Protein 7CNS (pdb70)

Solvent-accessible surface area: 19308 Å² total; per-residue (Å²): 55,146,18,52,145,86,6,93,52,14,56,77,26,119,114,35,104,8,52,41,27,0,0,90,8,0,24,32,1,0,84,19,41,64,4,77,112,11,13,95,8,129,6,0,0,0,0,1,2,1,37,95,15,0,22,86,15,1,10,74,4,0,86,44,1,25,136,42,54,3,126,24,74,30,105,0,0,0,12,10,6,1,39,11,71,123,122,19,59,94,58,0,97,52,0,27,60,7,0,136,99,0,38,9,71,61,26,6,4,13,0,0,12,50,78,35,13,121,8,127,118,30,12,54,1,0,0,0,18,3,2,0,0,1,14,0,0,2,29,38,1,0,44,0,7,10,3,0,0,1,0,0,0,0,0,0,2,15,7,43,0,2,16,16,20,19,4,50,88,116,62,7,58,3,65,12,17,0,22,5,121,7,138,10,118,50,22,0,25,1,0,2,0,0,25,22,0,1,107,67,14,15,63,34,17,0,10,0,70,93,3,124,20,145,117,74,19,25,8,3,0,0,2,0,0,0,0,0,5,5,10,0,11,2,1,1,0,58,50,74,5,70,32,64,177,108,2,66,85,87,198,41,141,69,50,63,0,79,70,76,40,13,123,62,9,63,119,64,3,102,37,95,47,88,56,5,28,0,0,2,3,2,18,5,3,0,6,40,82,13,0,92,77,1,0,69,28,0,133,142,44,50,126,73,4,178,20,36,0,13,0,3,0,4,121,35,4,32,46,77,0,70,90,111,28,37,13,117,38,0,99,135,30,58,1,102,8,36,27,42,12,25,10,14,26,5,52,0,116,77,133,41,145,0,0,0,0,4,0,1,27,0,0,19,10,1,77,27,53,54,10,30,0,38,3,18,16,5,90,52,1,2,162,88,6,72,59,79,107,24,120,22,95,103,4,18,22,27,139,16,84,10,74,2,5,11,6,121,56,17,12,8,5,28,20,4,4,41,40,123,50,0,66,2,55,13,48,112,16,83,15,142,52,89,38,0,28,39,44,0,1,0,0,25,59,3,14,0,14,3,9,3,0,1,2,2,16,10,1,84,116,59,125,80,11,7,98,1,1,0,1,17,92,5,27,9,6,6,0,0,0,0,25,24,5,105,3,21,1,1,2,48,8,78,21,72,128,0,128,81,45,42,112,0,102,1,33,0,72,56,0,32,0,27,24,51,200

Organism: Thermococcus kodakarensis (strain ATCC BAA-918 / JCM 12380 / KOD1) (NCBI:txid69014)

B-factor: mean 40.69, std 11.0, range [25.51, 97.81]

InterPro domains:
  IPR007506 Phosphomevalonate dehydratase large subunit-like domain [cd01355] (8-385)
  IPR060004 Aconitase X, first domain [PF04412] (1-170)
  IPR060005 Aconitase X, second domain [PF28403] (174-267)
  IPR060006 Aconitase X, third domain [PF28406] (276-385)

Sequence (517 aa):
MYLTKEEELILAGEYGYALQKAMEILVALGDIYGADRLIPIKSAQVAGVSYKNIGDAGIEFLRDFVEAGAKVSVYTTLNPAGIGDDEFMEKQMEVLELYRKMGIEVTSTCTPYYGANLPKFGDHIAWSESSAVSFANSILGARTNREGGPSSLAAAIVGKTPNYGLHLDENRKATVIVDVKAKVKTFADYSVLGYHVGKTLGNDVPYFKNLKPEKTEFLKELGAAMGATGSIALYHVEGETPEYREAITDKLETITVEDSDLKAVRRESFQDDWSDIDMILIGCPHASLPEVKEIAELLRMRGKPLKIPLFITASRAVKALADALGYTEIIERYNGKIIPDSCFVVSPIKGWYRGIATNSGKSAFYFRSFGFSVRLDDVENLIKEAPGPKLKGRKIVGGKAEGEVIVSRKPLSFLGGVDPETGIVTDAESDIRGQSIAGKILVFPRGKGSTVGSYVIYALKKNNKAPKAIIVGEAETIVATGAIISDIPMVDGVDVSKLKTGMKVRVDADSGEVEILE

Secondary structure (DSSP, 8-state):
-B--HHHHHHHHTTT-HHHHHHHHHHHHHHHHHT--BEEE-S-EEE---SHHHHHHHHHHHHHHHHHTT---SS-EEEPPB---SHHHHHHHHHHHHHHHHTT-B----S-TTTTT----TT-B-EE-SHHHHHIIIIIS--B-----HHHHHHHHHHTEEES-GGGSGGGGS-SEEEEE-S---SHHHHHHHHHHHHHH--S--EEEES---SSHHHHHHHHHHHHHHS-----EETTTSTTGGGS--S---EEEE-HHHHHHHHHHSB--GGG--EEEEEEEEEPHHHHHHHHHHHHHH-S--SS-EEEEE-HHHHHHHHHHTHHHHHHTTTEEEEETB-STTS--TTT-SEEEES-HHHHHHHHHTT-EEEE--HHHHHHH--/--EEE-EEEE--EEEEEEEE-SS-B-HHHHB-TTT-BB--TT-TTTT-B-TTSEEEEEEB-S-TTHHHHHHHHHHTT-S-SEEEEEE--HHHHHHHHHHT--EEES--GGG--TT-EEEEETTTTEEEEE-

Nearest PDB structures (foldseek):
  7cns-assembly1_A-2  TM=1.003E+00  e=1.638E-80  Thermococcus kodakarensis KOD1
  7d2r-assembly1_A  TM=9.401E-01  e=1.789E-36  Agrobacterium tumefaciens
  7cnq-assembly4_D  TM=9.375E-01  e=5.006E-36  Agrobacterium tumefaciens
  7cnp-assembly3_C  TM=9.466E-01  e=3.301E-35  Agrobacterium tumefaciens
  6mw5-assembly1_A  TM=4.271E-01  e=5.640E-01  Globisporangium ultimum

Radius of gyration: 22.16 Å; Cα contacts (8 Å, |Δi|>4): 1332; chains: 2; bounding box: 62×58×56 Å

Structure (mmCIF, N/CA/C/O backbone):
data_7CNS
#
_entry.id   7CNS
#
_cell.length_a   102.444
_cell.length_b   102.444
_cell.length_c   115.849
_cell.angle_alpha   90.000
_cell.angle_beta   90.000
_cell.angle_gamma   90.000
#
_symmetry.space_group_name_H-M   'P 42 21 2'
#
loop_
_entity.id
_entity.type
_entity.pdbx_description
1 polymer 'DUF521 domain-containing protein'
2 polymer 'UPF0107 protein TK1248'
3 non-polymer '(3R)-3-HYDROXY-3-METHYL-5-(PHOSPHONOOXY)PENTANOIC ACID'
4 non-polymer 'FE3-S4 CLUSTER'
5 water water
#
loop_
_atom_site.group_PDB
_atom_site.id
_atom_site.type_symbol
_atom_site.label_atom_id
_atom_site.label_alt_id
_atom_site.label_comp_id
_atom_site.label_asym_id
_atom_site.label_entity_id
_atom_site.label_seq_id
_atom_site.pdbx_PDB_ins_code
_atom_site.Cartn_x
_atom_site.Cartn_y
_atom_site.Cartn_z
_atom_site.occupancy
_atom_site.B_iso_or_equiv
_atom_site.auth_seq_id
_atom_site.auth_comp_id
_atom_site.auth_asym_id
_atom_site.auth_atom_id
_atom_site.pdbx_PDB_model_num
ATOM 1 N N . MET A 1 1 ? 23.635 -20.007 -39.032 1.00 39.33 1 MET A N 1
ATOM 2 C CA . MET A 1 1 ? 23.509 -18.645 -38.525 1.00 38.64 1 MET A CA 1
ATOM 3 C C . MET A 1 1 ? 24.867 -17.967 -38.295 1.00 40.02 1 MET A C 1
ATOM 4 O O . MET A 1 1 ? 25.744 -18.480 -37.585 1.00 41.91 1 MET A O 1
ATOM 9 N N . TYR A 1 2 ? 25.036 -16.796 -38.896 1.00 36.91 2 TYR A N 1
ATOM 10 C CA . TYR A 1 2 ? 26.250 -16.023 -38.680 1.00 39.63 2 TYR A CA 1
ATOM 11 C C . TYR A 1 2 ? 26.309 -15.544 -37.232 1.00 44.32 2 TYR A C 1
ATOM 12 O O . TYR A 1 2 ? 25.302 -15.096 -36.670 1.00 39.26 2 TYR A O 1
ATOM 21 N N . LEU A 1 3 ? 27.491 -15.647 -36.619 1.00 35.99 3 LEU A N 1
ATOM 22 C CA . LEU A 1 3 ? 27.753 -15.069 -35.303 1.00 40.40 3 LEU A CA 1
ATOM 23 C C . LEU A 1 3 ? 28.860 -14.031 -35.413 1.00 42.72 3 LEU A C 1
ATOM 24 O O . LEU A 1 3 ? 29.859 -14.259 -36.100 1.00 39.57 3 LEU A O 1
ATOM 29 N N . THR A 1 4 ? 28.705 -12.906 -34.718 1.00 38.47 4 THR A N 1
ATOM 30 C CA . THR A 1 4 ? 29.817 -11.967 -34.645 1.00 38.75 4 THR A CA 1
ATOM 31 C C . THR A 1 4 ? 30.967 -12.574 -33.839 1.00 40.36 4 THR A C 1
ATOM 32 O O . THR A 1 4 ? 30.830 -13.604 -33.172 1.00 37.31 4 THR A O 1
ATOM 36 N N . LYS A 1 5 ? 32.126 -11.913 -33.905 1.00 42.46 5 LYS A N 1
ATOM 37 C CA . LYS A 1 5 ? 33.266 -12.378 -33.125 1.00 42.24 5 LYS A CA 1
ATOM 38 C C . LYS A 1 5 ? 32.924 -12.426 -31.644 1.00 38.06 5 LYS A C 1
ATOM 39 O O . LYS A 1 5 ? 33.227 -13.412 -30.961 1.00 40.61 5 LYS A O 1
ATOM 45 N N . GLU A 1 6 ? 32.250 -11.391 -31.131 1.00 41.65 6 GLU A N 1
ATOM 46 C CA . GLU A 1 6 ? 31.883 -11.406 -29.718 1.00 40.77 6 GLU A CA 1
ATOM 47 C C . GLU A 1 6 ? 30.934 -12.562 -29.393 1.00 40.63 6 GLU A C 1
ATOM 48 O O . GLU A 1 6 ? 31.074 -13.213 -28.347 1.00 36.26 6 GLU A O 1
ATOM 54 N N . GLU A 1 7 ? 29.963 -12.836 -30.273 1.00 38.72 7 GLU A N 1
ATOM 55 C CA . GLU A 1 7 ? 29.026 -13.934 -30.021 1.00 35.02 7 GLU A CA 1
ATOM 56 C C . GLU A 1 7 ? 29.734 -15.284 -30.094 1.00 36.95 7 GLU A C 1
ATOM 57 O O . GLU A 1 7 ? 29.397 -16.213 -29.346 1.00 34.30 7 GLU A O 1
ATOM 63 N N . GLU A 1 8 ? 30.729 -15.409 -30.978 1.00 36.36 8 GLU A N 1
ATOM 64 C CA . GLU A 1 8 ? 31.509 -16.647 -31.026 1.00 37.27 8 GLU A CA 1
ATOM 65 C C . GLU A 1 8 ? 32.253 -16.882 -29.712 1.00 35.36 8 GLU A C 1
ATOM 66 O O . GLU A 1 8 ? 32.295 -18.009 -29.198 1.00 37.33 8 GLU A O 1
ATOM 72 N N . LEU A 1 9 ? 32.812 -15.819 -29.138 1.00 35.70 9 LEU A N 1
ATOM 73 C CA . LEU A 1 9 ? 33.512 -15.937 -27.863 1.00 39.04 9 LEU A CA 1
ATOM 74 C C . LEU A 1 9 ? 32.559 -16.340 -26.742 1.00 38.19 9 LEU A C 1
ATOM 75 O O . LEU A 1 9 ? 32.928 -17.129 -25.858 1.00 36.80 9 LEU A O 1
ATOM 80 N N . ILE A 1 10 ? 31.337 -15.789 -26.751 1.00 35.34 10 ILE A N 1
ATOM 81 C CA . ILE A 1 10 ? 30.318 -16.163 -25.769 1.00 31.95 10 ILE A CA 1
ATOM 82 C C . ILE A 1 10 ? 29.996 -17.639 -25.895 1.00 35.18 10 ILE A C 1
ATOM 83 O O . ILE A 1 10 ? 29.976 -18.382 -24.901 1.00 35.88 10 ILE A O 1
ATOM 88 N N . LEU A 1 11 ? 29.721 -18.082 -27.132 1.00 34.72 11 LEU A N 1
ATOM 89 C CA . LEU A 1 11 ? 29.470 -19.497 -27.382 1.00 34.22 11 LEU A CA 1
ATOM 90 C C . LEU A 1 11 ? 30.630 -20.351 -26.892 1.00 37.51 11 LEU A C 1
ATOM 91 O O . LEU A 1 11 ? 30.418 -21.432 -26.328 1.00 33.68 11 LEU A O 1
ATOM 96 N N . ALA A 1 12 ? 31.864 -19.877 -27.091 1.00 33.87 12 ALA A N 1
ATOM 97 C CA . ALA A 1 12 ? 33.042 -20.648 -26.703 1.00 36.56 12 ALA A CA 1
ATOM 98 C C . ALA A 1 12 ? 33.236 -20.711 -25.189 1.00 39.31 12 ALA A C 1
ATOM 99 O O . ALA A 1 12 ? 34.011 -21.550 -24.708 1.00 37.14 12 ALA A O 1
ATOM 101 N N . GLY A 1 13 ? 32.537 -19.874 -24.422 1.00 35.62 13 GLY A N 1
ATOM 102 C CA . GLY A 1 13 ? 32.667 -19.873 -22.980 1.00 36.04 13 GLY A CA 1
ATOM 103 C C . GLY A 1 13 ? 33.578 -18.800 -22.431 1.00 40.89 13 GLY A C 1
ATOM 104 O O . GLY A 1 13 ? 33.815 -18.766 -21.216 1.00 37.67 13 GLY A O 1
ATOM 105 N N . GLU A 1 14 ? 34.092 -17.926 -23.294 1.00 38.11 14 GLU A N 1
ATOM 106 C CA . GLU A 1 14 ? 35.046 -16.907 -22.874 1.00 41.92 14 GLU A CA 1
ATOM 107 C C . GLU A 1 14 ? 34.456 -15.974 -21.829 1.00 45.75 14 GLU A C 1
ATOM 108 O O . GLU A 1 14 ? 35.197 -15.383 -21.037 1.00 42.91 14 GLU A O 1
ATOM 114 N N . TYR A 1 15 ? 33.133 -15.816 -21.808 1.00 41.96 15 TYR A N 1
ATOM 115 C CA . TYR A 1 15 ? 32.495 -14.915 -20.856 1.00 43.61 15 TYR A CA 1
ATOM 116 C C . TYR A 1 15 ? 31.669 -15.661 -19.817 1.00 40.89 15 TYR A C 1
ATOM 117 O O . TYR A 1 15 ? 30.752 -15.083 -19.225 1.00 38.43 15 TYR A O 1
ATOM 126 N N . GLY A 1 16 ? 31.974 -16.928 -19.579 1.00 36.17 16 GLY A N 1
ATOM 127 C CA . GLY A 1 16 ? 31.385 -17.645 -18.469 1.00 34.74 16 GLY A CA 1
ATOM 128 C C . GLY A 1 16 ? 30.270 -18.572 -18.906 1.00 36.54 16 GLY A C 1
ATOM 129 O O . GLY A 1 16 ? 29.749 -18.507 -20.025 1.00 36.45 16 GLY A O 1
ATOM 130 N N . TYR A 1 17 ? 29.906 -19.461 -17.976 1.00 36.54 17 TYR A N 1
ATOM 131 C CA . TYR A 1 17 ? 29.009 -20.558 -18.304 1.00 34.71 17 TYR A CA 1
ATOM 132 C C . TYR A 1 17 ? 27.586 -20.069 -18.563 1.00 36.52 17 TYR A C 1
ATOM 133 O O . TYR A 1 17 ? 26.893 -20.605 -19.434 1.00 34.74 17 TYR A O 1
ATOM 142 N N . ALA A 1 18 ? 27.130 -19.059 -17.812 1.00 37.86 18 ALA A N 1
ATOM 143 C CA . ALA A 1 18 ? 25.736 -18.627 -17.931 1.00 33.64 18 ALA A CA 1
ATOM 144 C C . ALA A 1 18 ? 25.441 -18.118 -19.337 1.00 31.89 18 ALA A C 1
ATOM 145 O O . ALA A 1 18 ? 24.461 -18.527 -19.966 1.00 34.09 18 ALA A O 1
ATOM 147 N N . LEU A 1 19 ? 26.287 -17.226 -19.852 1.00 31.59 19 LEU A N 1
ATOM 148 C CA . LEU A 1 19 ? 26.067 -16.734 -21.207 1.00 33.55 19 LEU A CA 1
ATOM 149 C C . LEU A 1 19 ? 26.212 -17.854 -22.229 1.00 34.38 19 LEU A C 1
ATOM 150 O O . LEU A 1 19 ? 25.506 -17.878 -23.244 1.00 31.66 19 LEU A O 1
ATOM 155 N N . GLN A 1 20 ? 27.106 -18.804 -21.973 1.00 32.32 20 GLN A N 1
ATOM 156 C CA . GLN A 1 20 ? 27.325 -19.862 -22.957 1.00 32.36 20 GLN A CA 1
ATOM 157 C C . GLN A 1 20 ? 26.126 -20.793 -23.015 1.00 33.89 20 GLN A C 1
ATOM 158 O O . GLN A 1 20 ? 25.694 -21.181 -24.106 1.00 32.91 20 GLN A O 1
ATOM 164 N N . LYS A 1 21 ? 25.561 -21.140 -21.850 1.00 31.99 21 LYS A N 1
ATOM 165 C CA . LYS A 1 21 ? 24.365 -21.981 -21.826 1.00 35.52 21 LYS A CA 1
ATOM 166 C C . LYS A 1 21 ? 23.218 -21.329 -22.592 1.00 33.96 21 LYS A C 1
ATOM 167 O O . LYS A 1 21 ? 22.550 -21.981 -23.403 1.00 31.19 21 LYS A O 1
ATOM 173 N N . ALA A 1 22 ? 22.985 -20.030 -22.361 1.00 33.89 22 ALA A N 1
ATOM 174 C CA . ALA A 1 22 ? 21.926 -19.333 -23.096 1.00 32.89 22 ALA A CA 1
ATOM 175 C C . ALA A 1 22 ? 22.226 -19.295 -24.595 1.00 29.33 22 ALA A C 1
ATOM 176 O O . ALA A 1 22 ? 21.365 -19.604 -25.423 1.00 33.22 22 ALA A O 1
ATOM 178 N N . MET A 1 23 ? 23.454 -18.933 -24.958 1.00 31.46 23 MET A N 1
ATOM 179 C CA . MET A 1 23 ? 23.828 -18.865 -26.369 1.00 32.59 23 MET A CA 1
ATOM 180 C C . MET A 1 23 ? 23.652 -20.208 -27.070 1.00 33.30 23 MET A C 1
ATOM 181 O O . MET A 1 23 ? 23.266 -20.256 -28.244 1.00 33.80 23 MET A O 1
ATOM 186 N N . GLU A 1 24 ? 23.942 -21.313 -26.380 1.00 31.40 24 GLU A N 1
ATOM 187 C CA . GLU A 1 24 ? 23.797 -22.616 -27.028 1.00 33.43 24 GLU A CA 1
ATOM 188 C C . GLU A 1 24 ? 22.348 -22.886 -27.409 1.00 35.52 24 GLU A C 1
ATOM 189 O O . GLU A 1 24 ? 22.072 -23.473 -28.464 1.00 32.51 24 GLU A O 1
ATOM 195 N N . ILE A 1 25 ? 21.402 -22.448 -26.581 1.00 36.02 25 ILE A N 1
ATOM 196 C CA . ILE A 1 25 ? 19.999 -22.616 -26.945 1.00 30.86 25 ILE A CA 1
ATOM 197 C C . ILE A 1 25 ? 19.666 -21.768 -28.170 1.00 31.11 25 ILE A C 1
ATOM 198 O O . ILE A 1 25 ? 19.006 -22.235 -29.105 1.00 29.92 25 ILE A O 1
ATOM 203 N N . LEU A 1 26 ? 20.121 -20.515 -28.188 1.00 28.53 26 LEU A N 1
ATOM 204 C CA . LEU A 1 26 ? 19.770 -19.638 -29.301 1.00 32.52 26 LEU A CA 1
ATOM 205 C C . LEU A 1 26 ? 20.429 -20.088 -30.602 1.00 32.58 26 LEU A C 1
ATOM 206 O O . LEU A 1 26 ? 19.815 -20.005 -31.669 1.00 31.45 26 LEU A O 1
ATOM 211 N N . VAL A 1 27 ? 21.676 -20.570 -30.533 1.00 31.90 27 VAL A N 1
ATOM 212 C CA . VAL A 1 27 ? 22.355 -21.028 -31.746 1.00 30.98 27 VAL A CA 1
ATOM 213 C C . VAL A 1 27 ? 21.663 -22.258 -32.327 1.00 30.98 27 VAL A C 1
ATOM 214 O O . VAL A 1 27 ? 21.467 -22.363 -33.549 1.00 33.21 27 VAL A O 1
ATOM 218 N N . ALA A 1 28 ? 21.298 -23.217 -31.468 1.00 31.63 28 ALA A N 1
ATOM 219 C CA . ALA A 1 28 ? 20.559 -24.388 -31.938 1.00 30.53 28 ALA A CA 1
ATOM 220 C C . ALA A 1 28 ? 19.280 -23.975 -32.668 1.00 36.04 28 ALA A C 1
ATOM 221 O O . ALA A 1 28 ? 18.964 -24.493 -33.752 1.00 32.81 28 ALA A O 1
ATOM 223 N N . LEU A 1 29 ? 18.526 -23.032 -32.089 1.00 32.26 29 LEU A N 1
ATOM 224 C CA . LEU A 1 29 ? 17.272 -22.619 -32.715 1.00 31.05 29 LEU A CA 1
ATOM 225 C C . LEU A 1 29 ? 17.528 -21.920 -34.046 1.00 29.67 29 LEU A C 1
ATOM 226 O O . LEU A 1 29 ? 16.844 -22.186 -35.039 1.00 30.54 29 LEU A O 1
ATOM 231 N N . GLY A 1 30 ? 18.480 -20.991 -34.076 1.00 30.70 30 GLY A N 1
ATOM 232 C CA . GLY A 1 30 ? 18.728 -20.272 -35.315 1.00 33.70 30 GLY A CA 1
ATOM 233 C C . GLY A 1 30 ? 19.186 -21.201 -36.423 1.00 37.18 30 GLY A C 1
ATOM 234 O O . GLY A 1 30 ? 18.815 -21.028 -37.586 1.00 36.52 30 GLY A O 1
ATOM 235 N N . ASP A 1 31 ? 19.978 -22.222 -36.064 1.00 34.15 31 ASP A N 1
ATOM 236 C CA . ASP A 1 31 ? 20.450 -23.198 -37.043 1.00 38.21 31 ASP A CA 1
ATOM 237 C C . ASP A 1 31 ? 19.307 -24.054 -37.570 1.00 38.76 31 ASP A C 1
ATOM 238 O O . ASP A 1 31 ? 19.255 -24.349 -38.766 1.00 38.79 31 ASP A O 1
ATOM 243 N N . ILE A 1 32 ? 18.384 -24.467 -36.695 1.00 32.66 32 ILE A N 1
ATOM 244 C CA . ILE A 1 32 ? 17.220 -25.237 -37.138 1.00 36.66 32 ILE A CA 1
ATOM 245 C C . ILE A 1 32 ? 16.427 -24.463 -38.183 1.00 37.90 32 ILE A C 1
ATOM 246 O O . ILE A 1 32 ? 16.079 -24.991 -39.245 1.00 36.48 32 ILE A O 1
ATOM 251 N N . TYR A 1 33 ? 16.098 -23.208 -37.884 1.00 34.48 33 TYR A N 1
ATOM 252 C CA . TYR A 1 33 ? 15.111 -22.482 -38.659 1.00 33.29 33 TYR A CA 1
ATOM 253 C C . TYR A 1 33 ? 15.722 -21.593 -39.734 1.00 34.89 33 TYR A C 1
ATOM 254 O O . TYR A 1 33 ? 14.990 -20.836 -40.376 1.00 36.62 33 TYR A O 1
ATOM 263 N N . GLY A 1 34 ? 17.035 -21.644 -39.936 1.00 36.48 34 GLY A N 1
ATOM 264 C CA . GLY A 1 34 ? 17.615 -20.894 -41.036 1.00 33.11 34 GLY A CA 1
ATOM 265 C C . GLY A 1 34 ? 17.753 -19.405 -40.792 1.00 36.51 34 GLY A C 1
ATOM 266 O O . GLY A 1 34 ? 17.761 -18.621 -41.750 1.00 38.20 34 GLY A O 1
ATOM 267 N N . ALA A 1 35 ? 17.868 -18.987 -39.533 1.00 32.55 35 ALA A N 1
ATOM 268 C CA . ALA A 1 35 ? 18.100 -17.581 -39.222 1.00 34.36 35 ALA A CA 1
ATOM 269 C C . ALA A 1 35 ? 19.450 -17.121 -39.769 1.00 34.32 35 ALA A C 1
ATOM 270 O O . ALA A 1 35 ? 20.457 -17.823 -39.637 1.00 35.27 35 ALA A O 1
ATOM 272 N N . ASP A 1 36 ? 19.480 -15.918 -40.355 1.00 35.24 36 ASP A N 1
ATOM 273 C CA . ASP A 1 36 ? 20.753 -15.405 -40.868 1.00 37.44 36 ASP A CA 1
ATOM 274 C C . ASP A 1 36 ? 21.678 -14.936 -39.748 1.00 41.34 36 ASP A C 1
ATOM 275 O O . ASP A 1 36 ? 22.902 -15.109 -39.844 1.00 37.23 36 ASP A O 1
ATOM 280 N N . ARG A 1 37 ? 21.127 -14.369 -38.671 1.00 34.87 37 ARG A N 1
ATOM 281 C CA . ARG A 1 37 ? 21.946 -13.795 -37.613 1.00 36.72 37 ARG A CA 1
ATOM 282 C C . ARG A 1 37 ? 21.103 -13.674 -36.349 1.00 33.37 37 ARG A C 1
ATOM 283 O O . ARG A 1 37 ? 19.896 -13.908 -36.364 1.00 34.83 37 ARG A O 1
ATOM 291 N N . LEU A 1 38 ? 21.762 -13.304 -35.256 1.00 35.97 38 LEU A N 1
ATOM 292 C CA . LEU A 1 38 ? 21.087 -12.885 -34.030 1.00 32.78 38 LEU A CA 1
ATOM 293 C C . LEU A 1 38 ? 20.770 -11.399 -34.132 1.00 39.85 38 LEU A C 1
ATOM 294 O O . LEU A 1 38 ? 21.596 -10.612 -34.613 1.00 32.22 38 LEU A O 1
ATOM 299 N N . ILE A 1 39 ? 19.578 -11.011 -33.680 1.00 33.46 39 ILE A N 1
ATOM 300 C CA . ILE A 1 39 ? 19.243 -9.585 -33.664 1.00 32.14 39 ILE A CA 1
ATOM 301 C C . ILE A 1 39 ? 19.014 -9.156 -32.221 1.00 33.12 39 ILE A C 1
ATOM 302 O O . ILE A 1 39 ? 18.566 -9.974 -31.406 1.00 32.62 39 ILE A O 1
ATOM 307 N N . PRO A 1 40 ? 19.300 -7.908 -31.855 1.00 32.47 40 PRO A N 1
ATOM 308 C CA . PRO A 1 40 ? 19.015 -7.466 -30.485 1.00 31.56 40 PRO A CA 1
ATOM 309 C C . PRO A 1 40 ? 17.514 -7.390 -30.231 1.00 32.40 40 PRO A C 1
ATOM 310 O O . PRO A 1 40 ? 16.721 -7.161 -31.143 1.00 30.74 40 PRO A O 1
ATOM 314 N N . ILE A 1 41 ? 17.127 -7.582 -28.969 1.00 29.61 41 ILE A N 1
ATOM 315 C CA . ILE A 1 41 ? 15.723 -7.511 -28.581 1.00 30.50 41 ILE A CA 1
ATOM 316 C C . ILE A 1 41 ? 15.553 -6.365 -27.595 1.00 34.27 41 ILE A C 1
ATOM 317 O O . ILE A 1 41 ? 16.450 -6.067 -26.795 1.00 32.90 41 ILE A O 1
ATOM 322 N N . LYS A 1 42 ? 14.399 -5.704 -27.661 1.00 31.13 42 LYS A N 1
ATOM 323 C CA . LYS A 1 42 ? 14.171 -4.584 -26.748 1.00 30.62 42 LYS A CA 1
ATOM 324 C C . LYS A 1 42 ? 13.672 -5.023 -25.375 1.00 31.26 42 LYS A C 1
ATOM 325 O O . LYS A 1 42 ? 13.801 -4.255 -24.412 1.00 30.81 42 LYS A O 1
ATOM 331 N N . SER A 1 43 ? 13.075 -6.206 -25.267 1.00 31.26 43 SER A N 1
ATOM 332 C CA . SER A 1 43 ? 12.641 -6.736 -23.978 1.00 30.41 43 SER A CA 1
ATOM 333 C C . SER A 1 43 ? 12.393 -8.232 -24.105 1.00 31.53 43 SER A C 1
ATOM 334 O O . SER A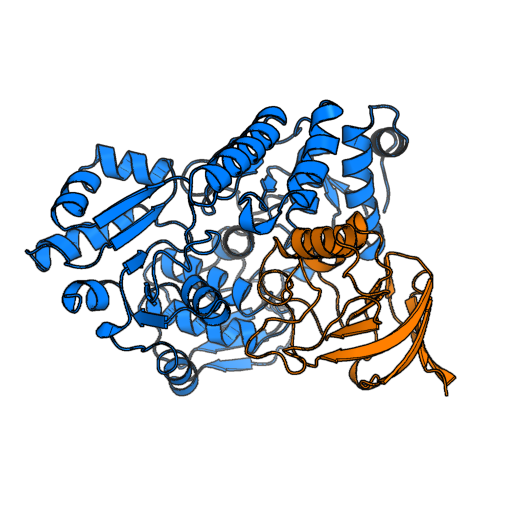 1 43 ? 12.342 -8.787 -25.206 1.00 29.98 43 SER A O 1
ATOM 337 N N . ALA A 1 44 ? 12.246 -8.878 -22.950 1.00 31.84 44 ALA A N 1
ATOM 338 C CA . ALA A 1 44 ? 11.824 -10.269 -22.858 1.00 29.92 44 ALA A CA 1
ATOM 339 C C . ALA A 1 44 ? 10.682 -10.388 -21.855 1.00 31.19 44 ALA A C 1
ATOM 340 O O . ALA A 1 44 ? 10.525 -9.541 -20.961 1.00 31.22 44 ALA A O 1
ATOM 342 N N . GLN A 1 45 ? 9.853 -11.416 -22.056 1.00 30.38 45 GLN A N 1
ATOM 343 C CA . GLN A 1 45 ? 8.816 -11.843 -21.117 1.00 32.52 45 GLN A CA 1
ATOM 344 C C . GLN A 1 45 ? 8.966 -13.350 -20.952 1.00 31.72 45 GLN A C 1
ATOM 345 O O . GLN A 1 45 ? 8.986 -14.084 -21.947 1.00 32.37 45 GLN A O 1
ATOM 351 N N . VAL A 1 46 ? 9.103 -13.809 -19.707 1.00 32.13 46 VAL A N 1
ATOM 352 C CA . VAL A 1 46 ? 9.544 -15.173 -19.418 1.00 31.70 46 VAL A CA 1
ATOM 353 C C . VAL A 1 46 ? 8.431 -15.929 -18.713 1.00 30.68 46 VAL A C 1
ATOM 354 O O . VAL A 1 46 ? 8.000 -15.525 -17.625 1.00 30.65 46 VAL A O 1
ATOM 358 N N . ALA A 1 47 ? 8.004 -17.050 -19.307 1.00 30.10 47 ALA A N 1
ATOM 359 C CA . ALA A 1 47 ? 7.049 -17.971 -18.717 1.00 32.24 47 ALA A CA 1
ATOM 360 C C . ALA A 1 47 ? 7.755 -19.220 -18.192 1.00 35.78 47 ALA A C 1
ATOM 361 O O . ALA A 1 47 ? 8.893 -19.535 -18.562 1.00 31.88 47 ALA A O 1
ATOM 363 N N . GLY A 1 48 ? 7.046 -19.941 -17.326 1.00 31.59 48 GLY A N 1
ATOM 364 C CA . GLY A 1 48 ? 7.625 -21.100 -16.666 1.00 32.60 48 GLY A CA 1
ATOM 365 C C . GLY A 1 48 ? 7.951 -20.725 -15.240 1.00 29.46 48 GLY A C 1
ATOM 366 O O . GLY A 1 48 ? 9.113 -20.686 -14.847 1.00 32.43 48 GLY A O 1
ATOM 367 N N . VAL A 1 49 ? 6.919 -20.416 -14.465 1.00 31.63 49 VAL A N 1
ATOM 368 C CA . VAL A 1 49 ? 7.081 -19.736 -13.192 1.00 31.36 49 VAL A CA 1
ATOM 369 C C . VAL A 1 49 ? 6.384 -20.531 -12.100 1.00 34.46 49 VAL A C 1
ATOM 370 O O . VAL A 1 49 ? 6.941 -20.739 -11.018 1.00 33.60 49 VAL A O 1
ATOM 374 N N . SER A 1 50 ? 5.158 -20.965 -12.367 1.00 35.4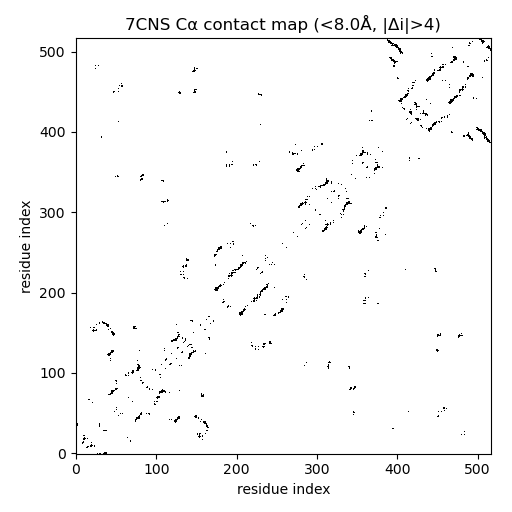8 50 SER A N 1
ATOM 375 C CA . SER A 1 50 ? 4.455 -21.770 -11.382 1.00 35.28 50 SER A CA 1
ATOM 376 C C . SER A 1 50 ? 5.199 -23.075 -11.144 1.00 36.35 50 SER A C 1
ATOM 377 O O . SER A 1 50 ? 5.525 -23.809 -12.087 1.00 30.49 50 SER A O 1
ATOM 380 N N . TYR A 1 51 ? 5.439 -23.375 -9.871 1.00 35.44 51 TYR A N 1
ATOM 381 C CA . TYR A 1 51 ? 6.103 -24.628 -9.521 1.00 33.61 51 TYR A CA 1
ATOM 382 C C . TYR A 1 51 ? 5.352 -25.843 -10.051 1.00 34.97 51 TYR A C 1
ATOM 383 O O . TYR A 1 51 ? 5.971 -26.863 -10.362 1.00 38.75 51 TYR A O 1
ATOM 392 N N . LYS A 1 52 ? 4.026 -25.755 -10.174 1.00 37.52 52 LYS A N 1
ATOM 393 C CA . LYS A 1 52 ? 3.251 -26.871 -10.718 1.00 36.95 52 LYS A CA 1
ATOM 394 C C . LYS A 1 52 ? 3.669 -27.225 -12.146 1.00 38.18 52 LYS A C 1
ATOM 395 O O . LYS A 1 52 ? 3.609 -28.400 -12.535 1.00 35.95 52 LYS A O 1
ATOM 401 N N . ASN A 1 53 ? 4.067 -26.218 -12.934 1.00 37.77 53 ASN A N 1
ATOM 402 C CA . ASN A 1 53 ? 4.374 -26.359 -14.358 1.00 36.68 53 ASN A CA 1
ATOM 403 C C . ASN A 1 53 ? 5.807 -26.843 -14.594 1.00 35.72 53 ASN A C 1
ATOM 404 O O . ASN A 1 53 ? 6.067 -27.585 -15.550 1.00 37.14 53 ASN A O 1
ATOM 409 N N . ILE A 1 54 ? 6.761 -26.402 -13.776 1.00 35.81 54 ILE A N 1
ATOM 410 C CA . ILE A 1 54 ? 8.164 -26.678 -14.049 1.00 36.84 54 ILE A CA 1
ATOM 411 C C . ILE A 1 54 ? 8.772 -27.688 -13.081 1.00 37.28 54 ILE A C 1
ATOM 412 O O . ILE A 1 54 ? 9.739 -28.364 -13.448 1.00 33.42 54 ILE A O 1
ATOM 417 N N . GLY A 1 55 ? 8.243 -27.816 -11.859 1.00 34.74 55 GLY A N 1
ATOM 418 C CA . GLY A 1 55 ? 8.710 -28.889 -10.980 1.00 36.92 55 GLY A CA 1
ATOM 419 C C . GLY A 1 55 ? 10.130 -28.700 -10.454 1.00 36.96 55 GLY A C 1
ATOM 420 O O . GLY A 1 55 ? 10.769 -27.655 -10.607 1.00 33.90 55 GLY A O 1
ATOM 421 N N . ASP A 1 56 ? 10.625 -29.758 -9.806 1.00 38.79 56 ASP A N 1
ATOM 422 C CA . ASP A 1 56 ? 12.015 -29.744 -9.342 1.00 37.87 56 ASP A CA 1
ATOM 423 C C . ASP A 1 56 ? 12.999 -29.674 -10.508 1.00 35.42 56 ASP A C 1
ATOM 424 O O . ASP A 1 56 ? 14.085 -29.082 -10.381 1.00 36.71 56 ASP A O 1
ATOM 429 N N . ALA A 1 57 ? 12.660 -30.297 -11.638 1.00 34.11 57 ALA A N 1
ATOM 430 C CA . ALA A 1 57 ? 13.534 -30.214 -12.808 1.00 37.09 57 ALA A CA 1
ATOM 431 C C . ALA A 1 57 ? 13.664 -28.773 -13.304 1.00 40.40 57 ALA A C 1
ATOM 432 O O . ALA A 1 57 ? 14.755 -28.347 -13.721 1.00 39.34 57 ALA A O 1
ATOM 434 N N . GLY A 1 58 ? 12.560 -28.006 -13.265 1.00 36.55 58 GLY A N 1
ATOM 435 C CA . GLY A 1 58 ? 12.636 -26.592 -13.619 1.00 32.42 58 GLY A CA 1
ATOM 436 C C . GLY A 1 58 ? 13.489 -25.791 -12.653 1.00 35.74 58 GLY A C 1
ATOM 437 O O . GLY A 1 58 ? 14.278 -24.930 -13.065 1.00 33.65 58 GLY A O 1
ATOM 438 N N . ILE A 1 59 ? 13.362 -26.071 -11.350 1.00 34.27 59 ILE A N 1
ATOM 439 C CA . ILE A 1 59 ? 14.218 -25.394 -10.376 1.00 34.77 59 ILE A CA 1
ATOM 440 C C . ILE A 1 59 ? 15.687 -25.689 -10.658 1.00 35.91 59 ILE A C 1
ATOM 441 O O . ILE A 1 59 ? 16.543 -24.793 -10.585 1.00 35.63 59 ILE A O 1
ATOM 446 N N . GLU A 1 60 ? 16.005 -26.949 -10.985 1.00 36.27 60 GLU A N 1
ATOM 447 C CA . GLU A 1 60 ? 17.387 -27.311 -11.297 1.00 39.21 60 GLU A CA 1
ATOM 448 C C . GLU A 1 60 ? 17.900 -26.530 -12.506 1.00 38.90 60 GLU A C 1
ATOM 449 O O . GLU A 1 60 ? 19.024 -26.009 -12.500 1.00 40.04 60 GLU A O 1
ATOM 455 N N . PHE A 1 61 ? 17.082 -26.455 -13.557 1.00 34.20 61 PHE A N 1
ATOM 456 C CA . PHE A 1 61 ? 17.455 -25.727 -14.765 1.00 35.99 61 PHE A CA 1
ATOM 457 C C . PHE A 1 61 ? 17.774 -24.269 -14.454 1.00 37.42 61 PHE A C 1
ATOM 458 O O . PHE A 1 61 ? 18.767 -23.716 -14.947 1.00 34.75 61 PHE A O 1
ATOM 466 N N . LEU A 1 62 ? 16.926 -23.620 -13.645 1.00 34.22 62 LEU A N 1
ATOM 467 C CA . LEU A 1 62 ? 17.171 -22.226 -13.289 1.00 31.99 62 LEU A CA 1
ATOM 468 C C . LEU A 1 62 ? 18.376 -22.081 -12.365 1.00 34.23 62 LEU A C 1
ATOM 469 O O . LEU A 1 62 ? 19.171 -21.143 -12.506 1.00 32.86 62 LEU A O 1
ATOM 474 N N . ARG A 1 63 ? 18.510 -22.980 -11.388 1.00 36.74 63 ARG A N 1
ATOM 475 C CA . ARG A 1 63 ? 19.660 -22.898 -10.501 1.00 36.90 63 ARG A CA 1
ATOM 476 C C . ARG A 1 63 ? 20.969 -23.062 -11.264 1.00 37.73 63 ARG A C 1
ATOM 477 O O . ARG A 1 63 ? 21.973 -22.429 -10.915 1.00 38.43 63 ARG A O 1
ATOM 485 N N . ASP A 1 64 ? 20.970 -23.876 -12.317 1.00 35.10 64 ASP A N 1
ATOM 486 C CA . ASP A 1 64 ? 22.151 -23.998 -13.167 1.00 37.84 64 ASP A CA 1
ATOM 487 C C . ASP A 1 64 ? 22.591 -22.636 -13.691 1.00 42.33 64 ASP A C 1
ATOM 488 O O . ASP A 1 64 ? 23.787 -22.320 -13.705 1.00 40.29 64 ASP A O 1
ATOM 493 N N . PHE A 1 65 ? 21.633 -21.814 -14.128 1.00 39.64 65 PHE A N 1
ATOM 494 C CA . PHE A 1 65 ? 21.948 -20.449 -14.538 1.00 35.28 65 PHE A CA 1
ATOM 495 C C . PHE A 1 65 ? 22.402 -19.613 -13.355 1.00 35.60 65 PHE A C 1
ATOM 496 O O . PHE A 1 65 ? 23.435 -18.933 -13.414 1.00 35.98 65 PHE A O 1
ATOM 504 N N . VAL A 1 66 ? 21.628 -19.643 -12.270 1.00 35.84 66 VAL A N 1
ATOM 505 C CA . VAL A 1 66 ? 21.839 -18.700 -11.179 1.00 34.69 66 VAL A CA 1
ATOM 506 C C . VAL A 1 66 ? 23.180 -18.953 -10.509 1.00 40.23 66 VAL A C 1
ATOM 507 O O . VAL A 1 66 ? 23.894 -18.008 -10.145 1.00 37.94 66 VAL A O 1
ATOM 511 N N . GLU A 1 67 ? 23.554 -20.229 -10.351 1.00 39.36 67 GLU A N 1
ATOM 512 C CA . GLU A 1 67 ? 24.825 -20.565 -9.709 1.00 41.29 67 GLU A CA 1
ATOM 513 C C . GLU A 1 67 ? 26.021 -20.090 -10.519 1.00 44.28 67 GLU A C 1
ATOM 514 O O . GLU A 1 67 ? 27.117 -19.933 -9.962 1.00 43.00 67 GLU A O 1
ATOM 520 N N . ALA A 1 68 ? 25.842 -19.862 -11.817 1.00 37.77 68 ALA A N 1
ATOM 521 C CA . ALA A 1 68 ? 26.875 -19.257 -12.645 1.00 36.86 68 ALA A CA 1
ATOM 522 C C . ALA A 1 68 ? 26.744 -17.743 -12.727 1.00 39.24 68 ALA A C 1
ATOM 523 O O . ALA A 1 68 ? 27.414 -17.111 -13.555 1.00 39.84 68 ALA A O 1
ATOM 525 N N . GLY A 1 69 ? 25.917 -17.140 -11.878 1.00 37.78 69 GLY A N 1
ATOM 526 C CA . GLY A 1 69 ? 25.809 -15.690 -11.870 1.00 37.48 69 GLY A CA 1
ATOM 527 C C . GLY A 1 69 ? 25.080 -15.110 -13.064 1.00 37.11 69 GLY A C 1
ATOM 528 O O . GLY A 1 69 ? 25.383 -13.991 -13.478 1.00 38.80 69 GLY A O 1
ATOM 529 N N . ALA A 1 70 ? 24.125 -15.845 -13.631 1.00 37.02 70 ALA A N 1
ATOM 530 C CA . ALA A 1 70 ? 23.388 -15.355 -14.792 1.00 36.41 70 ALA A CA 1
ATOM 531 C C . ALA A 1 70 ? 22.653 -14.058 -14.472 1.00 35.68 70 ALA A C 1
ATOM 532 O O . ALA A 1 70 ? 22.068 -13.904 -13.400 1.00 36.57 70 ALA A O 1
ATOM 534 N N . LYS A 1 71 ? 22.676 -13.123 -15.419 1.00 36.21 71 LYS A N 1
ATOM 535 C CA . LYS A 1 71 ? 21.905 -11.892 -15.310 1.00 33.58 71 LYS A CA 1
ATOM 536 C C . LYS A 1 71 ? 21.352 -11.549 -16.684 1.00 38.09 71 LYS A C 1
ATOM 537 O O . LYS A 1 71 ? 22.053 -11.698 -17.690 1.00 35.90 71 LYS A O 1
ATOM 543 N N . VAL A 1 72 ? 20.089 -11.114 -16.738 1.00 38.62 72 VAL A N 1
ATOM 544 C CA . VAL A 1 72 ? 19.526 -10.674 -18.014 1.00 33.99 72 VAL A CA 1
ATOM 545 C C . VAL A 1 72 ? 20.212 -9.378 -18.429 1.00 33.20 72 VAL A C 1
ATOM 546 O O . VAL A 1 72 ? 20.596 -8.552 -17.587 1.00 33.38 72 VAL A O 1
ATOM 550 N N . SER A 1 73 ? 20.439 -9.223 -19.731 1.00 35.06 73 SER A N 1
ATOM 551 C CA . SER A 1 73 ? 21.079 -8.031 -20.263 1.00 33.96 73 SER A CA 1
ATOM 552 C C . SER A 1 73 ? 20.093 -7.099 -20.940 1.00 33.38 73 SER A C 1
ATOM 553 O O . SER A 1 73 ? 20.508 -6.059 -21.452 1.00 30.50 73 SER A O 1
ATOM 556 N N . VAL A 1 74 ? 18.811 -7.459 -20.992 1.00 28.32 74 VAL A N 1
ATOM 557 C CA . VAL A 1 74 ? 17.760 -6.546 -21.418 1.00 28.04 74 VAL A CA 1
ATOM 558 C C . VAL A 1 74 ? 16.630 -6.584 -20.383 1.00 32.14 74 VAL A C 1
ATOM 559 O O . VAL A 1 74 ? 16.501 -7.524 -19.590 1.00 31.86 74 VAL A O 1
ATOM 563 N N . TYR A 1 75 ? 15.807 -5.540 -20.410 1.00 29.21 75 TYR A N 1
ATOM 564 C CA . TYR A 1 75 ? 14.585 -5.463 -19.607 1.00 30.94 75 TYR A CA 1
ATOM 565 C C . TYR A 1 75 ? 13.731 -6.713 -19.787 1.00 32.44 75 TYR A C 1
ATOM 566 O O . TYR A 1 75 ? 13.332 -7.041 -20.910 1.00 32.62 75 TYR A O 1
ATOM 575 N N . THR A 1 76 ? 13.434 -7.400 -18.678 1.00 29.17 76 THR A N 1
ATOM 576 C CA . THR A 1 76 ? 12.763 -8.697 -18.706 1.00 28.83 76 THR A CA 1
ATOM 577 C C . THR A 1 76 ? 11.672 -8.737 -17.638 1.00 31.21 76 THR A C 1
ATOM 578 O O . THR A 1 76 ? 11.948 -8.488 -16.461 1.00 30.80 76 THR A O 1
ATOM 582 N N . THR A 1 77 ? 10.452 -9.086 -18.035 1.00 30.60 77 THR A N 1
ATOM 583 C CA . THR A 1 77 ? 9.343 -9.256 -17.102 1.00 29.93 77 THR A CA 1
ATOM 584 C C . THR A 1 77 ? 8.960 -10.736 -17.015 1.00 31.96 77 THR A C 1
ATOM 585 O O . THR A 1 77 ? 9.476 -11.585 -17.747 1.00 31.32 77 THR A O 1
ATOM 589 N N . LEU A 1 78 ? 8.063 -11.054 -16.081 1.00 29.97 78 LEU A N 1
ATOM 590 C CA . LEU A 1 78 ? 7.885 -12.425 -15.617 1.00 30.72 78 LEU A CA 1
ATOM 591 C C . LEU A 1 78 ? 6.403 -12.792 -15.507 1.00 31.41 78 LEU A C 1
ATOM 592 O O . LEU A 1 78 ? 5.588 -11.977 -15.070 1.00 29.06 78 LEU A O 1
ATOM 597 N N . ASN A 1 79 ? 6.075 -14.034 -15.873 1.00 31.96 79 ASN A N 1
ATOM 598 C CA . ASN A 1 79 ? 4.709 -14.578 -15.858 1.00 29.65 79 ASN A CA 1
ATOM 599 C C . ASN A 1 79 ? 4.258 -14.907 -14.427 1.00 30.25 79 ASN A C 1
ATOM 600 O O . ASN A 1 79 ? 5.048 -14.841 -13.487 1.00 31.74 79 ASN A O 1
ATOM 605 N N . PRO A 1 80 ? 2.981 -15.257 -14.220 1.00 28.95 80 PRO A N 1
ATOM 606 C CA . PRO A 1 80 ? 2.455 -15.383 -12.852 1.00 32.32 80 PRO A CA 1
ATOM 607 C C . PRO A 1 80 ? 2.857 -16.674 -12.143 1.00 34.44 80 PRO A C 1
ATOM 608 O O . PRO A 1 80 ? 3.198 -17.690 -12.758 1.00 32.21 80 PRO A O 1
ATOM 612 N N . ALA A 1 81 ? 2.781 -16.614 -10.811 1.00 32.64 81 ALA A N 1
ATOM 613 C CA . ALA A 1 81 ? 3.040 -17.735 -9.920 1.00 31.53 81 ALA A CA 1
ATOM 614 C C . ALA A 1 81 ? 1.751 -18.517 -9.658 1.00 35.28 81 ALA A C 1
ATOM 615 O O . ALA A 1 81 ? 0.644 -18.026 -9.882 1.00 35.96 81 ALA A O 1
ATOM 617 N N . GLY A 1 82 ? 1.905 -19.750 -9.178 1.00 29.88 82 GLY A N 1
ATOM 618 C CA . GLY A 1 82 ? 0.757 -20.526 -8.738 1.00 32.09 82 GLY A CA 1
ATOM 619 C C . GLY A 1 82 ? 0.425 -20.251 -7.272 1.00 33.45 82 GLY A C 1
ATOM 620 O O . GLY A 1 82 ? 1.149 -19.523 -6.597 1.00 33.88 82 GLY A O 1
ATOM 621 N N . ILE A 1 83 ? -0.688 -20.843 -6.808 1.00 34.86 83 ILE A N 1
ATOM 622 C CA . ILE A 1 83 ? -1.155 -20.751 -5.421 1.00 36.15 83 ILE A CA 1
ATOM 623 C C . ILE A 1 83 ? -1.373 -22.167 -4.891 1.00 30.85 83 ILE A C 1
ATOM 624 O O . ILE A 1 83 ? -1.912 -23.011 -5.607 1.00 34.85 83 ILE A O 1
ATOM 629 N N . GLY A 1 84 ? -0.977 -22.430 -3.649 1.00 31.99 84 GLY A N 1
ATOM 630 C CA . GLY A 1 84 ? -1.168 -23.765 -3.099 1.00 36.15 84 GLY A CA 1
ATOM 631 C C . GLY A 1 84 ? -0.908 -23.813 -1.603 1.00 41.24 84 GLY A C 1
ATOM 632 O O . GLY A 1 84 ? -0.930 -22.781 -0.929 1.00 36.34 84 GLY A O 1
ATOM 633 N N . ASP A 1 85 ? -0.651 -25.028 -1.085 1.00 39.33 85 ASP A N 1
ATOM 634 C CA . ASP A 1 85 ? -0.459 -25.211 0.353 1.00 42.77 85 ASP A CA 1
ATOM 635 C C . ASP A 1 85 ? 0.965 -24.802 0.741 1.00 45.53 85 ASP A C 1
ATOM 636 O O . ASP A 1 85 ? 1.738 -24.311 -0.084 1.00 39.92 85 ASP A O 1
ATOM 641 N N . ASP A 1 86 ? 1.333 -25.010 2.013 1.00 45.26 86 ASP A N 1
ATOM 642 C CA . ASP A 1 86 ? 2.604 -24.488 2.520 1.00 46.18 86 ASP A CA 1
ATOM 643 C C . ASP A 1 86 ? 3.790 -25.046 1.742 1.00 42.63 86 ASP A C 1
ATOM 644 O O . ASP A 1 86 ? 4.713 -24.307 1.378 1.00 42.48 86 ASP A O 1
ATOM 649 N N . GLU A 1 87 ? 3.804 -26.363 1.518 1.00 44.33 87 GLU A N 1
ATOM 650 C CA . GLU A 1 87 ? 4.909 -26.978 0.787 1.00 46.47 87 GLU A CA 1
ATOM 651 C C . GLU A 1 87 ? 5.007 -26.420 -0.629 1.00 41.84 87 GLU A C 1
ATOM 652 O O . GLU A 1 87 ? 6.105 -26.117 -1.111 1.00 43.25 87 GLU A O 1
ATOM 658 N N . PHE A 1 88 ? 3.869 -26.270 -1.308 1.00 42.92 88 PHE A N 1
ATOM 659 C CA . PHE A 1 88 ? 3.886 -25.696 -2.653 1.00 41.94 88 PHE A CA 1
ATOM 660 C C . PHE A 1 88 ? 4.439 -24.273 -2.644 1.00 39.83 88 PHE A C 1
ATOM 661 O O . PHE A 1 88 ? 5.302 -23.924 -3.461 1.00 37.06 88 PHE A O 1
ATOM 669 N N . MET A 1 89 ? 3.955 -23.431 -1.724 1.00 36.98 89 MET A N 1
ATOM 670 C CA . MET A 1 89 ? 4.387 -22.037 -1.706 1.00 34.09 89 MET A CA 1
ATOM 671 C C . MET A 1 89 ? 5.867 -21.889 -1.370 1.00 41.59 89 MET A C 1
ATOM 672 O O . MET A 1 89 ? 6.507 -20.929 -1.820 1.00 34.38 89 MET A O 1
ATOM 677 N N . GLU A 1 90 ? 6.426 -22.786 -0.550 1.00 40.01 90 GLU A N 1
ATOM 678 C CA . GLU A 1 90 ? 7.864 -22.720 -0.309 1.00 41.75 90 GLU A CA 1
ATOM 679 C C . GLU A 1 90 ? 8.623 -22.919 -1.616 1.00 37.79 90 GLU A C 1
ATOM 680 O O . GLU A 1 90 ? 9.572 -22.187 -1.916 1.00 39.00 90 GLU A O 1
ATOM 686 N N . LYS A 1 91 ? 8.224 -23.930 -2.390 1.00 40.41 91 LYS A N 1
ATOM 687 C CA . LYS A 1 91 ? 8.834 -24.165 -3.696 1.00 39.95 91 LYS A CA 1
ATOM 688 C C . LYS A 1 91 ? 8.591 -22.990 -4.632 1.00 38.48 91 LYS A C 1
ATOM 689 O O . LYS A 1 91 ? 9.481 -22.601 -5.395 1.00 36.71 91 LYS A O 1
ATOM 695 N N . GLN A 1 92 ? 7.384 -22.415 -4.582 1.00 36.05 92 GLN A N 1
ATOM 696 C CA . GLN A 1 92 ? 7.039 -21.299 -5.462 1.00 35.21 92 GLN A CA 1
ATOM 697 C C . GLN A 1 92 ? 7.884 -20.072 -5.162 1.00 37.15 92 GLN A C 1
ATOM 698 O O . GLN A 1 92 ? 8.288 -19.344 -6.080 1.00 36.43 92 GLN A O 1
ATOM 704 N N . MET A 1 93 ? 8.145 -19.813 -3.875 1.00 34.11 93 MET A N 1
ATOM 705 C CA . MET A 1 93 ? 9.022 -18.707 -3.509 1.00 35.90 93 MET A CA 1
ATOM 706 C C . MET A 1 93 ? 10.447 -18.949 -3.999 1.00 37.67 93 MET A C 1
ATOM 707 O O . MET A 1 93 ? 11.148 -18.002 -4.390 1.00 39.59 93 MET A O 1
ATOM 712 N N . GLU A 1 94 ? 10.894 -20.209 -3.972 1.00 37.88 94 GLU A N 1
ATOM 713 C CA . GLU A 1 94 ? 12.224 -20.551 -4.473 1.00 38.54 94 GLU A CA 1
ATOM 714 C C . GLU A 1 94 ? 12.387 -20.150 -5.934 1.00 34.50 94 GLU A C 1
ATOM 715 O O . GLU A 1 94 ? 13.405 -19.560 -6.318 1.00 36.28 94 GLU A O 1
ATOM 721 N N . VAL A 1 95 ? 11.397 -20.495 -6.763 1.00 35.49 95 VAL A N 1
ATOM 722 C CA . VAL A 1 95 ? 11.421 -20.154 -8.185 1.00 35.78 95 VAL A CA 1
ATOM 723 C C . VAL A 1 95 ? 11.500 -18.641 -8.368 1.00 37.10 95 VAL A C 1
ATOM 724 O O . VAL A 1 95 ? 12.383 -18.131 -9.065 1.00 33.40 95 VAL A O 1
ATOM 728 N N . LEU A 1 96 ? 10.594 -17.893 -7.721 1.00 35.22 96 LEU A N 1
ATOM 729 C CA . LEU A 1 96 ? 10.600 -16.442 -7.876 1.00 33.50 96 LEU A CA 1
ATOM 730 C C . LEU A 1 96 ? 11.931 -15.838 -7.440 1.00 34.97 96 LEU A C 1
ATOM 731 O O . LEU A 1 96 ? 12.418 -14.887 -8.052 1.00 34.46 96 LEU A O 1
ATOM 736 N N . GLU A 1 97 ? 12.537 -16.373 -6.377 1.00 33.85 97 GLU A N 1
ATOM 737 C CA . GLU A 1 97 ? 13.824 -15.841 -5.939 1.00 37.23 97 GLU A CA 1
ATOM 738 C C . GLU A 1 97 ? 14.934 -16.135 -6.956 1.00 34.38 97 GLU A C 1
ATOM 739 O O . GLU A 1 97 ? 15.815 -15.295 -7.184 1.00 35.11 97 GLU A O 1
ATOM 745 N N . LEU A 1 98 ? 14.901 -17.312 -7.586 1.00 34.75 98 LEU A N 1
ATOM 746 C CA . LEU A 1 98 ? 15.835 -17.607 -8.678 1.00 34.51 98 LEU A CA 1
ATOM 747 C C . LEU A 1 98 ? 15.690 -16.613 -9.830 1.00 34.86 98 LEU A C 1
ATOM 748 O O . LEU A 1 98 ? 16.685 -16.136 -10.386 1.00 33.90 98 LEU A O 1
ATOM 753 N N . TYR A 1 99 ? 14.454 -16.313 -10.235 1.00 33.86 99 TYR A N 1
ATOM 754 C CA . TYR A 1 99 ? 14.295 -15.306 -11.277 1.00 31.58 99 TYR A CA 1
ATOM 755 C C . TYR A 1 99 ? 14.759 -13.931 -10.788 1.00 33.57 99 TYR A C 1
ATOM 756 O O . TYR A 1 99 ? 15.433 -13.198 -11.522 1.00 34.22 99 TYR A O 1
ATOM 765 N N . ARG A 1 100 ? 14.414 -13.562 -9.549 1.00 33.31 100 ARG A N 1
ATOM 766 C CA . ARG A 1 100 ? 14.855 -12.271 -9.015 1.00 32.15 100 ARG A CA 1
ATOM 767 C C . ARG A 1 100 ? 16.368 -12.121 -9.098 1.00 35.16 100 ARG A C 1
ATOM 768 O O . ARG A 1 100 ? 16.881 -11.042 -9.434 1.00 32.91 100 ARG A O 1
ATOM 776 N N . LYS A 1 101 ? 17.098 -13.195 -8.778 1.00 33.86 101 LYS A N 1
ATOM 777 C CA . LYS A 1 101 ? 18.553 -13.156 -8.736 1.00 37.94 101 LYS A CA 1
ATOM 778 C C . LYS A 1 101 ? 19.163 -12.920 -10.103 1.00 38.15 101 LYS A C 1
ATOM 779 O O . LYS A 1 101 ? 20.315 -12.476 -10.183 1.00 40.13 101 LYS A O 1
ATOM 785 N N . MET A 1 102 ? 18.430 -13.212 -11.178 1.00 32.80 102 MET A N 1
ATOM 786 C CA . MET A 1 102 ? 18.922 -12.950 -12.520 1.00 32.72 102 MET A CA 1
ATOM 787 C C . MET A 1 102 ? 18.596 -11.538 -12.998 1.00 39.81 102 MET A C 1
ATOM 788 O O . MET A 1 102 ? 18.802 -11.237 -14.177 1.00 38.61 102 MET A O 1
ATOM 793 N N . GLY A 1 103 ? 18.116 -10.661 -12.109 1.00 34.74 103 GLY A N 1
ATOM 794 C CA . GLY A 1 103 ? 17.822 -9.288 -12.490 1.00 33.46 103 GLY A CA 1
ATOM 795 C C . GLY A 1 103 ? 16.526 -9.098 -13.250 1.00 31.45 103 GLY A C 1
ATOM 796 O O . GLY A 1 103 ? 16.333 -8.064 -13.898 1.00 33.53 103 GLY A O 1
ATOM 797 N N . ILE A 1 104 ? 15.632 -10.071 -13.203 1.00 34.08 104 ILE A N 1
ATOM 798 C CA . ILE A 1 104 ? 14.357 -9.968 -13.897 1.00 28.90 104 ILE A CA 1
ATOM 799 C C . ILE A 1 104 ? 13.397 -9.156 -13.036 1.00 30.13 104 ILE A C 1
ATOM 800 O O . ILE A 1 104 ? 13.448 -9.212 -11.798 1.00 31.99 104 ILE A O 1
ATOM 805 N N . GLU A 1 105 ? 12.532 -8.369 -13.678 1.00 28.07 105 GLU A N 1
ATOM 806 C CA . GLU A 1 105 ? 11.454 -7.708 -12.944 1.00 28.98 105 GLU A CA 1
ATOM 807 C C . GLU A 1 105 ? 10.399 -8.748 -12.589 1.00 31.89 105 GLU A C 1
ATOM 808 O O . GLU A 1 105 ? 9.677 -9.246 -13.464 1.00 31.77 105 GLU A O 1
ATOM 814 N N . VAL A 1 106 ? 10.291 -9.073 -11.303 1.00 31.53 106 VAL A N 1
ATOM 815 C CA . VAL A 1 106 ? 9.335 -10.082 -10.875 1.00 33.65 106 VAL A CA 1
ATOM 816 C C . VAL A 1 106 ? 7.955 -9.437 -10.869 1.00 32.32 106 VAL A C 1
ATOM 817 O O . VAL A 1 106 ? 7.437 -9.047 -9.821 1.00 32.49 106 VAL A O 1
ATOM 821 N N . THR A 1 107 ? 7.363 -9.304 -12.053 1.00 30.81 107 THR A N 1
ATOM 822 C CA . THR A 1 107 ? 6.056 -8.682 -12.220 1.00 28.19 107 THR A CA 1
ATOM 823 C C . THR A 1 107 ? 4.915 -9.679 -12.073 1.00 33.76 107 THR A C 1
ATOM 824 O O . THR A 1 107 ? 3.785 -9.276 -11.755 1.00 31.94 107 THR A O 1
ATOM 828 N N . SER A 1 108 ? 5.189 -10.963 -12.316 1.00 29.05 108 SER A N 1
ATOM 829 C CA . SER A 1 108 ? 4.250 -12.055 -12.052 1.00 32.06 108 SER A CA 1
ATOM 830 C C . SER A 1 108 ? 2.889 -11.822 -12.712 1.00 28.56 108 SER A C 1
ATOM 831 O O . SER A 1 108 ? 1.836 -11.936 -12.082 1.00 31.61 108 SER A O 1
ATOM 834 N N . THR A 1 109 ? 2.900 -11.509 -13.998 1.00 32.62 109 THR A N 1
ATOM 835 C CA . THR A 1 109 ? 1.632 -11.258 -14.673 1.00 27.33 109 THR A CA 1
ATOM 836 C C . THR A 1 109 ? 1.764 -11.600 -16.141 1.00 30.40 109 THR A C 1
ATOM 837 O O . THR A 1 109 ? 2.808 -11.343 -16.764 1.00 28.99 109 THR A O 1
ATOM 841 N N . CYS A 1 110 ? 0.692 -12.161 -16.692 1.00 27.91 110 CYS A N 1
ATOM 842 C CA . CYS A 1 110 ? 0.640 -12.406 -18.124 1.00 28.33 110 CYS A CA 1
ATOM 843 C C . CYS A 1 110 ? 0.237 -11.172 -18.920 1.00 27.47 110 CYS A C 1
ATOM 844 O O . CYS A 1 110 ? 0.212 -11.230 -20.154 1.00 30.93 110 CYS A O 1
ATOM 847 N N . THR A 1 111 ? -0.044 -10.033 -18.278 1.00 30.27 111 THR A N 1
ATOM 848 C CA . THR A 1 111 ? -0.325 -8.794 -19.005 1.00 30.49 111 THR A CA 1
ATOM 849 C C . THR A 1 111 ? 0.701 -7.731 -18.615 1.00 30.16 111 THR A C 1
ATOM 850 O O . THR A 1 111 ? 0.345 -6.709 -18.007 1.00 31.74 111 THR A O 1
ATOM 854 N N . PRO A 1 112 ? 1.982 -7.928 -18.959 1.00 31.56 112 PRO A N 1
ATOM 855 C CA . PRO A 1 112 ? 2.983 -6.906 -18.628 1.00 30.39 112 PRO A CA 1
ATOM 856 C C . PRO A 1 112 ? 2.739 -5.601 -19.346 1.00 30.75 112 PRO A C 1
ATOM 857 O O . PRO A 1 112 ? 3.219 -4.558 -18.895 1.00 30.88 112 PRO A O 1
ATOM 861 N N . TYR A 1 113 ? 2.006 -5.629 -20.458 1.00 31.00 113 TYR A N 1
ATOM 862 C CA . TYR A 1 113 ? 1.751 -4.428 -21.239 1.00 31.32 113 TYR A CA 1
ATOM 863 C C . TYR A 1 113 ? 0.765 -3.480 -20.552 1.00 32.44 113 TYR A C 1
ATOM 864 O O . TYR A 1 113 ? 0.454 -2.422 -21.111 1.00 30.89 113 TYR A O 1
ATOM 873 N N . TYR A 1 114 ? 0.253 -3.840 -19.373 1.00 29.63 114 TYR A N 1
ATOM 874 C CA . TYR A 1 114 ? -0.542 -2.919 -18.555 1.00 30.82 114 TYR A CA 1
ATOM 875 C C . TYR A 1 114 ? 0.360 -2.205 -17.541 1.00 31.84 114 TYR A C 1
ATOM 876 O O . TYR A 1 114 ? 0.229 -2.378 -16.335 1.00 39.76 114 TYR A O 1
ATOM 885 N N . GLY A 1 115 ? 1.312 -1.409 -18.035 1.00 31.74 115 GLY A N 1
ATOM 886 C CA . GLY A 1 115 ? 2.093 -0.524 -17.181 1.00 33.49 115 GLY A CA 1
ATOM 887 C C . GLY A 1 115 ? 3.534 -0.940 -16.910 1.00 33.53 115 GLY A C 1
ATOM 888 O O . GLY A 1 115 ? 4.343 -0.084 -16.524 1.00 34.95 115 GLY A O 1
ATOM 889 N N . ALA A 1 116 ? 3.889 -2.210 -17.079 1.00 30.47 116 ALA A N 1
ATOM 890 C CA . ALA A 1 116 ? 5.259 -2.645 -16.785 1.00 31.01 116 ALA A CA 1
ATOM 891 C C . ALA A 1 116 ? 6.164 -2.721 -18.016 1.00 32.50 116 ALA A C 1
ATOM 892 O O . ALA A 1 116 ? 7.335 -2.322 -17.944 1.00 29.91 116 ALA A O 1
ATOM 894 N N . ASN A 1 117 ? 5.651 -3.205 -19.149 1.00 29.80 117 ASN A N 1
ATOM 895 C CA . ASN A 1 117 ? 6.499 -3.524 -20.303 1.00 28.72 117 ASN A CA 1
ATOM 896 C C . ASN A 1 117 ? 5.593 -3.498 -21.538 1.00 32.96 117 ASN A C 1
ATOM 897 O O . ASN A 1 117 ? 4.975 -4.507 -21.886 1.00 30.97 117 ASN A O 1
ATOM 902 N N . LEU A 1 118 ? 5.530 -2.342 -22.187 1.00 28.79 118 LEU A N 1
ATOM 903 C CA . LEU A 1 118 ? 4.647 -2.134 -23.329 1.00 30.46 118 LEU A CA 1
ATOM 904 C C . LEU A 1 118 ? 5.477 -2.080 -24.605 1.00 32.56 118 LEU A C 1
ATOM 905 O O . LEU A 1 118 ? 6.188 -1.086 -24.829 1.00 33.75 118 LEU A O 1
ATOM 910 N N . PRO A 1 119 ? 5.434 -3.100 -25.461 1.00 30.55 119 PRO A N 1
ATOM 911 C CA . PRO A 1 119 ? 6.216 -3.057 -26.703 1.00 30.23 119 PRO A CA 1
ATOM 912 C C . PRO A 1 119 ? 5.646 -2.032 -27.659 1.00 34.61 119 PRO A C 1
ATOM 913 O O . PRO A 1 119 ? 4.439 -1.807 -27.692 1.00 30.18 119 PRO A O 1
ATOM 917 N N . LYS A 1 120 ? 6.527 -1.429 -28.452 1.00 31.33 120 LYS A N 1
ATOM 918 C CA . LYS A 1 120 ? 6.119 -0.493 -29.497 1.00 34.38 120 LYS A CA 1
ATOM 919 C C . LYS A 1 120 ? 5.973 -1.234 -30.819 1.00 31.01 120 LYS A C 1
ATOM 920 O O . LYS A 1 120 ? 6.655 -2.230 -31.068 1.00 29.03 120 LYS A O 1
ATOM 926 N N . PHE A 1 121 ? 5.069 -0.740 -31.666 1.00 30.36 121 PHE A N 1
ATOM 927 C CA . PHE A 1 121 ? 4.975 -1.196 -33.046 1.00 30.50 121 PHE A CA 1
ATOM 928 C C . PHE A 1 121 ? 6.368 -1.374 -33.646 1.00 31.16 121 PHE A C 1
ATOM 929 O O . PHE A 1 121 ? 7.247 -0.514 -33.493 1.00 30.84 121 PHE A O 1
ATOM 937 N N . GLY A 1 122 ? 6.582 -2.522 -34.282 1.00 30.87 122 GLY A N 1
ATOM 938 C CA . GLY A 1 122 ? 7.843 -2.799 -34.947 1.00 31.38 122 GLY A CA 1
ATOM 939 C C . GLY A 1 122 ? 8.965 -3.302 -34.058 1.00 33.75 122 GLY A C 1
ATOM 940 O O . GLY A 1 122 ? 9.993 -3.741 -34.587 1.00 33.18 122 GLY A O 1
ATOM 941 N N . ASP A 1 123 ? 8.814 -3.270 -32.733 1.00 29.90 123 ASP A N 1
ATOM 942 C CA . ASP A 1 123 ? 9.903 -3.678 -31.848 1.00 29.94 123 ASP A CA 1
ATOM 943 C C . ASP A 1 123 ? 10.147 -5.187 -31.938 1.00 29.19 123 ASP A C 1
ATOM 944 O O . ASP A 1 123 ? 9.206 -5.983 -31.875 1.00 28.76 123 ASP A O 1
ATOM 949 N N . HIS A 1 124 ? 11.419 -5.585 -32.007 1.00 30.09 124 HIS A N 1
ATOM 950 C CA . HIS A 1 124 ? 11.782 -7.002 -31.911 1.00 30.42 124 HIS A CA 1
ATOM 951 C C . HIS A 1 124 ? 11.987 -7.380 -30.450 1.00 27.44 124 HIS A C 1
ATOM 952 O O . HIS A 1 124 ? 12.802 -6.759 -29.755 1.00 32.23 124 HIS A O 1
ATOM 959 N N . ILE A 1 125 ? 11.258 -8.401 -29.984 1.00 27.88 125 ILE A N 1
ATOM 960 C CA . ILE A 1 125 ? 11.277 -8.820 -28.586 1.00 26.95 125 ILE A CA 1
ATOM 961 C C . ILE A 1 125 ? 11.282 -10.348 -28.539 1.00 31.86 125 ILE A C 1
ATOM 962 O O . ILE A 1 125 ? 11.100 -11.028 -29.551 1.00 30.43 125 ILE A O 1
ATOM 967 N N . ALA A 1 126 ? 11.521 -10.897 -27.354 1.00 28.96 126 ALA A N 1
ATOM 968 C CA . ALA A 1 126 ? 11.500 -12.352 -27.186 1.00 30.11 126 ALA A CA 1
ATOM 969 C C . ALA A 1 126 ? 10.592 -12.646 -26.008 1.00 29.43 126 ALA A C 1
ATOM 970 O O . ALA A 1 126 ? 11.026 -12.602 -24.852 1.00 31.04 126 ALA A O 1
ATOM 972 N N . TRP A 1 127 ? 9.338 -12.955 -26.316 1.00 29.91 127 TRP A N 1
ATOM 973 C CA . TRP A 1 127 ? 8.314 -13.195 -25.321 1.00 30.51 127 TRP A CA 1
ATOM 974 C C . TRP A 1 127 ? 7.834 -14.633 -25.426 1.00 31.68 127 TRP A C 1
ATOM 975 O O . TRP A 1 127 ? 7.564 -15.114 -26.529 1.00 27.54 127 TRP A O 1
ATOM 986 N N . SER A 1 128 ? 7.747 -15.320 -24.284 1.00 28.10 128 SER A N 1
ATOM 987 C CA . SER A 1 128 ? 6.848 -16.456 -24.119 1.00 27.91 128 SER A CA 1
ATOM 988 C C . SER A 1 128 ? 5.554 -15.925 -23.473 1.00 32.06 128 SER A C 1
ATOM 989 O O . SER A 1 128 ? 5.336 -14.711 -23.453 1.00 32.03 128 SER A O 1
ATOM 992 N N . GLU A 1 129 ? 4.733 -16.815 -22.899 1.00 29.93 129 GLU A N 1
ATOM 993 C CA . GLU A 1 129 ? 3.314 -16.606 -22.589 1.00 32.27 129 GLU A CA 1
ATOM 994 C C . GLU A 1 129 ? 2.529 -16.383 -23.878 1.00 31.65 129 GLU A C 1
ATOM 995 O O . GLU A 1 129 ? 2.565 -15.281 -24.453 1.00 27.96 129 GLU A O 1
ATOM 1001 N N . SER A 1 130 ? 1.825 -17.429 -24.333 1.00 30.45 130 SER A N 1
ATOM 1002 C CA . SER A 1 130 ? 1.196 -17.401 -25.658 1.00 31.88 130 SER A CA 1
ATOM 1003 C C . SER A 1 130 ? 0.164 -16.285 -25.817 1.00 31.21 130 SER A C 1
ATOM 1004 O O . SER A 1 130 ? 0.008 -15.754 -26.928 1.00 30.10 130 SER A O 1
ATOM 1007 N N . SER A 1 131 ? -0.587 -15.928 -24.758 1.00 27.90 131 SER A N 1
ATOM 1008 C CA . SER A 1 131 ? -1.537 -14.834 -24.966 1.00 30.17 131 SER A CA 1
ATOM 1009 C C . SER A 1 131 ? -0.827 -13.493 -25.089 1.00 28.28 131 SER A C 1
ATOM 1010 O O . SER A 1 131 ? -1.354 -12.571 -25.733 1.00 29.93 131 SER A O 1
ATOM 1013 N N . ALA A 1 132 ? 0.361 -13.352 -24.488 1.00 27.81 132 ALA A N 1
ATOM 1014 C CA . ALA A 1 132 ? 1.056 -12.070 -24.572 1.00 29.82 132 ALA A CA 1
ATOM 1015 C C . ALA A 1 132 ? 1.812 -11.957 -25.894 1.00 27.41 132 ALA A C 1
ATOM 1016 O O . ALA A 1 132 ? 1.893 -10.875 -26.482 1.00 27.84 132 ALA A O 1
ATOM 1018 N N . VAL A 1 133 ? 2.362 -13.073 -26.362 1.00 30.00 133 VAL A N 1
ATOM 1019 C CA . VAL A 1 133 ? 2.862 -13.177 -27.733 1.00 28.88 133 VAL A CA 1
ATOM 1020 C C . VAL A 1 133 ? 1.805 -12.697 -28.713 1.00 28.29 133 VAL A C 1
ATOM 1021 O O . VAL A 1 133 ? 2.064 -11.859 -29.581 1.00 29.17 133 VAL A O 1
ATOM 1025 N N . SER A 1 134 ? 0.595 -13.249 -28.595 1.00 26.47 134 SER A N 1
ATOM 1026 C CA . SER A 1 134 ? -0.480 -12.884 -29.510 1.00 30.86 134 SER A CA 1
ATOM 1027 C C . SER A 1 134 ? -0.805 -11.394 -29.400 1.00 31.19 134 SER A C 1
ATOM 1028 O O . SER A 1 134 ? -0.927 -10.693 -30.417 1.00 30.08 134 SER A O 1
ATOM 1031 N N . PHE A 1 135 ? -0.909 -10.887 -28.165 1.00 27.94 135 PHE A N 1
ATOM 1032 C CA . PHE A 1 135 ? -1.203 -9.465 -27.954 1.00 30.32 135 PHE A CA 1
ATOM 1033 C C . PHE A 1 135 ? -0.137 -8.579 -28.594 1.00 28.89 135 PHE A C 1
ATOM 1034 O O . PHE A 1 135 ? -0.458 -7.622 -29.316 1.00 26.92 135 PHE A O 1
ATOM 1042 N N . ALA A 1 136 ? 1.142 -8.894 -28.349 1.00 28.76 136 ALA A N 1
ATOM 1043 C CA . ALA A 1 136 ? 2.230 -8.040 -28.832 1.00 31.03 136 ALA A CA 1
ATOM 1044 C C . ALA A 1 136 ? 2.315 -8.059 -30.359 1.00 28.36 136 ALA A C 1
ATOM 1045 O O . ALA A 1 136 ? 2.476 -7.006 -30.990 1.00 30.15 136 ALA A O 1
ATOM 1047 N N . ASN A 1 137 ? 2.172 -9.239 -30.975 1.00 26.40 137 ASN A N 1
ATOM 1048 C CA . ASN A 1 137 ? 2.239 -9.330 -32.436 1.00 29.60 137 ASN A CA 1
ATOM 1049 C C . ASN A 1 137 ? 1.022 -8.688 -33.087 1.00 33.37 137 ASN A C 1
ATOM 1050 O O . ASN A 1 137 ? 1.152 -7.934 -34.063 1.00 31.01 137 ASN A O 1
ATOM 1055 N N . SER A 1 138 ? -0.177 -9.044 -32.608 1.00 29.49 138 SER A N 1
ATOM 1056 C CA . SER A 1 138 ? -1.417 -8.767 -33.321 1.00 29.44 138 SER A CA 1
ATOM 1057 C C . SER A 1 138 ? -1.956 -7.383 -33.003 1.00 29.48 138 SER A C 1
ATOM 1058 O O . SER A 1 138 ? -2.280 -6.615 -33.908 1.00 30.51 138 SER A O 1
ATOM 1061 N N . ILE A 1 139 ? -2.050 -7.049 -31.726 1.00 29.98 139 ILE A N 1
ATOM 1062 C CA . ILE A 1 139 ? -2.701 -5.801 -31.342 1.00 29.21 139 ILE A CA 1
ATOM 1063 C C . ILE A 1 139 ? -1.725 -4.627 -31.405 1.00 30.33 139 ILE A C 1
ATOM 1064 O O . ILE A 1 139 ? -2.102 -3.521 -31.800 1.00 30.93 139 ILE A O 1
ATOM 1069 N N . LEU A 1 140 ? -0.454 -4.845 -31.051 1.00 27.64 140 LEU A N 1
ATOM 1070 C CA . LEU A 1 140 ? 0.533 -3.766 -31.064 1.00 30.53 140 LEU A CA 1
ATOM 1071 C 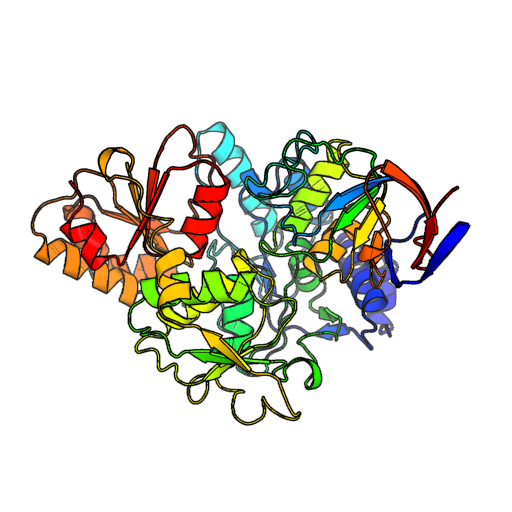C . LEU A 1 140 ? 1.433 -3.770 -32.288 1.00 30.80 140 LEU A C 1
ATOM 1072 O O . LEU A 1 140 ? 2.085 -2.755 -32.549 1.00 33.56 140 LEU A O 1
ATOM 1077 N N . GLY A 1 141 ? 1.476 -4.862 -33.054 1.00 32.08 141 GLY A N 1
ATOM 1078 C CA . GLY A 1 141 ? 2.380 -4.911 -34.189 1.00 30.79 141 GLY A CA 1
ATOM 1079 C C . GLY A 1 141 ? 3.859 -4.968 -33.841 1.00 32.07 141 GLY A C 1
ATOM 1080 O O . GLY A 1 141 ? 4.704 -4.660 -34.691 1.00 28.32 141 GLY A O 1
ATOM 1081 N N . ALA A 1 142 ? 4.205 -5.335 -32.611 1.00 28.20 142 ALA A N 1
ATOM 1082 C CA . ALA A 1 142 ? 5.581 -5.725 -32.322 1.00 29.57 142 ALA A CA 1
ATOM 1083 C C . ALA A 1 142 ? 5.873 -7.090 -32.955 1.00 29.67 142 ALA A C 1
ATOM 1084 O O . ALA A 1 142 ? 5.016 -7.696 -33.609 1.00 29.67 142 ALA A O 1
ATOM 1086 N N . ARG A 1 143 ? 7.092 -7.601 -32.756 1.00 29.41 143 ARG A N 1
ATOM 1087 C CA . ARG A 1 143 ? 7.515 -8.821 -33.437 1.00 27.93 143 ARG A CA 1
ATOM 1088 C C . ARG A 1 143 ? 8.170 -9.772 -32.450 1.00 29.96 143 ARG A C 1
ATOM 1089 O O . ARG A 1 143 ? 9.233 -9.462 -31.895 1.00 29.88 143 ARG A O 1
ATOM 1097 N N . THR A 1 144 ? 7.550 -10.940 -32.261 1.00 31.29 144 THR A N 1
ATOM 1098 C CA . THR A 1 144 ? 8.134 -11.982 -31.434 1.00 27.55 144 THR A CA 1
ATOM 1099 C C . THR A 1 144 ? 7.661 -13.344 -31.911 1.00 29.32 144 THR A C 1
ATOM 1100 O O . THR A 1 144 ? 6.502 -13.516 -32.304 1.00 28.58 144 THR A O 1
ATOM 1104 N N . ASN A 1 145 ? 8.565 -14.316 -31.871 1.00 29.78 145 ASN A N 1
ATOM 1105 C CA . ASN A 1 145 ? 8.128 -15.686 -32.046 1.00 28.57 145 ASN A CA 1
ATOM 1106 C C . ASN A 1 145 ? 7.348 -16.159 -30.822 1.00 31.45 145 ASN A C 1
ATOM 1107 O O . ASN A 1 145 ? 7.308 -15.496 -29.777 1.00 32.47 145 ASN A O 1
ATOM 1112 N N . ARG A 1 146 ? 6.676 -17.300 -30.984 1.00 29.08 146 ARG A N 1
ATOM 1113 C CA . ARG A 1 146 ? 6.015 -17.990 -29.873 1.00 31.00 146 ARG A CA 1
ATOM 1114 C C . ARG A 1 146 ? 7.106 -18.708 -29.097 1.00 31.44 146 ARG A C 1
ATOM 1115 O O . ARG A 1 146 ? 7.349 -19.901 -29.287 1.00 30.01 146 ARG A O 1
ATOM 1123 N N . GLU A 1 147 ? 7.823 -17.954 -28.256 1.00 26.82 147 GLU A N 1
ATOM 1124 C CA . GLU A 1 147 ? 9.000 -18.526 -27.603 1.00 29.16 147 GLU A CA 1
ATOM 1125 C C . GLU A 1 147 ? 8.588 -19.564 -26.567 1.00 30.34 147 GLU A C 1
ATOM 1126 O O . GLU A 1 147 ? 7.585 -19.401 -25.869 1.00 31.02 147 GLU A O 1
ATOM 1132 N N . GLY A 1 148 ? 9.370 -20.629 -26.448 1.00 29.42 148 GLY A N 1
ATOM 1133 C CA . GLY A 1 148 ? 9.296 -21.431 -25.245 1.00 30.12 148 GLY A CA 1
ATOM 1134 C C . GLY A 1 148 ? 9.785 -20.628 -24.058 1.00 29.71 148 GLY A C 1
ATOM 1135 O O . GLY A 1 148 ? 10.590 -19.703 -24.196 1.00 32.02 148 GLY A O 1
ATOM 1136 N N . GLY A 1 149 ? 9.266 -20.958 -22.872 1.00 28.40 149 GLY A N 1
ATOM 1137 C CA . GLY A 1 149 ? 9.800 -20.394 -21.645 1.00 30.39 149 GLY A CA 1
ATOM 1138 C C . GLY A 1 149 ? 11.323 -20.301 -21.633 1.00 32.85 149 GLY A C 1
ATOM 1139 O O . GLY A 1 149 ? 11.900 -19.229 -21.416 1.00 30.96 149 GLY A O 1
ATOM 1140 N N . PRO A 1 150 ? 12.017 -21.417 -21.873 1.00 34.17 150 PRO A N 1
ATOM 1141 C CA . PRO A 1 150 ? 13.491 -21.355 -21.809 1.00 29.44 150 PRO A CA 1
ATOM 1142 C C . PRO A 1 150 ? 14.114 -20.555 -22.934 1.00 30.43 150 PRO A C 1
ATOM 1143 O O . PRO A 1 150 ? 15.200 -19.993 -22.740 1.00 30.33 150 PRO A O 1
ATOM 1147 N N . SER A 1 151 ? 13.499 -20.500 -24.114 1.00 29.81 151 SER A N 1
ATOM 1148 C CA . SER A 1 151 ? 14.154 -19.716 -25.158 1.00 33.44 151 SER A CA 1
ATOM 1149 C C . SER A 1 151 ? 13.965 -18.221 -24.930 1.00 31.51 151 SER A C 1
ATOM 1150 O O . SER A 1 151 ? 14.833 -17.423 -25.311 1.00 29.17 151 SER A O 1
ATOM 1153 N N . SER A 1 152 ? 12.858 -17.818 -24.294 1.00 30.41 152 SER A N 1
ATOM 1154 C CA . SER A 1 152 ? 12.733 -16.415 -23.913 1.00 27.73 152 SER A CA 1
ATOM 1155 C C . SER A 1 152 ? 13.757 -16.062 -22.844 1.00 29.28 152 SER A C 1
ATOM 1156 O O . SER A 1 152 ? 14.374 -14.987 -22.902 1.00 31.98 152 SER A O 1
ATOM 1159 N N . LEU A 1 153 ? 14.009 -16.979 -21.897 1.00 29.46 153 LEU A N 1
ATOM 1160 C CA . LEU A 1 153 ? 15.017 -16.726 -20.870 1.00 30.32 153 LEU A CA 1
ATOM 1161 C C . LEU A 1 153 ? 16.410 -16.630 -21.486 1.00 30.69 153 LEU A C 1
ATOM 1162 O O . LEU A 1 153 ? 17.196 -15.734 -21.147 1.00 32.03 153 LEU A O 1
ATOM 1167 N N . ALA A 1 154 ? 16.738 -17.561 -22.387 1.00 32.67 154 ALA A N 1
ATOM 1168 C CA . ALA A 1 154 ? 18.030 -17.511 -23.063 1.00 33.17 154 ALA A CA 1
ATOM 1169 C C . ALA A 1 154 ? 18.208 -16.193 -23.806 1.00 31.81 154 ALA A C 1
ATOM 1170 O O . ALA A 1 154 ? 19.298 -15.599 -23.789 1.00 32.64 154 ALA A O 1
ATOM 1172 N N . ALA A 1 155 ? 17.155 -15.729 -24.485 1.00 29.99 155 ALA A N 1
ATOM 1173 C CA . ALA A 1 155 ? 17.255 -14.458 -25.194 1.00 29.64 155 ALA A CA 1
ATOM 1174 C C . ALA A 1 155 ? 17.454 -13.304 -24.216 1.00 32.26 155 ALA A C 1
ATOM 1175 O O . ALA A 1 155 ? 18.230 -12.372 -24.485 1.00 30.43 155 ALA A O 1
ATOM 1177 N N . ALA A 1 156 ? 16.775 -13.355 -23.068 1.00 29.04 156 ALA A N 1
ATOM 1178 C CA . ALA A 1 156 ? 16.909 -12.278 -22.089 1.00 31.03 156 ALA A CA 1
ATOM 1179 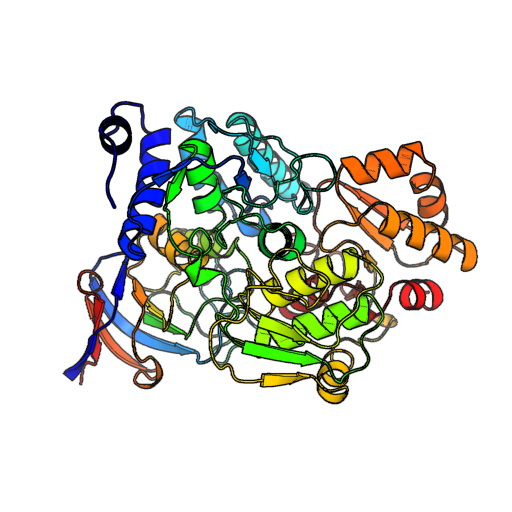C C . ALA A 1 156 ? 18.348 -12.163 -21.603 1.00 32.94 156 ALA A C 1
ATOM 1180 O O . ALA A 1 156 ? 18.849 -11.058 -21.369 1.00 32.47 156 ALA A O 1
ATOM 1182 N N . ILE A 1 157 ? 19.026 -13.306 -21.449 1.00 33.53 157 ILE A N 1
ATOM 1183 C CA . ILE A 1 157 ? 20.377 -13.305 -20.899 1.00 31.39 157 ILE A CA 1
ATOM 1184 C C . ILE A 1 157 ? 21.375 -12.797 -21.939 1.00 32.14 157 ILE A C 1
ATOM 1185 O O . ILE A 1 157 ? 22.206 -11.929 -21.647 1.00 32.96 157 ILE A O 1
ATOM 1190 N N . VAL A 1 158 ? 21.289 -13.310 -23.173 1.00 29.69 158 VAL A N 1
ATOM 1191 C CA . VAL A 1 158 ? 22.176 -12.862 -24.252 1.00 30.51 158 VAL A CA 1
ATOM 1192 C C . VAL A 1 158 ? 21.802 -11.453 -24.725 1.00 33.92 158 VAL A C 1
ATOM 1193 O O . VAL A 1 158 ? 22.666 -10.692 -25.186 1.00 32.72 158 VAL A O 1
ATOM 1197 N N . GLY A 1 159 ? 20.521 -11.085 -24.622 1.00 31.11 159 GLY A N 1
ATOM 1198 C CA . GLY A 1 159 ? 20.016 -9.825 -25.138 1.00 31.14 159 GLY A CA 1
ATOM 1199 C C . GLY A 1 159 ? 19.722 -9.835 -26.619 1.00 32.07 159 GLY A C 1
ATOM 1200 O O . GLY A 1 159 ? 19.589 -8.761 -27.231 1.00 33.55 159 GLY A O 1
ATOM 1201 N N . LYS A 1 160 ? 19.620 -11.019 -27.217 1.00 30.56 160 LYS A N 1
ATOM 1202 C CA . LYS A 1 160 ? 19.420 -11.178 -28.648 1.00 32.31 160 LYS A CA 1
ATOM 1203 C C . LYS A 1 160 ? 18.578 -12.423 -28.875 1.00 32.92 160 LYS A C 1
ATOM 1204 O O . LYS A 1 160 ? 18.452 -13.282 -27.995 1.00 31.17 160 LYS A O 1
ATOM 1210 N N . THR A 1 161 ? 17.988 -12.505 -30.059 1.00 31.84 161 THR A N 1
ATOM 1211 C CA . THR A 1 161 ? 17.208 -13.662 -30.466 1.00 32.61 161 THR A CA 1
ATOM 1212 C C . THR A 1 161 ? 17.493 -13.949 -31.935 1.00 29.22 161 THR A C 1
ATOM 1213 O O . THR A 1 161 ? 17.911 -13.051 -32.674 1.00 30.33 161 THR A O 1
ATOM 1217 N N . PRO A 1 162 ? 17.312 -15.199 -32.381 1.00 29.58 162 PRO A N 1
ATOM 1218 C CA . PRO A 1 162 ? 17.623 -15.508 -33.788 1.00 32.38 162 PRO A CA 1
ATOM 1219 C C . PRO A 1 162 ? 16.597 -14.896 -34.730 1.00 32.48 162 PRO A C 1
ATOM 1220 O O . PRO A 1 162 ? 15.394 -14.898 -34.464 1.00 32.61 162 PRO A O 1
ATOM 1224 N N . ASN A 1 163 ? 17.083 -14.403 -35.868 1.00 32.98 163 ASN A N 1
ATOM 1225 C CA . ASN A 1 163 ? 16.239 -13.653 -36.798 1.00 35.05 163 ASN A CA 1
ATOM 1226 C C . ASN A 1 163 ? 15.555 -14.624 -37.763 1.00 35.10 163 ASN A C 1
ATOM 1227 O O . ASN A 1 163 ? 15.957 -14.797 -38.915 1.00 36.95 163 ASN A O 1
ATOM 1232 N N . TYR A 1 164 ? 14.488 -15.261 -37.282 1.00 32.71 164 TYR A N 1
ATOM 1233 C CA . TYR A 1 164 ? 13.652 -16.117 -38.122 1.00 30.74 164 TYR A CA 1
ATOM 1234 C C . TYR A 1 164 ? 12.193 -15.923 -37.728 1.00 32.94 164 TYR A C 1
ATOM 1235 O O . TYR A 1 164 ? 11.884 -15.270 -36.731 1.00 34.21 164 TYR A O 1
ATOM 1244 N N . GLY A 1 165 ? 11.289 -16.505 -38.515 1.00 32.11 165 GLY A N 1
ATOM 1245 C CA . GLY A 1 165 ? 9.902 -16.581 -38.084 1.00 32.52 165 GLY A CA 1
ATOM 1246 C C . GLY A 1 165 ? 9.210 -15.230 -38.120 1.00 30.11 165 GLY A C 1
ATOM 1247 O O . GLY A 1 165 ? 9.260 -14.509 -39.124 1.00 30.89 165 GLY A O 1
ATOM 1248 N N . LEU A 1 166 ? 8.524 -14.891 -37.019 1.00 28.60 166 LEU A N 1
ATOM 1249 C CA . LEU A 1 166 ? 7.707 -13.689 -36.999 1.00 31.46 166 LEU A CA 1
ATOM 1250 C C . LEU A 1 166 ? 8.535 -12.407 -36.978 1.00 30.03 166 LEU A C 1
ATOM 1251 O O . LEU A 1 166 ? 7.954 -11.320 -37.014 1.00 30.71 166 LEU A O 1
ATOM 1256 N N . HIS A 1 167 ? 9.864 -12.496 -36.920 1.00 28.28 167 HIS A N 1
ATOM 1257 C CA . HIS A 1 167 ? 10.668 -11.281 -37.071 1.00 33.42 167 HIS A CA 1
ATOM 1258 C C . HIS A 1 167 ? 10.751 -10.803 -38.514 1.00 32.39 167 HIS A C 1
ATOM 1259 O O . HIS A 1 167 ? 11.165 -9.660 -38.741 1.00 31.97 167 HIS A O 1
ATOM 1266 N N . LEU A 1 168 ? 10.358 -11.636 -39.479 1.00 33.50 168 LEU A N 1
ATOM 1267 C CA . LEU A 1 168 ? 10.549 -11.361 -40.902 1.00 33.41 168 LEU A CA 1
ATOM 1268 C C . LEU A 1 168 ? 9.248 -10.893 -41.530 1.00 35.53 168 LEU A C 1
ATOM 1269 O O . LEU A 1 168 ? 8.180 -11.436 -41.225 1.00 35.12 168 LEU A O 1
ATOM 1274 N N . ASP A 1 169 ? 9.344 -9.893 -42.423 1.00 37.53 169 ASP A N 1
ATOM 1275 C CA . ASP A 1 169 ? 8.135 -9.351 -43.055 1.00 39.80 169 ASP A CA 1
ATOM 1276 C C . ASP A 1 169 ? 7.302 -10.449 -43.703 1.00 41.38 169 ASP A C 1
ATOM 1277 O O . ASP A 1 169 ? 6.071 -10.455 -43.585 1.00 39.41 169 ASP A O 1
ATOM 1282 N N . GLU A 1 170 ? 7.956 -11.400 -44.382 1.00 37.47 170 GLU A N 1
ATOM 1283 C CA . GLU A 1 170 ? 7.192 -12.365 -45.172 1.00 39.72 170 GLU A CA 1
ATOM 1284 C C . GLU A 1 170 ? 6.370 -13.310 -44.303 1.00 41.85 170 GLU A C 1
ATOM 1285 O O . GLU A 1 170 ? 5.363 -13.849 -44.776 1.00 38.93 170 GLU A O 1
ATOM 1291 N N . ASN A 1 171 ? 6.768 -13.527 -43.048 1.00 41.18 171 ASN A N 1
ATOM 1292 C CA . ASN A 1 171 ? 6.031 -14.408 -42.154 1.00 34.30 171 ASN A CA 1
ATOM 1293 C C . ASN A 1 171 ? 4.969 -13.681 -41.342 1.00 35.91 171 ASN A C 1
ATOM 1294 O O . ASN A 1 171 ? 4.388 -14.274 -40.426 1.00 38.95 171 ASN A O 1
ATOM 1299 N N . ARG A 1 172 ? 4.695 -12.423 -41.658 1.00 35.09 172 ARG A N 1
ATOM 1300 C CA . ARG A 1 172 ? 3.615 -11.688 -41.019 1.00 35.61 172 ARG A CA 1
ATOM 1301 C C . ARG A 1 172 ? 2.430 -11.503 -41.952 1.00 36.98 172 ARG A C 1
ATOM 1302 O O . ARG A 1 172 ? 1.455 -10.829 -41.586 1.00 33.65 172 ARG A O 1
ATOM 1310 N N . LYS A 1 173 ? 2.483 -12.103 -43.141 1.00 35.24 173 LYS A N 1
ATOM 1311 C CA . LYS A 1 173 ? 1.362 -12.061 -44.064 1.00 34.94 173 LYS A CA 1
ATOM 1312 C C . LYS A 1 173 ? 0.286 -13.058 -43.653 1.00 33.31 173 LYS A C 1
ATOM 1313 O O . LYS A 1 173 ? 0.574 -14.146 -43.138 1.00 35.71 173 LYS A O 1
ATOM 1319 N N . ALA A 1 174 ? -0.965 -12.681 -43.900 1.00 32.38 174 ALA A N 1
ATOM 1320 C CA . ALA A 1 174 ? -2.075 -13.597 -43.689 1.00 33.54 174 ALA A CA 1
ATOM 1321 C C . ALA A 1 174 ? -1.910 -14.858 -44.538 1.00 38.51 174 ALA A C 1
ATOM 1322 O O . ALA A 1 174 ? -1.473 -14.803 -45.688 1.00 41.45 174 ALA A O 1
ATOM 1324 N N . THR A 1 175 ? -2.267 -16.005 -43.956 1.00 34.51 175 THR A N 1
ATOM 1325 C CA . THR A 1 175 ? -2.304 -17.285 -44.655 1.00 36.72 175 THR A CA 1
ATOM 1326 C C . THR A 1 175 ? -3.712 -17.779 -44.942 1.00 36.82 175 THR A C 1
ATOM 1327 O O . THR A 1 175 ? -3.874 -18.752 -45.686 1.00 38.52 175 THR A O 1
ATOM 1331 N N . VAL A 1 176 ? -4.736 -17.155 -44.366 1.00 39.85 176 VAL A N 1
ATOM 1332 C CA . VAL A 1 176 ? -6.110 -17.608 -44.542 1.00 35.35 176 VAL A CA 1
ATOM 1333 C C . VAL A 1 176 ? -7.000 -16.459 -44.091 1.00 37.85 176 VAL A C 1
ATOM 1334 O O . VAL A 1 176 ? -6.599 -15.640 -43.261 1.00 34.81 176 VAL A O 1
ATOM 1338 N N . ILE A 1 177 ? -8.188 -16.367 -44.678 1.00 35.05 177 ILE A N 1
ATOM 1339 C CA . ILE A 1 177 ? -9.194 -15.379 -44.311 1.00 34.79 177 ILE A CA 1
ATOM 1340 C C . ILE A 1 177 ? -10.259 -16.071 -43.471 1.00 36.05 177 ILE A C 1
ATOM 1341 O O . ILE A 1 177 ? -10.704 -17.175 -43.809 1.00 37.73 177 ILE A O 1
ATOM 1346 N N . VAL A 1 178 ? -10.665 -15.437 -42.370 1.00 33.73 178 VAL A N 1
ATOM 1347 C CA . VAL A 1 178 ? -11.734 -15.959 -41.522 1.00 34.69 178 VAL A CA 1
ATOM 1348 C C . VAL A 1 178 ? -12.902 -14.990 -41.612 1.00 39.01 178 VAL A C 1
ATOM 1349 O O . VAL A 1 178 ? -12.816 -13.853 -41.129 1.00 38.30 178 VAL A O 1
ATOM 1353 N N . ASP A 1 179 ? -13.989 -15.426 -42.247 1.00 38.73 179 ASP A N 1
ATOM 1354 C CA . ASP A 1 179 ? -15.198 -14.619 -42.382 1.00 36.02 179 ASP A CA 1
ATOM 1355 C C . ASP A 1 179 ? -16.119 -14.969 -41.221 1.00 38.17 179 ASP A C 1
ATOM 1356 O O . ASP A 1 179 ? -16.650 -16.078 -41.166 1.00 38.05 179 ASP A O 1
ATOM 1361 N N . VAL A 1 180 ? -16.322 -14.031 -40.296 1.00 36.93 180 VAL A N 1
ATOM 1362 C CA . VAL A 1 180 ? -17.104 -14.308 -39.081 1.00 37.94 180 VAL A CA 1
ATOM 1363 C C . VAL A 1 180 ? -18.549 -13.924 -39.389 1.00 37.79 180 VAL A C 1
ATOM 1364 O O . VAL A 1 180 ? -18.952 -12.776 -39.211 1.00 35.27 180 VAL A O 1
ATOM 1368 N N . LYS A 1 181 ? -19.344 -14.901 -39.855 1.00 35.02 181 LYS A N 1
ATOM 1369 C CA . LYS A 1 181 ? -20.771 -14.663 -40.059 1.00 38.12 181 LYS A CA 1
ATOM 1370 C C . LYS A 1 181 ? -21.537 -14.718 -38.746 1.00 40.72 181 LYS A C 1
ATOM 1371 O O . LYS A 1 181 ? -22.562 -14.041 -38.596 1.00 38.82 181 LYS A O 1
ATOM 1377 N N . ALA A 1 182 ? -21.043 -15.506 -37.794 1.00 38.15 182 ALA A N 1
ATOM 1378 C CA . ALA A 1 182 ? -21.650 -15.609 -36.473 1.00 40.71 182 ALA A CA 1
ATOM 1379 C C . ALA A 1 182 ? -21.787 -14.237 -35.826 1.00 39.00 182 ALA A C 1
ATOM 1380 O O . ALA A 1 182 ? -20.989 -13.331 -36.072 1.00 39.46 182 ALA A O 1
ATOM 1382 N N . LYS A 1 183 ? -22.805 -14.091 -34.979 1.00 38.57 183 LYS A N 1
ATOM 1383 C CA . LYS A 1 183 ? -22.936 -12.894 -34.160 1.00 43.57 183 LYS A CA 1
ATOM 1384 C C . LYS A 1 183 ? -21.900 -12.939 -33.040 1.00 37.49 183 LYS A C 1
ATOM 1385 O O . LYS A 1 183 ? -21.937 -13.826 -32.180 1.00 41.52 183 LYS A O 1
ATOM 1391 N N . VAL A 1 184 ? -20.947 -12.018 -33.061 1.00 38.15 184 VAL A N 1
ATOM 1392 C CA . VAL A 1 184 ? -19.891 -11.989 -32.059 1.00 34.55 184 VAL A CA 1
ATOM 1393 C C . VAL A 1 184 ? -19.834 -10.580 -31.503 1.00 39.70 184 VAL A C 1
ATOM 1394 O O . VAL A 1 184 ? -19.332 -9.664 -32.171 1.00 41.94 184 VAL A O 1
ATOM 1398 N N . LYS A 1 185 ? -20.326 -10.407 -30.277 1.00 32.37 185 LYS A N 1
ATOM 1399 C CA . LYS A 1 185 ? -20.407 -9.082 -29.671 1.00 35.52 185 LYS A CA 1
ATOM 1400 C C . LYS A 1 185 ? -19.811 -9.004 -28.270 1.00 35.49 185 LYS A C 1
ATOM 1401 O O . LYS A 1 185 ? -19.243 -7.969 -27.926 1.00 37.71 185 LYS A O 1
ATOM 1407 N N . THR A 1 186 ? -19.936 -10.053 -27.451 1.00 33.52 186 THR A N 1
ATOM 1408 C CA . THR A 1 186 ? -19.530 -9.985 -26.050 1.00 32.16 186 THR A CA 1
ATOM 1409 C C . THR A 1 186 ? -18.161 -10.632 -25.829 1.00 32.86 186 THR A C 1
ATOM 1410 O O . THR A 1 186 ? -17.611 -11.297 -26.706 1.00 33.43 186 THR A O 1
ATOM 1414 N N . PHE A 1 187 ? -17.610 -10.405 -24.631 1.00 29.30 187 PHE A N 1
ATOM 1415 C CA . PHE A 1 187 ? -16.353 -11.043 -24.233 1.00 33.74 187 PHE A CA 1
ATOM 1416 C C . PHE A 1 187 ? -16.407 -12.552 -24.447 1.00 32.08 187 PHE A C 1
ATOM 1417 O O . PHE A 1 187 ? -15.524 -13.142 -25.089 1.00 30.13 187 PHE A O 1
ATOM 1425 N N . ALA A 1 188 ? -17.447 -13.196 -23.905 1.00 30.83 188 ALA A N 1
ATOM 1426 C CA . ALA A 1 188 ? -17.559 -14.641 -24.017 1.00 30.78 188 ALA A CA 1
ATOM 1427 C C . ALA A 1 188 ? -17.801 -15.075 -25.458 1.00 33.05 188 ALA A C 1
ATOM 1428 O O . ALA A 1 188 ? -17.399 -16.183 -25.835 1.00 32.35 188 ALA A O 1
ATOM 1430 N N . ASP A 1 189 ? -18.460 -14.238 -26.277 1.00 27.72 189 ASP A N 1
ATOM 1431 C CA . ASP A 1 189 ? -18.493 -14.524 -27.711 1.00 32.09 189 ASP A CA 1
ATOM 1432 C C . ASP A 1 189 ? -17.077 -14.629 -28.280 1.00 30.81 189 ASP A C 1
ATOM 1433 O O . ASP A 1 189 ? -16.789 -15.521 -29.091 1.00 30.57 189 ASP A O 1
ATOM 1438 N N . TYR A 1 190 ? -16.188 -13.693 -27.906 1.00 31.45 190 TYR A N 1
ATOM 1439 C CA . TYR A 1 190 ? -14.821 -13.751 -28.429 1.00 30.11 190 TYR A CA 1
ATOM 1440 C C . TYR A 1 190 ? -14.054 -14.936 -27.849 1.00 28.50 190 TYR A C 1
ATOM 1441 O O . TYR A 1 190 ? -13.204 -15.512 -28.537 1.00 31.43 190 TYR A O 1
ATOM 1450 N N . SER A 1 191 ? -14.335 -15.316 -26.597 1.00 29.68 191 SER A N 1
ATOM 1451 C CA . SER A 1 191 ? -13.738 -16.531 -26.031 1.00 32.15 191 SER A CA 1
ATOM 1452 C C . SER A 1 191 ? -13.994 -17.746 -26.918 1.00 31.45 191 SER A C 1
ATOM 1453 O O . SER A 1 191 ? -13.068 -18.495 -27.246 1.00 32.60 191 SER A O 1
ATOM 1456 N N . VAL A 1 192 ? -15.256 -17.972 -27.293 1.00 31.74 192 VAL A N 1
ATOM 1457 C CA . VAL A 1 192 ? -15.576 -19.181 -28.047 1.00 30.51 192 VAL A CA 1
ATOM 1458 C C . VAL A 1 192 ? -15.190 -19.032 -29.514 1.00 30.95 192 VAL A C 1
ATOM 1459 O O . VAL A 1 192 ? -14.894 -20.030 -30.181 1.00 31.33 192 VAL A O 1
ATOM 1463 N N . LEU A 1 193 ? -15.187 -17.810 -30.051 1.00 28.55 193 LEU A N 1
ATOM 1464 C CA . LEU A 1 193 ? -14.645 -17.615 -31.394 1.00 31.97 193 LEU A CA 1
ATOM 1465 C C . LEU A 1 193 ? -13.181 -18.036 -31.444 1.00 31.71 193 LEU A C 1
ATOM 1466 O O . LEU A 1 193 ? -12.762 -18.778 -32.341 1.00 30.69 193 LEU A O 1
ATOM 1471 N N . GLY A 1 194 ? -12.389 -17.597 -30.466 1.00 29.74 194 GLY A N 1
ATOM 1472 C CA . GLY A 1 194 ? -10.986 -17.988 -30.447 1.00 28.13 194 GLY A CA 1
ATOM 1473 C C . GLY A 1 194 ? -10.783 -19.466 -30.176 1.00 30.55 194 GLY A C 1
ATOM 1474 O O . GLY A 1 194 ? -9.893 -20.093 -30.754 1.00 30.95 194 GLY A O 1
ATOM 1475 N N . TYR A 1 195 ? -11.578 -20.035 -29.267 1.00 31.34 195 TYR A N 1
ATOM 1476 C CA . TYR A 1 195 ? -11.533 -21.478 -29.021 1.00 31.83 195 TYR A CA 1
ATOM 1477 C C . TYR A 1 195 ? -11.710 -22.253 -30.324 1.00 31.79 195 TYR A C 1
ATOM 1478 O O . TYR A 1 195 ? -10.915 -23.137 -30.662 1.00 31.78 195 TYR A O 1
ATOM 1487 N N . HIS A 1 196 ? -12.763 -21.921 -31.066 1.00 31.53 196 HIS A N 1
ATOM 1488 C CA . HIS A 1 196 ? -13.061 -22.598 -32.322 1.00 32.94 196 HIS A CA 1
ATOM 1489 C C . HIS A 1 196 ? -11.952 -22.398 -33.352 1.00 35.26 196 HIS A C 1
ATOM 1490 O O . HIS A 1 196 ? -11.503 -23.351 -33.995 1.00 34.83 196 HIS A O 1
ATOM 1497 N N . VAL A 1 197 ? -11.535 -21.150 -33.561 1.00 32.56 197 VAL A N 1
ATOM 1498 C CA . VAL A 1 197 ? -10.596 -20.867 -34.642 1.00 28.25 197 VAL A CA 1
ATOM 1499 C C . VAL A 1 197 ? -9.241 -21.512 -34.360 1.00 35.76 197 VAL A C 1
ATOM 1500 O O . VAL A 1 197 ? -8.609 -22.070 -35.267 1.00 34.47 197 VAL A O 1
ATOM 1504 N N . GLY A 1 198 ? -8.782 -21.464 -33.096 1.00 29.21 198 GLY A N 1
ATOM 1505 C CA . GLY A 1 198 ? -7.505 -22.080 -32.743 1.00 30.59 198 GLY A CA 1
ATOM 1506 C C . GLY A 1 198 ? -7.423 -23.554 -33.097 1.00 34.78 198 GLY A C 1
ATOM 1507 O O . GLY A 1 198 ? -6.400 -24.030 -33.613 1.00 34.23 198 GLY A O 1
ATOM 1508 N N . LYS A 1 199 ? -8.493 -24.306 -32.836 1.00 35.44 199 LYS A N 1
ATOM 1509 C CA . LYS A 1 199 ? -8.435 -25.732 -33.137 1.00 35.70 199 LYS A CA 1
ATOM 1510 C C . LYS A 1 199 ? -8.825 -26.064 -34.570 1.00 36.06 199 LYS A C 1
ATOM 1511 O O . LYS A 1 199 ? -8.544 -27.178 -35.031 1.00 34.67 199 LYS A O 1
ATOM 1517 N N . THR A 1 200 ? -9.450 -25.127 -35.286 1.00 33.68 200 THR A N 1
ATOM 1518 C CA . THR A 1 200 ? -9.778 -25.328 -36.698 1.00 32.92 200 THR A CA 1
ATOM 1519 C C . THR A 1 200 ? -8.589 -25.039 -37.600 1.00 37.69 200 THR A C 1
ATOM 1520 O O . THR A 1 200 ? -8.393 -25.718 -38.612 1.00 37.98 200 THR A O 1
ATOM 1524 N N . LEU A 1 201 ? -7.789 -24.035 -37.266 1.00 33.68 201 LEU A N 1
ATOM 1525 C CA . LEU A 1 201 ? -6.612 -23.720 -38.062 1.00 37.82 201 LEU A CA 1
ATOM 1526 C C . LEU A 1 201 ? -5.410 -24.527 -37.589 1.00 37.41 201 LEU A C 1
ATOM 1527 O O . LEU A 1 201 ? -5.438 -25.186 -36.546 1.00 39.08 201 LEU A O 1
ATOM 1532 N N . GLY A 1 202 ? -4.336 -24.460 -38.381 1.00 37.31 202 GLY A N 1
ATOM 1533 C CA . GLY A 1 202 ? -3.066 -25.059 -38.028 1.00 40.12 202 GLY A CA 1
ATOM 1534 C C . GLY A 1 202 ? -2.079 -23.974 -37.664 1.00 40.23 202 GLY A C 1
ATOM 1535 O O . GLY A 1 202 ? -2.429 -23.065 -36.908 1.00 36.89 202 GLY A O 1
ATOM 1536 N N . ASN A 1 203 ? -0.857 -24.041 -38.194 1.00 35.70 203 ASN A N 1
ATOM 1537 C CA . ASN A 1 203 ? 0.114 -22.966 -38.018 1.00 41.20 203 ASN A CA 1
ATOM 1538 C C . ASN A 1 203 ? -0.233 -21.895 -39.045 1.00 41.14 203 ASN A C 1
ATOM 1539 O O . ASN A 1 203 ? 0.238 -21.906 -40.181 1.00 44.63 203 ASN A O 1
ATOM 1544 N N . ASP A 1 204 ? -1.091 -20.969 -38.653 1.00 33.41 204 ASP A N 1
ATOM 1545 C CA . ASP A 1 204 ? -1.656 -20.001 -39.579 1.00 34.56 204 ASP A CA 1
ATOM 1546 C C . ASP A 1 204 ? -1.535 -18.595 -39.017 1.00 34.37 204 ASP A C 1
ATOM 1547 O O . ASP A 1 204 ? -1.346 -18.394 -37.812 1.00 35.21 204 ASP A O 1
ATOM 1552 N N . VAL A 1 205 ? -1.689 -17.633 -39.921 1.00 31.94 205 VAL A N 1
ATOM 1553 C CA . VAL A 1 205 ? -1.822 -16.220 -39.600 1.00 32.29 205 VAL A CA 1
ATOM 1554 C C . VAL A 1 205 ? -3.164 -15.789 -40.174 1.00 34.78 205 VAL A C 1
ATOM 1555 O O . VAL A 1 205 ? -3.262 -15.455 -41.366 1.00 35.93 205 VAL A O 1
ATOM 1559 N N . PRO A 1 206 ? -4.228 -15.835 -39.383 1.00 33.61 206 PRO A N 1
ATOM 1560 C CA . PRO A 1 206 ? -5.563 -15.560 -39.919 1.00 30.37 206 PRO A CA 1
ATOM 1561 C C . PRO A 1 206 ? -5.846 -14.073 -40.033 1.00 33.66 206 PRO A C 1
ATOM 1562 O O . PRO A 1 206 ? -5.390 -13.258 -39.227 1.00 32.73 206 PRO A O 1
ATOM 1566 N N . TYR A 1 207 ? -6.614 -13.736 -41.064 1.00 33.44 207 TYR A N 1
ATOM 1567 C CA . TYR A 1 207 ? -7.122 -12.388 -41.308 1.00 32.00 207 TYR A CA 1
ATOM 1568 C C . TYR A 1 207 ? -8.629 -12.411 -41.065 1.00 34.37 207 TYR A C 1
ATOM 1569 O O . TYR A 1 207 ? -9.375 -13.067 -41.812 1.00 33.45 207 TYR A O 1
ATOM 1578 N N . PHE A 1 208 ? -9.087 -11.699 -40.027 1.00 32.62 208 PHE A N 1
ATOM 1579 C CA . PHE A 1 208 ? -10.505 -11.717 -39.667 1.00 34.93 208 PHE A CA 1
ATOM 1580 C C . PHE A 1 208 ? -11.267 -10.617 -40.397 1.00 39.26 208 PHE A C 1
ATOM 1581 O O . PHE A 1 208 ? -10.849 -9.455 -40.390 1.00 35.06 208 PHE A O 1
ATOM 1589 N N . LYS A 1 209 ? -12.407 -10.984 -40.980 1.00 39.65 209 LYS A N 1
ATOM 1590 C CA . LYS A 1 209 ? -13.330 -10.064 -41.630 1.00 41.85 209 LYS A CA 1
ATOM 1591 C C . LYS A 1 209 ? -14.656 -10.041 -40.875 1.00 42.49 209 LYS A C 1
ATOM 1592 O O . LYS A 1 209 ? -15.074 -11.049 -40.293 1.00 42.81 209 LYS A O 1
ATOM 1598 N N . ASN A 1 210 ? -15.318 -8.878 -40.902 1.00 42.23 210 ASN A N 1
ATOM 1599 C CA . ASN A 1 210 ? -16.627 -8.679 -40.267 1.00 42.83 210 ASN A CA 1
ATOM 1600 C C . ASN A 1 210 ? -16.558 -8.857 -38.752 1.00 42.60 210 ASN A C 1
ATOM 1601 O O . ASN A 1 210 ? -17.455 -9.430 -38.131 1.00 40.83 210 ASN A O 1
ATOM 1606 N N . LEU A 1 211 ? -15.503 -8.323 -38.151 1.00 43.11 211 LEU A N 1
ATOM 1607 C CA . LEU A 1 211 ? -15.264 -8.420 -36.716 1.00 41.82 211 LEU A CA 1
ATOM 1608 C C . LEU A 1 211 ? -14.894 -7.035 -36.212 1.00 44.20 211 LEU A C 1
ATOM 1609 O O . LEU A 1 211 ? -13.806 -6.539 -36.529 1.00 44.74 211 LEU A O 1
ATOM 1614 N N . LYS A 1 212 ? -15.784 -6.414 -35.421 1.00 37.48 212 LYS A N 1
ATOM 1615 C CA . LYS A 1 212 ? -15.603 -5.048 -34.919 1.00 37.91 212 LYS A CA 1
ATOM 1616 C C . LYS A 1 212 ? -15.733 -5.039 -33.400 1.00 38.24 212 LYS A C 1
ATOM 1617 O O . LYS A 1 212 ? -16.779 -4.676 -32.849 1.00 36.10 212 LYS A O 1
ATOM 1623 N N . PRO A 1 213 ? -14.672 -5.394 -32.686 1.00 34.16 213 PRO A N 1
ATOM 1624 C CA . PRO A 1 213 ? -14.763 -5.476 -31.220 1.00 34.77 213 PRO A CA 1
ATOM 1625 C C . PRO A 1 213 ? -14.966 -4.116 -30.559 1.00 31.87 213 PRO A C 1
ATOM 1626 O O . PRO A 1 213 ? -14.287 -3.139 -30.879 1.00 36.54 213 PRO A O 1
ATOM 1630 N N . GLU A 1 214 ? -15.890 -4.064 -29.600 1.00 33.30 214 GLU A N 1
ATOM 1631 C CA . GLU A 1 214 ? -16.092 -2.807 -28.883 1.00 38.45 214 GLU A CA 1
ATOM 1632 C C . GLU A 1 214 ? -14.918 -2.514 -27.960 1.00 39.72 214 GLU A C 1
ATOM 1633 O O . GLU A 1 214 ? -14.567 -1.345 -27.748 1.00 38.91 214 GLU A O 1
ATOM 1639 N N . LYS A 1 215 ? -14.295 -3.563 -27.417 1.00 34.37 215 LYS A N 1
ATOM 1640 C CA . LYS A 1 215 ? -13.274 -3.445 -26.383 1.00 35.04 215 LYS A CA 1
ATOM 1641 C C . LYS A 1 215 ? -12.022 -4.208 -26.786 1.00 32.66 215 LYS A C 1
ATOM 1642 O O . LYS A 1 215 ? -12.113 -5.308 -27.346 1.00 32.36 215 LYS A O 1
ATOM 1648 N N . THR A 1 216 ? -10.848 -3.625 -26.487 1.00 32.18 216 THR A N 1
ATOM 1649 C CA . THR A 1 216 ? -9.592 -4.323 -26.746 1.00 30.66 216 THR A CA 1
ATOM 1650 C C . THR A 1 216 ? -9.525 -5.649 -26.010 1.00 30.30 216 THR A C 1
ATOM 1651 O O . THR A 1 216 ? -8.945 -6.612 -26.522 1.00 29.47 216 THR A O 1
ATOM 1655 N N . GLU A 1 217 ? -10.087 -5.718 -24.802 1.00 29.39 217 GLU A N 1
ATOM 1656 C CA . GLU A 1 217 ? -9.993 -6.949 -24.036 1.00 30.60 217 GLU A CA 1
ATOM 1657 C C . GLU A 1 217 ? -10.637 -8.113 -24.776 1.00 28.09 217 GLU A C 1
ATOM 1658 O O . GLU A 1 217 ? -10.280 -9.272 -24.517 1.00 28.70 217 GLU A O 1
ATOM 1664 N N . PHE A 1 218 ? -11.565 -7.822 -25.701 1.00 27.35 218 PHE A N 1
ATOM 1665 C CA . PHE A 1 218 ? -12.159 -8.878 -26.527 1.00 27.63 218 PHE A CA 1
ATOM 1666 C C . PHE A 1 218 ? -11.108 -9.514 -27.429 1.00 31.19 218 PHE A C 1
ATOM 1667 O O . PHE A 1 218 ? -11.121 -10.732 -27.655 1.00 29.97 218 PHE A O 1
ATOM 1675 N N . LEU A 1 219 ? -10.206 -8.703 -27.983 1.00 27.02 219 LEU A N 1
ATOM 1676 C CA . LEU A 1 219 ? -9.138 -9.275 -28.798 1.00 26.57 219 LEU A CA 1
ATOM 1677 C C . LEU A 1 219 ? -8.083 -9.932 -27.922 1.00 29.80 219 LEU A C 1
ATOM 1678 O O . LEU A 1 219 ? -7.485 -10.943 -28.320 1.00 27.84 219 LEU A O 1
ATOM 1683 N N . LYS A 1 220 ? -7.815 -9.360 -26.732 1.00 29.54 220 LYS A N 1
ATOM 1684 C CA . LYS A 1 220 ? -6.914 -10.032 -25.790 1.00 27.43 220 LYS A CA 1
ATOM 1685 C C . LYS A 1 220 ? -7.385 -11.458 -25.546 1.00 30.09 220 LYS A C 1
ATOM 1686 O O . LYS A 1 220 ? -6.589 -12.415 -25.576 1.00 28.75 220 LYS A O 1
ATOM 1692 N N . GLU A 1 221 ? -8.690 -11.629 -25.356 1.00 26.25 221 GLU A N 1
ATOM 1693 C CA . GLU A 1 221 ? -9.222 -12.963 -25.092 1.00 27.17 221 GLU A CA 1
ATOM 1694 C C . GLU A 1 221 ? -9.193 -13.833 -26.343 1.00 29.95 221 GLU A C 1
ATOM 1695 O O . GLU A 1 221 ? -8.961 -15.046 -26.254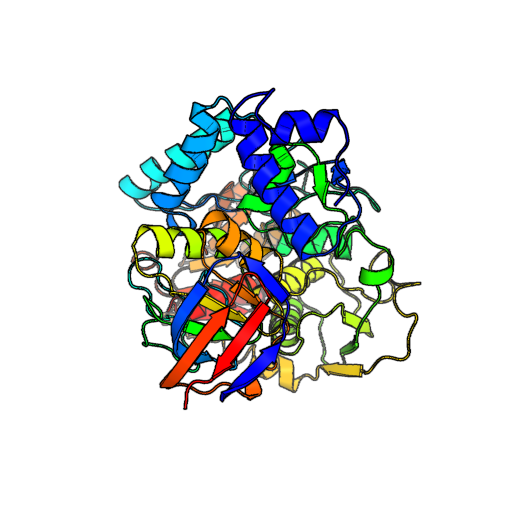 1.00 30.73 221 GLU A O 1
ATOM 1701 N N . LEU A 1 222 ? -9.468 -13.238 -27.506 1.00 29.87 222 LEU A N 1
ATOM 1702 C CA . LEU A 1 222 ? -9.431 -13.994 -28.762 1.00 30.47 222 LEU A CA 1
ATOM 1703 C C . LEU A 1 222 ? -8.047 -14.598 -28.995 1.00 30.22 222 LEU A C 1
ATOM 1704 O O . LEU A 1 222 ? -7.912 -15.790 -29.284 1.00 28.87 222 LEU A O 1
ATOM 1709 N N . GLY A 1 223 ? -6.995 -13.786 -28.838 1.00 31.14 223 GLY A N 1
ATOM 1710 C CA . GLY A 1 223 ? -5.651 -14.308 -28.995 1.00 29.43 223 GLY A CA 1
ATOM 1711 C C . GLY A 1 223 ? -5.287 -15.324 -27.927 1.00 30.09 223 GLY A C 1
ATOM 1712 O O . GLY A 1 223 ? -4.585 -16.297 -28.204 1.00 30.95 223 GLY A O 1
ATOM 1713 N N . ALA A 1 224 ? -5.780 -15.127 -26.700 1.00 27.03 224 ALA A N 1
ATOM 1714 C CA . ALA A 1 224 ? -5.482 -16.069 -25.633 1.00 28.33 224 ALA A CA 1
ATOM 1715 C C . ALA A 1 224 ? -6.105 -17.432 -25.928 1.00 32.25 224 ALA A C 1
ATOM 1716 O O . ALA A 1 224 ? -5.455 -18.473 -25.762 1.00 28.93 224 ALA A O 1
ATOM 1718 N N . ALA A 1 225 ? -7.363 -17.439 -26.380 1.00 28.36 225 ALA A N 1
ATOM 1719 C CA . ALA A 1 225 ? -8.029 -18.707 -26.689 1.00 29.30 225 ALA A CA 1
ATOM 1720 C C . ALA A 1 225 ? -7.373 -19.413 -27.873 1.00 32.79 225 ALA A C 1
ATOM 1721 O O . ALA A 1 225 ? -7.116 -20.620 -27.807 1.00 31.45 225 ALA A O 1
ATOM 1723 N N . MET A 1 226 ? -7.051 -18.681 -28.950 1.00 31.16 226 MET A N 1
ATOM 1724 C CA . MET A 1 226 ? -6.437 -19.338 -30.109 1.00 31.22 226 MET A CA 1
ATOM 1725 C C . MET A 1 226 ? -5.045 -19.876 -29.790 1.00 36.64 226 MET A C 1
ATOM 1726 O O . MET A 1 226 ? -4.611 -20.861 -30.400 1.00 34.88 226 MET A O 1
ATOM 1731 N N . GLY A 1 227 ? -4.315 -19.223 -28.877 1.00 33.90 227 GLY A N 1
ATOM 1732 C CA . GLY A 1 227 ? -3.024 -19.727 -28.437 1.00 32.45 227 GLY A CA 1
ATOM 1733 C C . GLY A 1 227 ? -3.103 -20.879 -27.459 1.00 33.23 227 GLY A C 1
ATOM 1734 O O . GLY A 1 227 ? -2.069 -21.474 -27.125 1.00 34.36 227 GLY A O 1
ATOM 1735 N N . ALA A 1 228 ? -4.313 -21.217 -27.003 1.00 32.84 228 ALA A N 1
ATOM 1736 C CA . ALA A 1 228 ? -4.538 -22.355 -26.115 1.00 34.61 228 ALA A CA 1
ATOM 1737 C C . ALA A 1 228 ? -5.039 -23.579 -26.879 1.00 35.08 228 ALA A C 1
ATOM 1738 O O . ALA A 1 228 ? -4.444 -24.654 -26.783 1.00 34.77 228 ALA A O 1
ATOM 1740 N N . THR A 1 229 ? -6.137 -23.446 -27.628 1.00 32.60 229 THR A N 1
ATOM 1741 C CA . THR A 1 229 ? -6.609 -24.576 -28.428 1.00 34.79 229 THR A CA 1
ATOM 1742 C C . THR A 1 229 ? -5.799 -24.777 -29.703 1.00 39.69 229 THR A C 1
ATOM 1743 O O . THR A 1 229 ? -5.957 -25.814 -30.360 1.00 35.16 229 THR A O 1
ATOM 1747 N N . GLY A 1 230 ? -4.944 -23.817 -30.064 1.00 32.34 230 GLY A N 1
ATOM 1748 C CA . GLY A 1 230 ? -4.154 -23.876 -31.277 1.00 32.59 230 GLY A CA 1
ATOM 1749 C C . GLY A 1 230 ? -2.778 -23.275 -31.061 1.00 33.78 230 GLY A C 1
ATOM 1750 O O . GLY A 1 230 ? -2.290 -23.222 -29.928 1.00 34.64 230 GLY A O 1
ATOM 1751 N N . SER A 1 231 ? -2.153 -22.797 -32.133 1.00 32.41 231 SER A N 1
ATOM 1752 C CA . SER A 1 231 ? -0.779 -22.315 -32.080 1.00 33.92 231 SER A CA 1
ATOM 1753 C C . SER A 1 231 ? -0.672 -20.925 -32.689 1.00 32.13 231 SER A C 1
ATOM 1754 O O . SER A 1 231 ? 0.396 -20.526 -33.159 1.00 33.76 231 SER A O 1
ATOM 1757 N N . ILE A 1 232 ? -1.767 -20.169 -32.682 1.00 30.69 232 ILE A N 1
ATOM 1758 C CA . ILE A 1 232 ? -1.787 -18.881 -33.363 1.00 30.93 232 ILE A CA 1
ATOM 1759 C C . ILE A 1 232 ? -0.965 -17.871 -32.569 1.00 32.81 232 ILE A C 1
ATOM 1760 O O . ILE A 1 232 ? -1.264 -17.584 -31.403 1.00 31.98 232 ILE A O 1
ATOM 1765 N N . ALA A 1 233 ? 0.060 -17.302 -33.213 1.00 30.17 233 ALA A N 1
ATOM 1766 C CA . ALA A 1 233 ? 0.891 -16.271 -32.599 1.00 30.18 233 ALA A CA 1
ATOM 1767 C C . ALA A 1 233 ? 0.603 -14.864 -33.111 1.00 32.60 233 ALA A C 1
ATOM 1768 O O . ALA A 1 233 ? 0.956 -13.894 -32.430 1.00 31.06 233 ALA A O 1
ATOM 1770 N N . LEU A 1 234 ? 0.048 -14.737 -34.312 1.00 30.67 234 LEU A N 1
ATOM 1771 C CA . LEU A 1 234 ? -0.244 -13.453 -34.933 1.00 28.40 234 LEU A CA 1
ATOM 1772 C C . LEU A 1 234 ? -1.515 -13.586 -35.758 1.00 33.07 234 LEU A C 1
ATOM 1773 O O . LEU A 1 234 ? -1.673 -14.560 -36.498 1.00 34.10 234 LEU A O 1
ATOM 1778 N N . TYR A 1 235 ? -2.418 -12.619 -35.623 1.00 28.98 235 TYR A N 1
ATOM 1779 C CA . TYR A 1 235 ? -3.597 -12.530 -36.468 1.00 28.72 235 TYR A CA 1
ATOM 1780 C C . TYR A 1 235 ? -3.827 -11.065 -36.817 1.00 33.41 235 TYR A C 1
ATOM 1781 O O . TYR A 1 235 ? -3.294 -10.167 -36.162 1.00 29.44 235 TYR A O 1
ATOM 1790 N N . HIS A 1 236 ? -4.638 -10.839 -37.858 1.00 30.70 236 HIS A N 1
ATOM 1791 C CA . HIS A 1 236 ? -5.033 -9.513 -38.311 1.00 29.92 236 HIS A CA 1
ATOM 1792 C C . HIS A 1 236 ? -6.546 -9.383 -38.208 1.00 32.92 236 HIS A C 1
ATOM 1793 O O . HIS A 1 236 ? -7.270 -10.354 -38.421 1.00 34.92 236 HIS A O 1
ATOM 1800 N N . VAL A 1 237 ? -7.024 -8.181 -37.889 1.00 33.26 237 VAL A N 1
ATOM 1801 C CA . VAL A 1 237 ? -8.454 -7.869 -37.915 1.00 31.73 237 VAL A CA 1
ATOM 1802 C C . VAL A 1 237 ? -8.652 -6.620 -38.766 1.00 33.79 237 VAL A C 1
ATOM 1803 O O . VAL A 1 237 ? -8.081 -5.562 -38.469 1.00 32.37 237 VAL A O 1
ATOM 1807 N N . GLU A 1 238 ? -9.457 -6.746 -39.815 1.00 36.17 238 GLU A N 1
ATOM 1808 C CA . GLU A 1 238 ? -9.671 -5.658 -40.764 1.00 34.53 238 GLU A CA 1
ATOM 1809 C C . GLU A 1 238 ? -10.143 -4.395 -40.055 1.00 36.43 238 GLU A C 1
ATOM 1810 O O . GLU A 1 238 ? -11.145 -4.414 -39.341 1.00 36.80 238 GLU A O 1
ATOM 1816 N N . GLY A 1 239 ? -9.394 -3.304 -40.232 1.00 32.23 239 GLY A N 1
ATOM 1817 C CA . GLY A 1 239 ? -9.699 -2.034 -39.613 1.00 36.92 239 GLY A CA 1
ATOM 1818 C C . GLY A 1 239 ? -9.298 -1.883 -38.156 1.00 38.69 239 GLY A C 1
ATOM 1819 O O . GLY A 1 239 ? -9.431 -0.782 -37.614 1.00 38.65 239 GLY A O 1
ATOM 1820 N N . GLU A 1 240 ? -8.790 -2.931 -37.507 1.00 34.02 240 GLU A N 1
ATOM 1821 C CA . GLU A 1 240 ? -8.649 -2.924 -36.056 1.00 30.99 240 GLU A CA 1
ATOM 1822 C C . GLU A 1 240 ? -7.252 -3.258 -35.551 1.00 31.57 240 GLU A C 1
ATOM 1823 O O . GLU A 1 240 ? -6.979 -3.010 -34.365 1.00 32.23 240 GLU A O 1
ATOM 1829 N N . THR A 1 241 ? -6.373 -3.826 -36.378 1.00 31.68 241 THR A N 1
ATOM 1830 C CA . THR A 1 241 ? -5.018 -4.161 -35.949 1.00 31.37 241 THR A CA 1
ATOM 1831 C C . THR A 1 241 ? -4.016 -3.475 -36.877 1.00 31.59 241 THR A C 1
ATOM 1832 O O . THR A 1 241 ? -4.300 -3.279 -38.064 1.00 32.70 241 THR A O 1
ATOM 1836 N N . PRO A 1 242 ? -2.854 -3.062 -36.361 1.00 31.36 242 PRO A N 1
ATOM 1837 C CA . PRO A 1 242 ? -2.049 -2.066 -37.086 1.00 31.89 242 PRO A CA 1
ATOM 1838 C C . PRO A 1 242 ? -1.441 -2.559 -38.396 1.00 35.22 242 PRO A C 1
ATOM 1839 O O . PRO A 1 242 ? -1.077 -1.726 -39.236 1.00 39.88 242 PRO A O 1
ATOM 1843 N N . GLU A 1 243 ? -1.295 -3.861 -38.598 1.00 34.34 243 GLU A N 1
ATOM 1844 C CA . GLU A 1 243 ? -0.671 -4.383 -39.808 1.00 36.20 243 GLU A CA 1
ATOM 1845 C C . GLU A 1 243 ? -1.676 -4.869 -40.855 1.00 37.95 243 GLU A C 1
ATOM 1846 O O . GLU A 1 243 ? -1.267 -5.515 -41.830 1.00 36.86 243 GLU A O 1
ATOM 1852 N N . TYR A 1 244 ? -2.976 -4.559 -40.704 1.00 36.90 244 TYR A N 1
ATOM 1853 C CA . TYR A 1 244 ? -3.971 -5.257 -41.527 1.00 34.41 244 TYR A CA 1
ATOM 1854 C C . TYR A 1 244 ? -3.886 -4.855 -42.991 1.00 37.95 244 TYR A C 1
ATOM 1855 O O . TYR A 1 244 ? -4.218 -5.653 -43.878 1.00 36.19 244 TYR A O 1
ATOM 1864 N N . ARG A 1 245 ? -3.435 -3.644 -43.278 1.00 39.67 245 ARG A N 1
ATOM 1865 C CA . ARG A 1 245 ? -3.622 -3.183 -44.645 1.00 43.96 245 ARG A CA 1
ATOM 1866 C C . ARG A 1 245 ? -2.628 -3.787 -45.623 1.00 48.20 245 ARG A C 1
ATOM 1867 O O . ARG A 1 245 ? -2.904 -3.810 -46.822 1.00 47.43 245 ARG A O 1
ATOM 1875 N N . GLU A 1 246 ? -1.499 -4.307 -45.171 1.00 42.30 246 GLU A N 1
ATOM 1876 C CA . GLU A 1 246 ? -0.672 -5.086 -46.086 1.00 50.44 246 GLU A CA 1
ATOM 1877 C C . GLU A 1 246 ? -0.566 -6.553 -45.723 1.00 44.19 246 GLU A C 1
ATOM 1878 O O . GLU A 1 246 ? 0.427 -7.192 -46.101 1.00 44.77 246 GLU A O 1
ATOM 1884 N N . ALA A 1 247 ? -1.545 -7.090 -44.999 1.00 36.21 247 ALA A N 1
ATOM 1885 C CA . ALA A 1 247 ? -1.504 -8.479 -44.561 1.00 39.24 247 ALA A CA 1
ATOM 1886 C C . ALA A 1 247 ? -1.792 -9.452 -45.698 1.00 40.24 247 ALA A C 1
ATOM 1887 O O . ALA A 1 247 ? -1.277 -10.575 -45.678 1.00 37.98 247 ALA A O 1
ATOM 1889 N N . ILE A 1 248 ? -2.596 -9.058 -46.688 1.00 38.09 248 ILE A N 1
ATOM 1890 C CA . ILE A 1 248 ? -2.990 -9.966 -47.765 1.00 41.85 248 ILE A CA 1
ATOM 1891 C C . ILE A 1 248 ? -2.190 -9.608 -49.011 1.00 44.34 248 ILE A C 1
ATOM 1892 O O . ILE A 1 248 ? -2.430 -8.569 -49.637 1.00 45.45 248 ILE A O 1
ATOM 1897 N N . THR A 1 249 ? -1.229 -10.464 -49.362 1.00 45.88 249 THR A N 1
ATOM 1898 C CA . THR A 1 249 ? -0.430 -10.306 -50.568 1.00 50.39 249 THR A CA 1
ATOM 1899 C C . THR A 1 249 ? -0.545 -11.501 -51.508 1.00 57.72 249 THR A C 1
ATOM 1900 O O . THR A 1 249 ? 0.151 -11.539 -52.528 1.00 59.25 249 THR A O 1
ATOM 1904 N N . ASP A 1 250 ? -1.400 -12.472 -51.198 1.00 51.62 250 ASP A N 1
ATOM 1905 C CA . ASP A 1 250 ? -1.598 -13.652 -52.029 1.00 61.35 250 ASP A CA 1
ATOM 1906 C C . ASP A 1 250 ? -3.093 -13.892 -52.174 1.00 56.70 250 ASP A C 1
ATOM 1907 O O . ASP A 1 250 ? -3.911 -13.279 -51.479 1.00 52.71 250 ASP A O 1
ATOM 1912 N N . LYS A 1 251 ? -3.456 -14.801 -53.074 1.00 52.21 251 LYS A N 1
ATOM 1913 C CA . LYS A 1 251 ? -4.829 -15.291 -53.102 1.00 55.14 251 LYS A CA 1
ATOM 1914 C C . LYS A 1 251 ? -4.970 -16.350 -52.014 1.00 48.85 251 LYS A C 1
ATOM 1915 O O . LYS A 1 251 ? -4.199 -17.312 -51.971 1.00 52.63 251 LYS A O 1
ATOM 1921 N N . LEU A 1 252 ? -5.925 -16.159 -51.111 1.00 46.91 252 LEU A N 1
ATOM 1922 C CA . LEU A 1 252 ? -6.058 -17.012 -49.941 1.00 45.29 252 LEU A CA 1
ATOM 1923 C C . LEU A 1 252 ? -7.426 -17.678 -49.922 1.00 41.88 252 LEU A C 1
ATOM 1924 O O . LEU A 1 252 ? -8.397 -17.154 -50.475 1.00 41.90 252 LEU A O 1
ATOM 1929 N N . GLU A 1 253 ? -7.487 -18.837 -49.272 1.00 41.05 253 GLU A N 1
ATOM 1930 C CA . GLU A 1 253 ? -8.771 -19.452 -48.974 1.00 45.95 253 GLU A CA 1
ATOM 1931 C C . GLU A 1 253 ? -9.467 -18.725 -47.824 1.00 47.11 253 GLU A C 1
ATOM 1932 O O . GLU A 1 253 ? -8.839 -18.034 -47.014 1.00 37.84 253 GLU A O 1
ATOM 1938 N N . THR A 1 254 ? -10.786 -18.899 -47.762 1.00 44.40 254 THR A N 1
ATOM 1939 C CA . THR A 1 254 ? -11.634 -18.309 -46.736 1.00 40.69 254 THR A CA 1
ATOM 1940 C C . THR A 1 254 ? -12.362 -19.422 -46.002 1.00 45.29 254 THR A C 1
ATOM 1941 O O . THR A 1 254 ? -13.036 -20.236 -46.635 1.00 44.35 254 THR A O 1
ATOM 1945 N N . ILE A 1 255 ? -12.227 -19.467 -44.684 1.00 39.71 255 ILE A N 1
ATOM 1946 C CA . ILE A 1 255 ? -13.118 -20.284 -43.874 1.00 43.34 255 ILE A CA 1
ATOM 1947 C C . ILE A 1 255 ? -14.145 -19.349 -43.260 1.00 44.90 255 ILE A C 1
ATOM 1948 O O . ILE A 1 255 ? -13.886 -18.156 -43.066 1.00 40.95 255 ILE A O 1
ATOM 1953 N N . THR A 1 256 ? -15.337 -19.860 -42.984 1.00 36.42 256 THR A N 1
ATOM 1954 C CA . THR A 1 256 ? -16.343 -19.034 -42.345 1.00 40.28 256 THR A CA 1
ATOM 1955 C C . THR A 1 256 ? -16.722 -19.648 -41.003 1.00 40.28 256 THR A C 1
ATOM 1956 O O . THR A 1 256 ? -16.75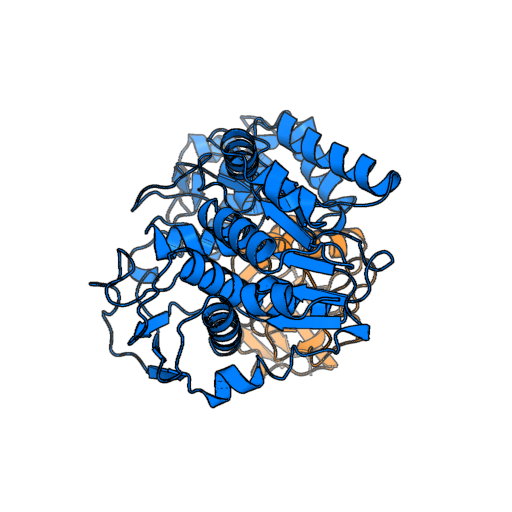5 -20.876 -40.850 1.00 37.46 256 THR A O 1
ATOM 1960 N N . VAL A 1 257 ? -16.943 -18.784 -40.019 1.00 38.99 257 VAL A N 1
ATOM 1961 C CA . VAL A 1 257 ? -17.402 -19.190 -38.695 1.00 36.48 257 VAL A CA 1
ATOM 1962 C C . VAL A 1 257 ? -18.873 -18.809 -38.603 1.00 36.40 257 VAL A C 1
ATOM 1963 O O . VAL A 1 257 ? -19.227 -17.642 -38.808 1.00 36.90 257 VAL A O 1
ATOM 1967 N N . GLU A 1 258 ? -19.728 -19.796 -38.324 1.00 33.56 258 GLU A N 1
ATOM 1968 C CA . GLU A 1 258 ? -21.175 -19.623 -38.225 1.00 34.27 258 GLU A CA 1
ATOM 1969 C C . GLU A 1 258 ? -21.617 -19.732 -36.773 1.00 35.65 258 GLU A C 1
ATOM 1970 O O . GLU A 1 258 ? -20.872 -20.207 -35.909 1.00 33.61 258 GLU A O 1
ATOM 1976 N N . ASP A 1 259 ? -22.862 -19.309 -36.515 1.00 36.44 259 ASP A N 1
ATOM 1977 C CA . ASP A 1 259 ? -23.412 -19.424 -35.165 1.00 35.44 259 ASP A CA 1
ATOM 1978 C C . ASP A 1 259 ? -23.332 -20.856 -34.651 1.00 37.88 259 ASP A C 1
ATOM 1979 O O . ASP A 1 259 ? -23.110 -21.083 -33.456 1.00 37.92 259 ASP A O 1
ATOM 1984 N N . SER A 1 260 ? -23.497 -21.840 -35.544 1.00 36.79 260 SER A N 1
ATOM 1985 C CA . SER A 1 260 ? -23.476 -23.231 -35.106 1.00 36.66 260 SER A CA 1
ATOM 1986 C C . SER A 1 260 ? -22.113 -23.607 -34.553 1.00 39.71 260 SER A C 1
ATOM 1987 O O . SER A 1 260 ? -22.018 -24.425 -33.634 1.00 35.71 260 SER A O 1
ATOM 1990 N N . ASP A 1 261 ? -21.046 -23.012 -35.093 1.00 37.75 261 ASP A N 1
ATOM 1991 C CA . ASP A 1 261 ? -19.712 -23.299 -34.577 1.00 33.97 261 ASP A CA 1
ATOM 1992 C C . ASP A 1 261 ? -19.570 -22.802 -33.152 1.00 34.94 261 ASP A C 1
ATOM 1993 O O . ASP A 1 261 ? -18.942 -23.462 -32.315 1.00 35.00 261 ASP A O 1
ATOM 1998 N N . LEU A 1 262 ? -20.158 -21.638 -32.858 1.00 33.70 262 LEU A N 1
ATOM 1999 C CA . LEU A 1 262 ? -19.981 -21.032 -31.545 1.00 38.38 262 LEU A CA 1
ATOM 2000 C C . LEU A 1 262 ? -20.935 -21.644 -30.529 1.00 37.07 262 LEU A C 1
ATOM 2001 O O . LEU A 1 262 ? -20.557 -21.850 -29.369 1.00 34.09 262 LEU A O 1
ATOM 2006 N N . LYS A 1 263 ? -22.154 -21.982 -30.965 1.00 37.71 263 LYS A N 1
ATOM 2007 C CA . LYS A 1 263 ? -23.088 -22.702 -30.107 1.00 36.36 263 LYS A CA 1
ATOM 2008 C C . LYS A 1 263 ? -22.486 -23.999 -29.590 1.00 33.86 263 LYS A C 1
ATOM 2009 O O . LYS A 1 263 ? -22.710 -24.376 -28.437 1.00 37.72 263 LYS A O 1
ATOM 2015 N N . ALA A 1 264 ? -21.743 -24.712 -30.439 1.00 35.82 264 ALA A N 1
ATOM 2016 C CA . ALA A 1 264 ? -21.189 -25.997 -30.027 1.00 34.26 264 ALA A CA 1
ATOM 2017 C C . ALA A 1 264 ? -20.231 -25.830 -28.856 1.00 38.51 264 ALA A C 1
ATOM 2018 O O . ALA A 1 264 ? -20.258 -26.617 -27.901 1.00 37.06 264 ALA A O 1
ATOM 2020 N N . VAL A 1 265 ? -19.366 -24.817 -28.917 1.00 37.12 265 VAL A N 1
ATOM 2021 C CA . VAL A 1 265 ? -18.444 -24.575 -27.813 1.00 33.14 265 VAL A CA 1
ATOM 2022 C C . VAL A 1 265 ? -19.214 -24.144 -26.565 1.00 35.02 265 VAL A C 1
ATOM 2023 O O . VAL A 1 265 ? -18.989 -24.671 -25.472 1.00 36.22 265 VAL A O 1
ATOM 2027 N N A ARG A 1 266 ? -20.139 -23.188 -26.714 0.53 34.38 266 ARG A N 1
ATOM 2028 N N B ARG A 1 266 ? -20.151 -23.204 -26.720 0.47 34.37 266 ARG A N 1
ATOM 2029 C CA A ARG A 1 266 ? -20.925 -22.725 -25.568 0.53 34.87 266 ARG A CA 1
ATOM 2030 C CA B ARG A 1 266 ? -20.927 -22.725 -25.577 0.47 34.88 266 ARG A CA 1
ATOM 2031 C C A ARG A 1 266 ? -21.637 -23.886 -24.882 0.53 38.95 266 ARG A C 1
ATOM 2032 C C B ARG A 1 266 ? -21.672 -23.861 -24.887 0.47 38.94 266 ARG A C 1
ATOM 2033 O O A ARG A 1 266 ? -21.599 -24.018 -23.651 0.53 37.72 266 ARG A O 1
ATOM 2034 O O B ARG A 1 266 ? -21.701 -23.938 -23.651 0.47 37.74 266 ARG A O 1
ATOM 2049 N N . GLU A 1 267 ? -22.286 -24.749 -25.668 1.00 35.76 267 GLU A N 1
ATOM 2050 C CA . GLU A 1 267 ? -23.078 -25.820 -25.081 1.00 37.11 267 GLU A CA 1
ATOM 2051 C C . GLU A 1 267 ? -22.227 -26.874 -24.390 1.00 38.12 267 GLU A C 1
ATOM 2052 O O . GLU A 1 267 ? -22.750 -27.606 -23.543 1.00 41.25 267 GLU A O 1
ATOM 2058 N N . SER A 1 268 ? -20.942 -26.985 -24.735 1.00 38.38 268 SER A N 1
ATOM 2059 C CA . SER A 1 268 ? -20.076 -27.946 -24.062 1.00 36.93 268 SER A CA 1
ATOM 2060 C C . SER A 1 268 ? -19.504 -27.416 -22.753 1.00 39.90 268 SER A C 1
ATOM 2061 O O . SER A 1 268 ? -18.879 -28.187 -22.015 1.00 41.85 268 SER A O 1
ATOM 2064 N N . PHE A 1 269 ? -19.700 -26.139 -22.450 1.00 35.99 269 PHE A N 1
ATOM 2065 C CA . PHE A 1 269 ? -19.214 -25.553 -21.204 1.00 41.56 269 PHE A CA 1
ATOM 2066 C C . PHE A 1 269 ? -20.384 -25.012 -20.397 1.00 42.84 269 PHE A C 1
ATOM 2067 O O . PHE A 1 269 ? -20.497 -23.803 -20.164 1.00 38.88 269 PHE A O 1
ATOM 2075 N N . GLN A 1 270 ? -21.280 -25.897 -19.979 1.00 43.26 270 GLN A N 1
ATOM 2076 C CA . GLN A 1 270 ? -22.480 -25.454 -19.294 1.00 46.27 270 GLN A CA 1
ATOM 2077 C C . GLN A 1 270 ? -22.802 -26.367 -18.125 1.00 50.28 270 GLN A C 1
ATOM 2078 O O . GLN A 1 270 ? -23.965 -26.703 -17.889 1.00 50.00 270 GLN A O 1
ATOM 2084 N N . ASP A 1 271 ? -21.787 -26.769 -17.363 1.00 46.29 271 ASP A N 1
ATOM 2085 C CA . ASP A 1 271 ? -22.046 -27.580 -16.182 1.00 48.13 271 ASP A CA 1
ATOM 2086 C C . ASP A 1 271 ? -22.960 -26.838 -15.206 1.00 46.89 271 ASP A C 1
ATOM 2087 O O . ASP A 1 271 ? -23.053 -25.609 -15.210 1.00 43.41 271 ASP A O 1
ATOM 2092 N N . ASP A 1 272 ? -23.701 -27.608 -14.408 1.00 49.00 272 ASP A N 1
ATOM 2093 C CA . ASP A 1 272 ? -24.717 -27.029 -13.539 1.00 49.73 272 ASP A CA 1
ATOM 2094 C C . ASP A 1 272 ? -24.086 -26.206 -12.423 1.00 45.69 272 ASP A C 1
ATOM 2095 O O . ASP A 1 272 ? -23.007 -26.530 -11.925 1.00 39.89 272 ASP A O 1
ATOM 2100 N N . TRP A 1 273 ? -24.797 -25.150 -12.008 1.00 45.25 273 TRP A N 1
ATOM 2101 C CA . TRP A 1 273 ? -24.322 -24.306 -10.913 1.00 42.54 273 TRP A CA 1
ATOM 2102 C C . TRP A 1 273 ? -24.018 -25.108 -9.656 1.00 47.08 273 TRP A C 1
ATOM 2103 O O . TRP A 1 273 ? -23.137 -24.730 -8.878 1.00 41.04 273 TRP A O 1
ATOM 2114 N N . SER A 1 274 ? -24.733 -26.220 -9.436 1.00 48.89 274 SER A N 1
ATOM 2115 C CA . SER A 1 274 ? -24.486 -27.057 -8.266 1.00 46.29 274 SER A CA 1
ATOM 2116 C C . SER A 1 274 ? -23.124 -27.738 -8.295 1.00 47.58 274 SER A C 1
ATOM 2117 O O . SER A 1 274 ? -22.705 -28.296 -7.273 1.00 49.58 274 SER A O 1
ATOM 2120 N N . ASP A 1 275 ? -22.425 -27.714 -9.427 1.00 46.56 275 ASP A N 1
ATOM 2121 C CA . ASP A 1 275 ? -21.069 -28.235 -9.512 1.00 46.66 275 ASP A CA 1
ATOM 2122 C C . ASP A 1 275 ? -19.997 -27.145 -9.464 1.00 42.40 275 ASP A C 1
ATOM 2123 O O . ASP A 1 275 ? -18.812 -27.466 -9.533 1.00 44.81 275 ASP A O 1
ATOM 2128 N N . ILE A 1 276 ? -20.378 -25.877 -9.346 1.00 43.65 276 ILE A N 1
ATOM 2129 C CA . ILE A 1 276 ? -19.442 -24.753 -9.396 1.00 40.23 276 ILE A CA 1
ATOM 2130 C C . ILE A 1 276 ? -19.202 -24.249 -7.980 1.00 41.29 276 ILE A C 1
ATOM 2131 O O . ILE A 1 276 ? -20.158 -23.958 -7.257 1.00 42.84 276 ILE A O 1
ATOM 2136 N N . ASP A 1 277 ? -17.933 -24.093 -7.579 1.00 39.00 277 ASP A N 1
ATOM 2137 C CA . ASP A 1 277 ? -17.707 -23.455 -6.283 1.00 43.33 277 ASP A CA 1
ATOM 2138 C C . ASP A 1 277 ? -16.734 -22.279 -6.354 1.00 45.06 277 ASP A C 1
ATOM 2139 O O . ASP A 1 277 ? -16.229 -21.848 -5.309 1.00 38.81 277 ASP A O 1
ATOM 2144 N N . MET A 1 278 ? -16.463 -21.744 -7.549 1.00 35.85 278 MET A N 1
ATOM 2145 C CA . MET A 1 278 ? -15.791 -20.450 -7.653 1.00 37.28 278 MET A CA 1
ATOM 2146 C C . MET A 1 278 ? -16.027 -19.857 -9.038 1.00 34.62 278 MET A C 1
ATOM 2147 O O . MET A 1 278 ? -16.279 -20.576 -10.008 1.00 33.55 278 MET A O 1
ATOM 2152 N N . ILE A 1 279 ? -15.970 -18.537 -9.103 1.00 32.18 279 ILE A N 1
ATOM 2153 C CA . ILE A 1 279 ? -15.999 -17.791 -10.356 1.00 32.85 279 ILE A CA 1
ATOM 2154 C C . ILE A 1 279 ? -14.609 -17.199 -10.544 1.00 34.88 279 ILE A C 1
ATOM 2155 O O . ILE A 1 279 ? -14.037 -16.654 -9.592 1.00 34.02 279 ILE A O 1
ATOM 2160 N N . LEU A 1 280 ? -14.059 -17.327 -11.754 1.00 29.31 280 LEU A N 1
ATOM 2161 C CA . LEU A 1 280 ? -12.735 -16.813 -12.082 1.00 33.41 280 LEU A CA 1
ATOM 2162 C C . LEU A 1 280 ? -12.853 -15.891 -13.282 1.00 31.57 280 LEU A C 1
ATOM 2163 O O . LEU A 1 280 ? -13.319 -16.314 -14.346 1.00 30.79 280 LEU A O 1
ATOM 2168 N N . ILE A 1 281 ? -12.449 -14.637 -13.104 1.00 30.96 281 ILE A N 1
ATOM 2169 C CA . ILE A 1 281 ? -12.344 -13.669 -14.191 1.00 27.30 281 ILE A CA 1
ATOM 2170 C C . ILE A 1 281 ? -10.901 -13.184 -14.221 1.00 31.41 281 ILE A C 1
ATOM 2171 O O . ILE A 1 281 ? -10.227 -13.151 -13.187 1.00 33.63 281 ILE A O 1
ATOM 2176 N N . GLY A 1 282 ? -10.413 -12.836 -15.414 1.00 29.86 282 GLY A N 1
ATOM 2177 C CA . GLY A 1 282 ? -9.052 -12.349 -15.533 1.00 30.36 282 GLY A CA 1
ATOM 2178 C C . GLY A 1 282 ? -8.059 -13.357 -16.090 1.00 32.44 282 GLY A C 1
ATOM 2179 O O . GLY A 1 282 ? -6.935 -13.459 -15.584 1.00 28.80 282 GLY A O 1
ATOM 2180 N N . CYS A 1 283 ? -8.445 -14.092 -17.133 1.00 26.63 283 CYS A N 1
ATOM 2181 C CA . CYS A 1 283 ? -7.526 -14.969 -17.858 1.00 28.35 283 CYS A CA 1
ATOM 2182 C C . CYS A 1 283 ? -7.592 -14.580 -19.328 1.00 31.36 283 CYS A C 1
ATOM 2183 O O . CYS A 1 283 ? -8.575 -14.912 -20.012 1.00 30.14 283 CYS A O 1
ATOM 2186 N N . PRO A 1 284 ? -6.595 -13.839 -19.851 1.00 30.90 284 PRO A N 1
ATOM 2187 C CA . PRO A 1 284 ? -5.409 -13.235 -19.229 1.00 28.32 284 PRO A CA 1
ATOM 2188 C C . PRO A 1 284 ? -5.795 -12.174 -18.222 1.00 30.82 284 PRO A C 1
ATOM 2189 O O . PRO A 1 284 ? -6.947 -11.767 -18.202 1.00 28.34 284 PRO A O 1
ATOM 2193 N N . HIS A 1 285 ? -4.826 -11.745 -17.421 1.00 28.80 285 HIS A N 1
ATOM 2194 C CA . HIS A 1 285 ? -5.076 -10.887 -16.264 1.00 29.55 285 HIS A CA 1
ATOM 2195 C C . HIS A 1 285 ? -5.940 -9.674 -16.609 1.00 30.44 285 HIS A C 1
ATOM 2196 O O . HIS A 1 285 ? -5.783 -9.038 -17.658 1.00 31.61 285 HIS A O 1
ATOM 2203 N N . ALA A 1 286 ? -6.844 -9.345 -15.689 1.00 28.71 286 ALA A N 1
ATOM 2204 C CA . ALA A 1 286 ? -7.889 -8.362 -15.963 1.00 29.85 286 ALA A CA 1
ATOM 2205 C C . ALA A 1 286 ? -7.319 -6.962 -16.142 1.00 29.87 286 ALA A C 1
ATOM 2206 O O . ALA A 1 286 ? -6.384 -6.565 -15.445 1.00 30.91 286 ALA A O 1
ATOM 2208 N N . SER A 1 287 ? -7.901 -6.206 -17.078 1.00 31.23 287 SER A N 1
ATOM 2209 C CA . SER A 1 287 ? -7.613 -4.786 -17.211 1.00 30.64 287 SER A CA 1
ATOM 2210 C C . SER A 1 287 ? -8.382 -4.016 -16.144 1.00 31.34 287 SER A C 1
ATOM 2211 O O . SER A 1 287 ? -9.270 -4.552 -15.477 1.00 29.59 287 SER A O 1
ATOM 2214 N N . LEU A 1 288 ? -8.027 -2.746 -15.965 1.00 30.91 288 LEU A N 1
ATOM 2215 C CA . LEU A 1 288 ? -8.804 -1.926 -15.039 1.00 29.91 288 LEU A CA 1
ATOM 2216 C C . LEU A 1 288 ? -10.253 -1.767 -15.494 1.00 27.14 288 LEU A C 1
ATOM 2217 O O . LEU A 1 288 ? -11.143 -1.892 -14.637 1.00 31.27 288 LEU A O 1
ATOM 2222 N N . PRO A 1 289 ? -10.570 -1.537 -16.784 1.00 30.80 289 PRO A N 1
ATOM 2223 C CA . PRO A 1 289 ? -11.987 -1.607 -17.206 1.00 32.70 289 PRO A CA 1
ATOM 2224 C C . PRO A 1 289 ? -12.683 -2.899 -16.831 1.00 32.19 289 PRO A C 1
ATOM 2225 O O . PRO A 1 289 ? -13.873 -2.861 -16.489 1.00 33.47 289 PRO A O 1
ATOM 2229 N N . GLU A 1 290 ? -11.998 -4.043 -16.909 1.00 29.79 290 GLU A N 1
ATOM 2230 C CA . GLU A 1 290 ? -12.626 -5.301 -16.514 1.00 29.46 290 GLU A CA 1
ATOM 2231 C C . GLU A 1 290 ? -12.964 -5.305 -15.025 1.00 32.34 290 GLU A C 1
ATOM 2232 O O . GLU A 1 290 ? -14.035 -5.778 -14.621 1.00 30.59 290 GLU A O 1
ATOM 2238 N N . VAL A 1 291 ? -12.049 -4.799 -14.197 1.00 30.65 291 VAL A N 1
ATOM 2239 C CA . VAL A 1 291 ? -12.303 -4.676 -12.766 1.00 32.83 291 VAL A CA 1
ATOM 2240 C C . VAL A 1 291 ? -13.479 -3.731 -12.524 1.00 34.58 291 VAL A C 1
ATOM 2241 O O . VAL A 1 291 ? -14.386 -4.021 -11.735 1.00 33.79 291 VAL A O 1
ATOM 2245 N N . LYS A 1 292 ? -13.494 -2.596 -13.223 1.00 29.58 292 LYS A N 1
ATOM 2246 C CA . LYS A 1 292 ? -14.592 -1.645 -13.058 1.00 29.56 292 LYS A CA 1
ATOM 2247 C C . LYS A 1 292 ? -15.931 -2.288 -13.397 1.00 33.65 292 LYS A C 1
ATOM 2248 O O . LYS A 1 292 ? -16.906 -2.152 -12.644 1.00 33.46 292 LYS A O 1
ATOM 2254 N N . GLU A 1 293 ? -15.991 -3.018 -14.519 1.00 30.89 293 GLU A N 1
ATOM 2255 C CA . GLU A 1 293 ? -17.227 -3.690 -14.905 1.00 31.56 293 GLU A CA 1
ATOM 2256 C C . GLU A 1 293 ? -17.752 -4.579 -13.780 1.00 34.31 293 GLU A C 1
ATOM 2257 O O . GLU A 1 293 ? -18.956 -4.596 -13.490 1.00 31.90 293 GLU A O 1
ATOM 2263 N N . ILE A 1 294 ? -16.863 -5.324 -13.131 1.00 30.93 294 ILE A N 1
ATOM 2264 C CA . ILE A 1 294 ? -17.313 -6.261 -12.111 1.00 34.00 294 ILE A CA 1
ATOM 2265 C C . ILE A 1 294 ? -17.825 -5.523 -10.883 1.00 30.47 294 ILE A C 1
ATOM 2266 O O . ILE A 1 294 ? -18.821 -5.929 -10.276 1.00 33.53 294 ILE A O 1
ATOM 2271 N N . ALA A 1 295 ? -17.143 -4.450 -10.476 1.00 32.70 295 ALA A N 1
ATOM 2272 C CA . ALA A 1 295 ? -17.643 -3.641 -9.361 1.00 31.15 295 ALA A CA 1
ATOM 2273 C C . ALA A 1 295 ? -19.055 -3.153 -9.629 1.00 36.66 295 ALA A C 1
ATOM 2274 O O . ALA A 1 295 ? -19.911 -3.178 -8.737 1.00 34.16 295 ALA A O 1
ATOM 2276 N N . GLU A 1 296 ? -19.316 -2.697 -10.856 1.00 36.57 296 GLU A N 1
ATOM 2277 C CA . GLU A 1 296 ? -20.649 -2.222 -11.207 1.00 35.40 296 GLU A CA 1
ATOM 2278 C C . GLU A 1 296 ? -21.675 -3.351 -11.204 1.00 35.38 296 GLU A C 1
ATOM 2279 O O . GLU A 1 296 ? -22.796 -3.167 -10.714 1.00 35.93 296 GLU A O 1
ATOM 2285 N N . LEU A 1 297 ? -21.322 -4.519 -11.742 1.00 35.71 297 LEU A N 1
ATOM 2286 C CA . LEU A 1 297 ? -22.259 -5.644 -11.738 1.00 33.99 297 LEU A CA 1
ATOM 2287 C C . LEU A 1 297 ? -22.570 -6.121 -10.322 1.00 35.46 297 LEU A C 1
ATOM 2288 O O . LEU A 1 297 ? -23.709 -6.512 -10.026 1.00 34.20 297 LEU A O 1
ATOM 2293 N N . LEU A 1 298 ? -21.577 -6.097 -9.430 1.00 32.58 298 LEU A N 1
ATOM 2294 C CA . LEU A 1 298 ? -21.809 -6.560 -8.064 1.00 34.82 298 LEU A CA 1
ATOM 2295 C C . LEU A 1 298 ? -22.713 -5.600 -7.301 1.00 35.88 298 LEU A C 1
ATOM 2296 O O . LEU A 1 298 ? -23.566 -6.036 -6.521 1.00 37.19 298 LEU A O 1
ATOM 2301 N N . ARG A 1 299 ? -22.546 -4.296 -7.519 1.00 34.66 299 ARG A N 1
ATOM 2302 C CA . ARG A 1 299 ? -23.424 -3.322 -6.878 1.00 41.29 299 ARG A CA 1
ATOM 2303 C C . ARG A 1 299 ? -24.850 -3.425 -7.396 1.00 42.41 299 ARG A C 1
ATOM 2304 O O . ARG A 1 299 ? -25.800 -3.208 -6.633 1.00 42.39 299 ARG A O 1
ATOM 2312 N N . MET A 1 300 ? -25.030 -3.761 -8.676 1.00 39.01 300 MET A N 1
ATOM 2313 C CA . MET A 1 300 ? -26.392 -3.964 -9.169 1.00 43.90 300 MET A CA 1
ATOM 2314 C C . MET A 1 300 ? -27.007 -5.234 -8.613 1.00 39.38 300 MET A C 1
ATOM 2315 O O . MET A 1 300 ? -28.208 -5.267 -8.327 1.00 46.93 300 MET A O 1
ATOM 2320 N N . ARG A 1 301 ? -26.226 -6.301 -8.474 1.00 35.65 301 ARG A N 1
ATOM 2321 C CA . ARG A 1 301 ? -26.756 -7.487 -7.810 1.00 39.98 301 ARG A CA 1
ATOM 2322 C C . ARG A 1 301 ? -27.218 -7.145 -6.398 1.00 44.70 301 ARG A C 1
ATOM 2323 O O . ARG A 1 301 ? -28.295 -7.573 -5.967 1.00 42.81 301 ARG A O 1
ATOM 2331 N N . GLY A 1 302 ? -26.420 -6.362 -5.670 1.00 39.83 302 GLY A N 1
ATOM 2332 C CA . GLY A 1 302 ? -26.834 -5.759 -4.419 1.00 41.95 302 GLY A CA 1
ATOM 2333 C C . GLY A 1 302 ? -26.797 -6.656 -3.200 1.00 43.64 302 GLY A C 1
ATOM 2334 O O . GLY A 1 302 ? -27.198 -6.209 -2.116 1.00 47.72 302 GLY A O 1
ATOM 2335 N N . LYS A 1 303 ? -26.345 -7.903 -3.338 1.00 36.41 303 LYS A N 1
ATOM 2336 C CA . LYS A 1 303 ? -26.201 -8.891 -2.267 1.00 43.41 303 LYS A CA 1
ATOM 2337 C C . LYS A 1 303 ? -24.931 -9.668 -2.568 1.00 40.29 303 LYS A C 1
ATOM 2338 O O . LYS A 1 303 ? -24.610 -9.863 -3.747 1.00 39.31 303 LYS A O 1
ATOM 2344 N N . PRO A 1 304 ? -24.227 -10.161 -1.551 1.00 41.41 304 PRO A N 1
ATOM 2345 C CA . PRO A 1 304 ? -22.976 -10.892 -1.801 1.00 39.72 304 PRO A CA 1
ATOM 2346 C C . PRO A 1 304 ? -23.189 -12.218 -2.515 1.00 43.40 304 PRO A C 1
ATOM 2347 O O . PRO A 1 304 ? -24.229 -12.872 -2.379 1.00 37.68 304 PRO A O 1
ATOM 2351 N N . LEU A 1 305 ? -22.176 -12.619 -3.284 1.00 34.88 305 LEU A N 1
ATOM 2352 C CA . LEU A 1 305 ? -22.158 -13.974 -3.818 1.00 38.92 305 LEU A CA 1
ATOM 2353 C C . LEU A 1 305 ? -21.979 -14.968 -2.683 1.00 38.37 305 LEU A C 1
ATOM 2354 O O . LEU A 1 305 ? -21.276 -14.699 -1.712 1.00 39.89 305 LEU A O 1
ATOM 2359 N N . LYS A 1 306 ? -22.589 -16.143 -2.820 1.00 38.25 306 LYS A N 1
ATOM 2360 C CA . LYS A 1 306 ? -22.358 -17.218 -1.864 1.00 39.93 306 LYS A CA 1
ATOM 2361 C C . LYS A 1 306 ? -21.331 -18.236 -2.345 1.00 43.02 306 LYS A C 1
ATOM 2362 O O . LYS A 1 306 ? -21.069 -19.213 -1.635 1.00 48.75 306 LYS A O 1
ATOM 2368 N N . ILE A 1 307 ? -20.722 -18.027 -3.512 1.00 41.22 307 ILE A N 1
ATOM 2369 C CA . ILE A 1 307 ? -19.473 -18.712 -3.857 1.00 36.79 307 ILE A CA 1
ATOM 2370 C C . ILE A 1 307 ? -18.433 -17.630 -4.145 1.00 38.26 307 ILE A C 1
ATOM 2371 O O . ILE A 1 307 ? -18.808 -16.515 -4.528 1.00 39.98 307 ILE A O 1
ATOM 2376 N N . PRO A 1 308 ? -17.140 -17.872 -3.952 1.00 36.56 308 PRO A N 1
ATOM 2377 C CA . PRO A 1 308 ? -16.178 -16.775 -4.123 1.00 40.73 308 PRO A CA 1
ATOM 2378 C C . PRO A 1 308 ? -15.985 -16.417 -5.589 1.00 37.44 308 PRO A C 1
ATOM 2379 O O . PRO A 1 308 ? -16.044 -17.271 -6.480 1.00 35.20 308 PRO A O 1
ATOM 2383 N N . LEU A 1 309 ? -15.801 -15.125 -5.829 1.00 34.97 309 LEU A N 1
ATOM 2384 C CA . LEU A 1 309 ? -15.364 -14.614 -7.118 1.00 34.74 309 LEU A CA 1
ATOM 2385 C C . LEU A 1 309 ? -13.923 -14.153 -6.961 1.00 36.18 309 LEU A C 1
ATOM 2386 O O . LEU A 1 309 ? -13.597 -13.444 -6.004 1.00 32.54 309 LEU A O 1
ATOM 2391 N N . PHE A 1 310 ? -13.066 -14.585 -7.880 1.00 33.42 310 PHE A N 1
ATOM 2392 C CA . PHE A 1 310 ? -11.658 -14.211 -7.913 1.00 34.59 310 PHE A CA 1
ATOM 2393 C C . PHE A 1 310 ? -11.362 -13.504 -9.225 1.00 32.79 310 PHE A C 1
ATOM 2394 O O . PHE A 1 310 ? -11.764 -13.971 -10.293 1.00 33.72 310 PHE A O 1
ATOM 2402 N N . ILE A 1 311 ? -10.646 -12.395 -9.150 1.00 30.83 311 ILE A N 1
ATOM 2403 C CA . ILE A 1 311 ? -10.210 -11.657 -10.327 1.00 31.97 311 ILE A CA 1
ATOM 2404 C C . ILE A 1 311 ? -8.697 -11.679 -10.304 1.00 31.33 311 ILE A C 1
ATOM 2405 O O . ILE A 1 311 ? -8.086 -11.005 -9.465 1.00 32.77 311 ILE A O 1
ATOM 2410 N N . THR A 1 312 ? -8.076 -12.419 -11.217 1.00 32.67 312 THR A N 1
ATOM 2411 C CA . THR A 1 312 ? -6.621 -12.405 -11.262 1.00 31.14 312 THR A CA 1
ATOM 2412 C C . THR A 1 312 ? -6.192 -11.222 -12.124 1.00 35.49 312 THR A C 1
ATOM 2413 O O . THR A 1 312 ? -6.766 -10.985 -13.196 1.00 32.42 312 THR A O 1
ATOM 2417 N N . ALA A 1 313 ? -5.202 -10.464 -11.646 1.00 31.81 313 ALA A N 1
ATOM 2418 C CA . ALA A 1 313 ? -4.813 -9.246 -12.337 1.00 29.34 313 ALA A CA 1
ATOM 2419 C C . ALA A 1 313 ? -3.387 -8.870 -11.975 1.00 32.51 313 ALA A C 1
ATOM 2420 O O . ALA A 1 313 ? -2.806 -9.363 -11.001 1.00 31.90 313 ALA A O 1
ATOM 2422 N N . SER A 1 314 ? -2.833 -7.979 -12.780 1.00 30.35 314 SER A N 1
ATOM 2423 C CA . SER A 1 314 ? -1.500 -7.494 -12.521 1.00 30.74 314 SER A CA 1
ATOM 2424 C C . SER A 1 314 ? -1.462 -6.625 -11.270 1.00 31.74 314 SER A C 1
ATOM 2425 O O . SER A 1 314 ? -2.469 -6.057 -10.828 1.00 31.73 314 SER A O 1
ATOM 2428 N N . ARG A 1 315 ? -0.262 -6.557 -10.688 1.00 30.35 315 ARG A N 1
ATOM 2429 C CA . ARG A 1 315 ? 0.027 -5.612 -9.616 1.00 30.29 315 ARG A CA 1
ATOM 2430 C C . ARG A 1 315 ? -0.398 -4.197 -9.992 1.00 32.99 315 ARG A C 1
ATOM 2431 O O . ARG A 1 315 ? -0.973 -3.474 -9.165 1.00 31.82 315 ARG A O 1
ATOM 2439 N N . ALA A 1 316 ? -0.130 -3.776 -11.236 1.00 28.70 316 ALA A N 1
ATOM 2440 C CA . ALA A 1 316 ? -0.502 -2.418 -11.639 1.00 28.51 316 ALA A CA 1
ATOM 2441 C C . ALA A 1 316 ? -2.005 -2.218 -11.555 1.00 33.48 316 ALA A C 1
ATOM 2442 O O . ALA A 1 316 ? -2.486 -1.196 -11.043 1.00 35.26 316 ALA A O 1
ATOM 2444 N N . VAL A 1 317 ? -2.765 -3.173 -12.098 1.00 28.48 317 VAL A N 1
ATOM 2445 C CA . VAL A 1 317 ? -4.215 -3.056 -12.085 1.00 29.51 317 VAL A CA 1
ATOM 2446 C C . VAL A 1 317 ? -4.740 -3.162 -10.662 1.00 28.89 317 VAL A C 1
ATOM 2447 O O . VAL A 1 317 ? -5.629 -2.402 -10.259 1.00 29.11 317 VAL A O 1
ATOM 2451 N N . LYS A 1 318 ? -4.166 -4.071 -9.860 1.00 27.58 318 LYS A N 1
ATOM 2452 C CA . LYS A 1 318 ? -4.572 -4.172 -8.459 1.00 32.80 318 LYS A CA 1
ATOM 2453 C C . LYS A 1 318 ? -4.372 -2.847 -7.739 1.00 30.42 318 LYS A C 1
ATOM 2454 O O . LYS A 1 318 ? -5.255 -2.386 -7.003 1.00 31.74 318 LYS A O 1
ATOM 2460 N N . ALA A 1 319 ? -3.241 -2.187 -7.983 1.00 29.27 319 ALA A N 1
ATOM 2461 C CA . ALA A 1 319 ? -2.976 -0.938 -7.278 1.00 31.12 319 ALA A CA 1
ATOM 2462 C C . ALA A 1 319 ? -3.926 0.167 -7.710 1.00 33.15 319 ALA A C 1
ATOM 2463 O O . ALA A 1 319 ? -4.313 1.005 -6.886 1.00 28.41 319 ALA A O 1
ATOM 2465 N N . LEU A 1 320 ? -4.259 0.222 -9.006 1.00 33.09 320 LEU A N 1
ATOM 2466 C CA . LEU A 1 320 ? -5.251 1.182 -9.495 1.00 29.72 320 LEU A CA 1
ATOM 2467 C C . LEU A 1 320 ? -6.624 0.884 -8.897 1.00 28.31 320 LEU A C 1
ATOM 2468 O O . LEU A 1 320 ? -7.365 1.796 -8.501 1.00 32.92 320 LEU A O 1
ATOM 2473 N N . ALA A 1 321 ? -6.972 -0.390 -8.814 1.00 29.29 321 ALA A N 1
ATOM 2474 C CA . ALA A 1 321 ? -8.242 -0.763 -8.201 1.00 32.81 321 ALA A CA 1
ATOM 2475 C C . ALA A 1 321 ? -8.299 -0.332 -6.734 1.00 33.62 321 ALA A C 1
ATOM 2476 O O . ALA A 1 321 ? -9.338 0.152 -6.266 1.00 34.14 321 ALA A O 1
ATOM 2478 N N . ASP A 1 322 ? -7.199 -0.517 -5.992 1.00 31.70 322 ASP A N 1
ATOM 2479 C CA . ASP A 1 322 ? -7.134 -0.034 -4.614 1.00 35.52 322 ASP A CA 1
ATOM 2480 C C . ASP A 1 322 ? -7.323 1.471 -4.576 1.00 32.47 322 ASP A C 1
ATOM 2481 O O . ASP A 1 322 ? -8.165 1.999 -3.839 1.00 35.14 322 ASP A O 1
ATOM 2486 N N . ALA A 1 323 ? -6.552 2.175 -5.390 1.00 31.13 323 ALA A N 1
ATOM 2487 C CA . ALA A 1 323 ? -6.520 3.627 -5.311 1.00 35.29 323 ALA A CA 1
ATOM 2488 C C . ALA A 1 323 ? -7.857 4.227 -5.721 1.00 35.89 323 ALA A C 1
ATOM 2489 O O . ALA A 1 323 ? -8.304 5.215 -5.130 1.00 33.38 323 ALA A O 1
ATOM 2491 N N . LEU A 1 324 ? -8.536 3.622 -6.690 1.00 32.57 324 LEU A N 1
ATOM 2492 C CA . LEU A 1 324 ? -9.798 4.178 -7.159 1.00 29.58 324 LEU A CA 1
ATOM 2493 C C . LEU A 1 324 ? -11.013 3.650 -6.404 1.00 34.64 324 LEU A C 1
ATOM 2494 O O . LEU A 1 324 ? -12.137 4.046 -6.721 1.00 39.36 324 LEU A O 1
ATOM 2499 N N . GLY A 1 325 ? -10.824 2.769 -5.429 1.00 33.52 325 GLY A N 1
ATOM 2500 C CA . GLY A 1 325 ? -11.917 2.316 -4.594 1.00 34.84 325 GLY A CA 1
ATOM 2501 C C . GLY A 1 325 ? -12.665 1.090 -5.073 1.00 35.94 325 GLY A C 1
ATOM 2502 O O . GLY A 1 325 ? -13.610 0.667 -4.392 1.00 33.09 325 GLY A O 1
ATOM 2503 N N . TYR A 1 326 ? -12.271 0.487 -6.207 1.00 33.50 326 TYR A N 1
ATOM 2504 C CA . TYR A 1 326 ? -12.973 -0.702 -6.694 1.00 33.31 326 TYR A CA 1
ATOM 2505 C C . TYR A 1 326 ? -12.715 -1.921 -5.817 1.00 32.34 326 TYR A C 1
ATOM 2506 O O . TYR A 1 326 ? -13.593 -2.785 -5.681 1.00 33.09 326 TYR A O 1
ATOM 2515 N N . THR A 1 327 ? -11.517 -2.042 -5.250 1.00 34.86 327 THR A N 1
ATOM 2516 C CA . THR A 1 327 ? -11.221 -3.213 -4.427 1.00 34.96 327 THR A CA 1
ATOM 2517 C C . THR A 1 327 ? -12.198 -3.307 -3.259 1.00 37.23 327 THR A C 1
ATOM 2518 O O . THR A 1 327 ? -12.756 -4.378 -2.977 1.00 35.97 327 THR A O 1
ATOM 2522 N N . GLU A 1 328 ? -12.428 -2.182 -2.579 1.00 35.85 328 GLU A N 1
ATOM 2523 C CA . GLU A 1 328 ? -13.336 -2.169 -1.438 1.00 40.91 328 GLU A CA 1
ATOM 2524 C C . GLU A 1 328 ? -14.751 -2.543 -1.859 1.00 38.79 328 GLU A C 1
ATOM 2525 O O . GLU A 1 328 ? -15.428 -3.310 -1.166 1.00 38.42 328 GLU A O 1
ATOM 2531 N N . ILE A 1 329 ? -15.216 -2.016 -2.996 1.00 37.31 329 ILE A N 1
ATOM 2532 C CA . ILE A 1 329 ? -16.560 -2.349 -3.466 1.00 37.01 329 ILE A CA 1
ATOM 2533 C C . ILE A 1 329 ? -16.683 -3.847 -3.706 1.00 38.32 329 ILE A C 1
ATOM 2534 O O . ILE A 1 329 ? -17.628 -4.501 -3.239 1.00 34.15 329 ILE A O 1
ATOM 2539 N N . ILE A 1 330 ? -15.709 -4.415 -4.417 1.00 34.24 330 ILE A N 1
ATOM 2540 C CA . ILE A 1 330 ? -15.791 -5.812 -4.826 1.00 34.66 330 ILE A CA 1
ATOM 2541 C C . ILE A 1 330 ? -15.754 -6.731 -3.608 1.00 37.49 330 ILE A C 1
ATOM 2542 O O . ILE A 1 330 ? -16.507 -7.715 -3.522 1.00 33.58 330 ILE A O 1
ATOM 2547 N N . GLU A 1 331 ? -14.911 -6.402 -2.626 1.00 34.18 331 GLU A N 1
ATOM 2548 C CA . GLU A 1 331 ? -14.825 -7.235 -1.431 1.00 38.57 331 GLU A CA 1
ATOM 2549 C C . GLU A 1 331 ? -16.109 -7.208 -0.608 1.00 34.94 331 GLU A C 1
ATOM 2550 O O . GLU A 1 331 ? -16.355 -8.134 0.159 1.00 40.07 331 GLU A O 1
ATOM 2556 N N . ARG A 1 332 ? -16.922 -6.169 -0.748 1.00 35.18 332 ARG A N 1
ATOM 2557 C CA . ARG A 1 332 ? -18.210 -6.108 -0.074 1.00 38.47 332 ARG A CA 1
ATOM 2558 C C . ARG A 1 332 ? -19.138 -7.254 -0.490 1.00 41.29 332 ARG A C 1
ATOM 2559 O O . ARG A 1 332 ? -20.057 -7.602 0.259 1.00 40.37 332 ARG A O 1
ATOM 2567 N N . TYR A 1 333 ? -18.903 -7.875 -1.652 1.00 40.64 333 TYR A N 1
ATOM 2568 C CA . TYR A 1 333 ? -19.846 -8.829 -2.231 1.00 36.62 333 TYR A CA 1
ATOM 2569 C C . TYR A 1 333 ? -19.237 -10.212 -2.441 1.00 37.89 333 TYR A C 1
ATOM 2570 O O . TYR A 1 333 ? -19.784 -11.013 -3.212 1.00 36.12 333 TYR A O 1
ATOM 2579 N N . ASN A 1 334 ? -18.116 -10.505 -1.762 1.00 36.36 334 ASN A N 1
ATOM 2580 C CA . ASN A 1 334 ? -17.435 -11.801 -1.756 1.00 37.19 334 ASN A CA 1
ATOM 2581 C C . ASN A 1 334 ? -16.592 -11.975 -3.016 1.00 36.68 334 A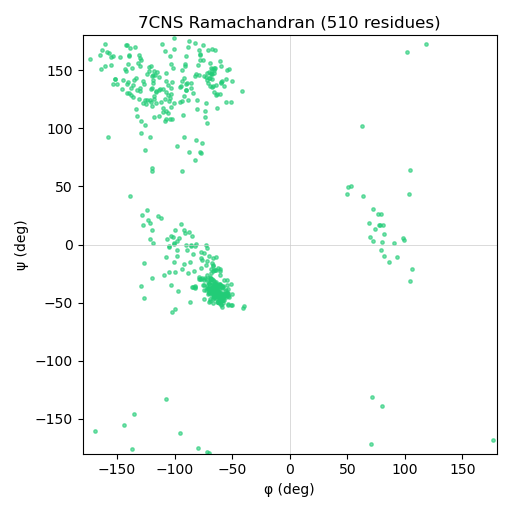SN A C 1
ATOM 2582 O O . ASN A 1 334 ? -16.363 -13.103 -3.465 1.00 36.82 334 ASN A O 1
ATOM 2587 N N . GLY A 1 335 ? -16.157 -10.864 -3.608 1.00 33.99 335 GLY A N 1
ATOM 2588 C CA . GLY A 1 335 ? -15.154 -10.890 -4.651 1.00 35.19 335 GLY A CA 1
ATOM 2589 C C . GLY A 1 335 ? -13.793 -10.448 -4.113 1.00 36.39 335 GLY A C 1
ATOM 2590 O O . GLY A 1 335 ? -13.708 -9.744 -3.111 1.00 34.94 335 GLY A O 1
ATOM 2591 N N . LYS A 1 336 ? -12.723 -10.890 -4.783 1.00 34.73 336 LYS A N 1
ATOM 2592 C CA . LYS A 1 336 ? -11.356 -10.501 -4.445 1.00 36.82 336 LYS A CA 1
ATOM 2593 C C . LYS A 1 336 ? -10.535 -10.377 -5.720 1.00 36.70 336 LYS A C 1
ATOM 2594 O O . LYS A 1 336 ? -10.667 -11.200 -6.634 1.00 35.90 336 LYS A O 1
ATOM 2600 N N . ILE A 1 337 ? -9.665 -9.372 -5.752 1.00 33.90 337 ILE A N 1
ATOM 2601 C CA . ILE A 1 337 ? -8.648 -9.255 -6.790 1.00 32.55 337 ILE A CA 1
ATOM 2602 C C . ILE A 1 337 ? -7.390 -9.916 -6.259 1.00 34.59 337 ILE A C 1
ATOM 2603 O O . ILE A 1 337 ? -6.898 -9.560 -5.182 1.00 34.98 337 ILE A O 1
ATOM 2608 N N . ILE A 1 338 ? -6.888 -10.899 -6.996 1.00 32.57 338 ILE A N 1
ATOM 2609 C CA . ILE A 1 338 ? -5.702 -11.649 -6.619 1.00 31.03 338 ILE A CA 1
ATOM 2610 C C . ILE A 1 338 ? -4.574 -11.218 -7.555 1.00 34.26 338 ILE A C 1
ATOM 2611 O O . ILE A 1 338 ? -4.572 -11.595 -8.735 1.00 31.15 338 ILE A O 1
ATOM 2616 N N . PRO A 1 339 ? -3.617 -10.433 -7.092 1.00 30.18 339 PRO A N 1
ATOM 2617 C CA . PRO A 1 339 ? -2.476 -10.090 -7.944 1.00 29.92 339 PRO A CA 1
ATOM 2618 C C . PRO A 1 339 ? -1.478 -11.237 -8.007 1.00 34.23 339 PRO A C 1
ATOM 2619 O O . PRO A 1 339 ? -1.510 -12.176 -7.203 1.00 34.30 339 PRO A O 1
ATOM 2623 N N . ASP A 1 340 ? -0.605 -11.158 -9.016 1.00 31.90 340 ASP A N 1
ATOM 2624 C CA . ASP A 1 340 ? 0.636 -11.921 -9.122 1.00 33.55 340 ASP A CA 1
ATOM 2625 C C . ASP A 1 340 ? 0.445 -13.407 -9.371 1.00 33.14 340 ASP A C 1
ATOM 2626 O O . ASP A 1 340 ? 1.437 -14.148 -9.352 1.00 35.44 340 ASP A O 1
ATOM 2631 N N . SER A 1 341 ? -0.777 -13.879 -9.610 1.00 30.47 341 SER A N 1
ATOM 2632 C CA . SER A 1 341 ? -1.038 -15.311 -9.548 1.00 34.55 341 SER A CA 1
ATOM 2633 C C . SER A 1 341 ? -1.972 -15.732 -10.666 1.00 35.83 341 SER A C 1
ATOM 2634 O O . SER A 1 341 ? -2.687 -14.910 -11.256 1.00 33.96 341 SER A O 1
ATOM 2637 N N . CYS A 1 342 ? -1.975 -17.038 -10.927 1.00 32.03 342 CYS A N 1
ATOM 2638 C CA . CYS A 1 342 ? -2.866 -17.633 -11.910 1.00 32.61 342 CYS A CA 1
ATOM 2639 C C . CYS A 1 342 ? -3.446 -18.937 -11.370 1.00 34.84 342 CYS A C 1
ATOM 2640 O O . CYS A 1 342 ? -2.699 -19.827 -10.938 1.00 34.20 342 CYS A O 1
ATOM 2643 N N . PHE A 1 343 ? -4.774 -19.065 -11.427 1.00 37.39 343 PHE A N 1
ATOM 2644 C CA . PHE A 1 343 ? -5.433 -20.268 -10.913 1.00 34.53 343 PHE A CA 1
ATOM 2645 C C . PHE A 1 343 ? -5.309 -21.456 -11.856 1.00 34.93 343 PHE A C 1
ATOM 2646 O O . PHE A 1 343 ? -5.298 -22.606 -11.400 1.00 34.17 343 PHE A O 1
ATOM 2654 N N . VAL A 1 344 ? -5.225 -21.217 -13.165 1.00 35.78 344 VAL A N 1
ATOM 2655 C CA . VAL A 1 344 ? -5.085 -22.342 -14.086 1.00 35.13 344 VAL A CA 1
ATOM 2656 C C . VAL A 1 344 ? -3.812 -23.128 -13.807 1.00 35.34 344 VAL A C 1
ATOM 2657 O O . VAL A 1 344 ? -3.792 -24.354 -13.942 1.00 38.25 344 VAL A O 1
ATOM 2661 N N . VAL A 1 345 ? -2.737 -22.452 -13.405 1.00 33.02 345 VAL A N 1
ATOM 2662 C CA . VAL A 1 345 ? -1.464 -23.122 -13.144 1.00 37.26 345 VAL A CA 1
ATOM 2663 C C . VAL A 1 345 ? -1.327 -23.466 -11.659 1.00 39.15 345 VAL A C 1
ATOM 2664 O O . VAL A 1 345 ? -0.218 -23.739 -11.179 1.00 37.82 345 VAL A O 1
ATOM 2668 N N . SER A 1 346 ? -2.464 -23.473 -10.908 1.00 35.72 346 SER A N 1
ATOM 2669 C CA . SER A 1 346 ? -2.364 -23.802 -9.484 1.00 35.31 346 SER A CA 1
ATOM 2670 C C . SER A 1 346 ? -2.926 -25.190 -9.184 1.00 35.94 346 SER A C 1
ATOM 2671 O O . SER A 1 346 ? -3.857 -25.652 -9.849 1.00 33.95 346 SER A O 1
ATOM 2674 N N . PRO A 1 347 ? -2.363 -25.889 -8.191 1.00 34.25 347 PRO A N 1
ATOM 2675 C CA . PRO A 1 347 ? -2.872 -27.231 -7.840 1.00 36.92 347 PRO A CA 1
ATOM 2676 C C . PRO A 1 347 ? -4.095 -27.144 -6.938 1.00 37.78 347 PRO A C 1
ATOM 2677 O O . PRO A 1 347 ? -4.054 -27.413 -5.739 1.00 43.71 347 PRO A O 1
ATOM 2681 N N . ILE A 1 348 ? -5.224 -26.739 -7.516 1.00 35.62 348 ILE A N 1
ATOM 2682 C CA . ILE A 1 348 ? -6.410 -26.452 -6.727 1.00 41.11 348 ILE A CA 1
ATOM 2683 C C . ILE A 1 348 ? -7.441 -27.572 -6.815 1.00 46.06 348 ILE A C 1
ATOM 2684 O O . ILE A 1 348 ? -8.547 -27.420 -6.290 1.00 45.85 348 ILE A O 1
ATOM 2689 N N . LYS A 1 349 ? -7.093 -28.702 -7.450 1.00 44.55 349 LYS A N 1
ATOM 2690 C CA . LYS A 1 349 ? -7.977 -29.867 -7.550 1.00 51.89 349 LYS A CA 1
ATOM 2691 C C . LYS A 1 349 ? -8.759 -30.151 -6.268 1.00 53.12 349 LYS A C 1
ATOM 2692 O O . LYS A 1 349 ? -9.990 -30.265 -6.291 1.00 59.11 349 LYS A O 1
ATOM 2698 N N . GLY A 1 350 ? -8.066 -30.268 -5.140 1.00 49.71 350 GLY A N 1
ATOM 2699 C CA . GLY A 1 350 ? -8.769 -30.576 -3.909 1.00 50.19 350 GLY A CA 1
ATOM 2700 C C . GLY A 1 350 ? -9.432 -29.415 -3.200 1.00 52.73 350 GLY A C 1
ATOM 2701 O O . GLY A 1 350 ? -10.033 -29.618 -2.141 1.00 56.82 350 GLY A O 1
ATOM 2702 N N . TRP A 1 351 ? -9.340 -28.197 -3.735 1.00 46.26 351 TRP A N 1
ATOM 2703 C CA . TRP A 1 351 ? -9.976 -27.033 -3.133 1.00 38.46 351 TRP A CA 1
ATOM 2704 C C . TRP A 1 351 ? -11.250 -26.614 -3.847 1.00 44.54 351 TRP A C 1
ATOM 2705 O O . TRP A 1 351 ? -12.176 -26.107 -3.203 1.00 41.23 351 TRP A O 1
ATOM 2716 N N . TYR A 1 352 ? -11.293 -26.768 -5.167 1.00 41.30 352 TYR A N 1
ATOM 2717 C CA . TYR A 1 352 ? -12.436 -26.362 -5.967 1.00 44.73 352 TYR A CA 1
ATOM 2718 C C . TYR A 1 352 ? -12.729 -27.464 -6.982 1.00 46.44 352 TYR A C 1
ATOM 2719 O O . TYR A 1 352 ? -11.807 -28.029 -7.574 1.00 52.26 352 TYR A O 1
ATOM 2728 N N . ARG A 1 353 ? -14.007 -27.782 -7.168 1.00 48.87 353 ARG A N 1
ATOM 2729 C CA . ARG A 1 353 ? -14.408 -28.829 -8.103 1.00 50.41 353 ARG A CA 1
ATOM 2730 C C . ARG A 1 353 ? -14.886 -28.275 -9.440 1.00 44.98 353 ARG A C 1
ATOM 2731 O O . ARG A 1 353 ? -14.846 -28.988 -10.450 1.00 45.98 353 ARG A O 1
ATOM 2739 N N . GLY A 1 354 ? -15.335 -27.027 -9.463 1.00 40.77 354 GLY A N 1
ATOM 2740 C CA . GLY A 1 354 ? -15.959 -26.450 -10.635 1.00 42.10 354 GLY A CA 1
ATOM 2741 C C . GLY A 1 354 ? -15.736 -24.952 -10.710 1.00 43.30 354 GLY A C 1
ATOM 2742 O O . GLY A 1 354 ? -15.809 -24.247 -9.692 1.00 40.59 354 GLY A O 1
ATOM 2743 N N . ILE A 1 355 ? -15.447 -24.456 -11.911 1.00 36.03 355 ILE A N 1
ATOM 2744 C CA . ILE A 1 355 ? -15.100 -23.057 -12.108 1.00 35.70 355 ILE A CA 1
ATOM 2745 C C . ILE A 1 355 ? -16.025 -22.488 -13.169 1.00 36.20 355 ILE A C 1
ATOM 2746 O O . ILE A 1 355 ? -16.121 -23.038 -14.274 1.00 37.59 355 ILE A O 1
ATOM 2751 N N . ALA A 1 356 ? -16.717 -21.405 -12.822 1.00 33.81 356 ALA A N 1
ATOM 2752 C CA . ALA A 1 356 ? -17.420 -20.574 -13.788 1.00 34.73 356 ALA A CA 1
ATOM 2753 C C . ALA A 1 356 ? -16.518 -19.420 -14.204 1.00 33.55 356 ALA A C 1
ATOM 2754 O O . ALA A 1 356 ? -15.879 -18.785 -13.359 1.00 33.47 356 ALA A O 1
ATOM 2756 N N . THR A 1 357 ? -16.489 -19.136 -15.502 1.00 31.42 357 THR A N 1
ATOM 2757 C CA . THR A 1 357 ? -15.555 -18.135 -16.017 1.00 30.75 357 THR A CA 1
ATOM 2758 C C . THR A 1 357 ? -16.098 -17.570 -17.322 1.00 31.31 357 THR A C 1
ATOM 2759 O O . THR A 1 357 ? -16.963 -18.177 -17.961 1.00 31.42 357 THR A O 1
ATOM 2763 N N . ASN A 1 358 ? -15.578 -16.399 -17.722 1.00 29.35 358 ASN A N 1
ATOM 2764 C CA . ASN A 1 358 ? -15.837 -15.880 -19.062 1.00 29.40 358 ASN A CA 1
ATOM 2765 C C . ASN A 1 358 ? -14.677 -16.116 -20.027 1.00 32.71 358 ASN A C 1
ATOM 2766 O O . ASN A 1 358 ? -14.779 -15.749 -21.208 1.00 31.27 358 ASN A O 1
ATOM 2771 N N . SER A 1 359 ? -13.607 -16.776 -19.573 1.00 32.45 359 SER A N 1
ATOM 2772 C CA . SER A 1 359 ? -12.393 -16.946 -20.364 1.00 28.69 359 SER A CA 1
ATOM 2773 C C . SER A 1 359 ? -12.419 -18.282 -21.090 1.00 32.51 359 SER A C 1
ATOM 2774 O O . SER A 1 359 ? -12.490 -19.335 -20.449 1.00 31.03 359 SER A O 1
ATOM 2777 N N . GLY A 1 360 ? -12.302 -18.237 -22.420 1.00 34.02 360 GLY A N 1
ATOM 2778 C CA . GLY A 1 360 ? -12.149 -19.458 -23.193 1.00 31.28 360 GLY A CA 1
ATOM 2779 C C . GLY A 1 360 ? -10.854 -20.199 -22.913 1.00 35.45 360 GLY A C 1
ATOM 2780 O O . GLY A 1 360 ? -10.831 -21.436 -22.950 1.00 32.36 360 GLY A O 1
ATOM 2781 N N . LYS A 1 361 ? -9.767 -19.469 -22.608 1.00 29.36 361 LYS A N 1
ATOM 2782 C CA . LYS A 1 361 ? -8.499 -20.132 -22.287 1.00 32.35 361 LYS A CA 1
ATOM 2783 C C . LYS A 1 361 ? -8.609 -20.905 -20.982 1.00 34.30 361 LYS A C 1
ATOM 2784 O O . LYS A 1 361 ? -8.227 -22.079 -20.911 1.00 35.92 361 LYS A O 1
ATOM 2790 N N . SER A 1 362 ? -9.165 -20.272 -19.942 1.00 33.16 362 SER A N 1
ATOM 2791 C CA . SER A 1 362 ? -9.378 -20.972 -18.677 1.00 32.49 362 SER A CA 1
ATOM 2792 C C . SER A 1 362 ? -10.328 -22.151 -18.838 1.00 36.81 362 SER A C 1
ATOM 2793 O O . SER A 1 362 ? -10.117 -23.218 -18.240 1.00 38.21 362 SER A O 1
ATOM 2796 N N . ALA A 1 363 ? -11.408 -21.961 -19.596 1.00 35.78 363 ALA A N 1
ATOM 2797 C CA . ALA A 1 363 ? -12.382 -23.036 -19.762 1.00 38.37 363 ALA A CA 1
ATOM 2798 C C . ALA A 1 363 ? -11.731 -24.254 -20.392 1.00 38.00 363 ALA A C 1
ATOM 2799 O O . ALA A 1 363 ? -11.978 -25.396 -19.969 1.00 39.63 363 ALA A O 1
ATOM 2801 N N . PHE A 1 364 ? -10.872 -24.024 -21.382 1.00 35.23 364 PHE A N 1
ATOM 2802 C CA . PHE A 1 364 ? -10.172 -25.110 -22.054 1.00 38.25 364 PHE A CA 1
ATOM 2803 C C . PHE A 1 364 ? -9.257 -25.867 -21.097 1.00 40.99 364 PHE A C 1
ATOM 2804 O O . PHE A 1 364 ? -9.283 -27.102 -21.039 1.00 38.45 364 PHE A O 1
ATOM 2812 N N . TYR A 1 365 ? -8.434 -25.147 -20.339 1.00 36.01 365 TYR A N 1
ATOM 2813 C CA . TYR A 1 365 ? -7.471 -25.826 -19.475 1.00 39.06 365 TYR A CA 1
ATOM 2814 C C . TYR A 1 365 ? -8.153 -26.516 -18.292 1.00 36.80 365 TYR A C 1
ATOM 2815 O O . TYR A 1 365 ? -7.801 -27.646 -17.939 1.00 39.01 365 TYR A O 1
ATOM 2824 N N . PHE A 1 366 ? -9.126 -25.861 -17.661 1.00 35.28 366 PHE A N 1
ATOM 2825 C CA . PHE A 1 366 ? -9.792 -26.486 -16.520 1.00 34.73 366 PHE A CA 1
ATOM 2826 C C . PHE A 1 366 ? -10.559 -27.744 -16.936 1.00 45.35 366 PHE A C 1
ATOM 2827 O O . PHE A 1 366 ? -10.591 -28.738 -16.193 1.00 41.33 366 PHE A O 1
ATOM 2835 N N . ARG A 1 367 ? -11.197 -27.714 -18.106 1.00 40.15 367 ARG A N 1
ATOM 2836 C CA . ARG A 1 367 ? -11.856 -28.911 -18.627 1.00 40.56 367 ARG A CA 1
ATOM 2837 C C . ARG A 1 367 ? -10.853 -30.034 -18.810 1.00 45.42 367 ARG A C 1
ATOM 2838 O O . ARG A 1 367 ? -11.079 -31.171 -18.375 1.00 45.22 367 ARG A O 1
ATOM 2846 N N . SER A 1 368 ? -9.725 -29.729 -19.440 1.00 44.93 368 SER A N 1
ATOM 2847 C CA . SER A 1 368 ? -8.739 -30.766 -19.684 1.00 45.42 368 SER A CA 1
ATOM 2848 C C . SER A 1 368 ? -8.123 -31.282 -18.388 1.00 48.93 368 SER A C 1
ATOM 2849 O O . SER A 1 368 ? -7.589 -32.394 -18.380 1.00 48.45 368 SER A O 1
ATOM 2852 N N . PHE A 1 369 ? -8.224 -30.532 -17.287 1.00 45.86 369 PHE A N 1
ATOM 2853 C CA . PHE A 1 369 ? -7.732 -30.985 -15.989 1.00 47.38 369 PHE A CA 1
ATOM 2854 C C . PHE A 1 369 ? -8.768 -31.766 -15.192 1.00 48.06 369 PHE A C 1
ATOM 2855 O O . PHE A 1 369 ? -8.452 -32.241 -14.096 1.00 54.22 369 PHE A O 1
ATOM 2863 N N . GLY A 1 370 ? -9.995 -31.879 -15.681 1.00 42.73 370 GLY A N 1
ATOM 2864 C CA . GLY A 1 370 ? -11.021 -32.641 -15.002 1.00 46.19 370 GLY A CA 1
ATOM 2865 C C . GLY A 1 370 ? -11.984 -31.835 -14.160 1.00 48.42 370 GLY A C 1
ATOM 2866 O O . GLY A 1 370 ? -12.817 -32.433 -13.471 1.00 50.15 370 GLY A O 1
ATOM 2867 N N . PHE A 1 371 ? -11.905 -30.506 -14.187 1.00 45.98 371 PHE A N 1
ATOM 2868 C CA . PHE A 1 371 ? -12.854 -29.694 -13.442 1.00 44.61 371 PHE A CA 1
ATOM 2869 C C . PHE A 1 371 ? -14.176 -29.573 -14.192 1.00 44.84 371 PHE A C 1
ATOM 2870 O O . PHE A 1 371 ? -14.237 -29.671 -15.420 1.00 45.93 371 PHE A O 1
ATOM 2878 N N . SER A 1 372 ? -15.239 -29.330 -13.440 1.00 42.18 372 SER A N 1
ATOM 2879 C CA . SER A 1 372 ? -16.458 -28.843 -14.062 1.00 46.86 372 SER A CA 1
ATOM 2880 C C . SER A 1 372 ? -16.258 -27.394 -14.497 1.00 41.29 372 SER A C 1
ATOM 2881 O O . SER A 1 372 ? -15.492 -26.636 -13.886 1.00 35.72 372 SER A O 1
ATOM 2884 N N . VAL A 1 373 ? -16.921 -27.019 -15.588 1.00 39.35 373 VAL A N 1
ATOM 2885 C CA . VAL A 1 373 ? -16.727 -25.701 -16.188 1.00 38.42 373 VAL A CA 1
ATOM 2886 C C . VAL A 1 373 ? -18.072 -25.158 -16.644 1.00 37.92 373 VAL A C 1
ATOM 2887 O O . VAL A 1 373 ? -18.844 -25.857 -17.306 1.00 41.79 373 VAL A O 1
ATOM 2891 N N . ARG A 1 374 ? -18.359 -23.917 -16.266 1.00 36.50 374 ARG A N 1
ATOM 2892 C CA . ARG A 1 374 ? -19.444 -23.126 -16.830 1.00 36.84 374 ARG A CA 1
ATOM 2893 C C . ARG A 1 374 ? -18.834 -21.873 -17.452 1.00 34.99 374 ARG A C 1
ATOM 2894 O O . ARG A 1 374 ? -18.191 -21.094 -16.750 1.00 36.85 374 ARG A O 1
ATOM 2902 N N . LEU A 1 375 ? -19.012 -21.691 -18.755 1.00 36.09 375 LEU A N 1
ATOM 2903 C CA . LEU A 1 375 ? -18.469 -20.538 -19.471 1.00 34.58 375 LEU A CA 1
ATOM 2904 C C . LEU A 1 375 ? -19.604 -19.599 -19.847 1.00 34.87 375 LEU A C 1
ATOM 2905 O O . LEU A 1 375 ? -20.567 -20.016 -20.498 1.00 35.61 375 LEU A O 1
ATOM 2910 N N . ASP A 1 376 ? -19.492 -18.333 -19.443 1.00 33.07 376 ASP A N 1
ATOM 2911 C CA . ASP A 1 376 ? -20.557 -17.374 -19.699 1.00 37.37 376 ASP A CA 1
ATOM 2912 C C . ASP A 1 376 ? -20.013 -15.970 -19.488 1.00 33.25 376 ASP A C 1
ATOM 2913 O O . ASP A 1 376 ? -18.977 -15.790 -18.852 1.00 33.80 376 ASP A O 1
ATOM 2918 N N . ASP A 1 377 ? -20.736 -14.970 -20.000 1.00 31.95 377 ASP A N 1
ATOM 2919 C CA . ASP A 1 377 ? -20.344 -13.587 -19.729 1.00 36.09 377 ASP A CA 1
ATOM 2920 C C . ASP A 1 377 ? -20.501 -13.247 -18.251 1.00 33.81 377 ASP A C 1
ATOM 2921 O O . ASP A 1 377 ? -21.379 -13.771 -17.560 1.00 32.92 377 ASP A O 1
ATOM 2926 N N . VAL A 1 378 ? -19.650 -12.332 -17.774 1.00 31.16 378 VAL A N 1
ATOM 2927 C CA . VAL A 1 378 ? -19.541 -12.143 -16.332 1.00 30.51 378 VAL A CA 1
ATOM 2928 C C . VAL A 1 378 ? -20.834 -11.528 -15.785 1.00 33.85 378 VAL A C 1
ATOM 2929 O O . VAL A 1 378 ? -21.226 -11.805 -14.649 1.00 32.75 378 VAL A O 1
ATOM 2933 N N . GLU A 1 379 ? -21.550 -10.726 -16.595 1.00 29.46 379 GLU A N 1
ATOM 2934 C CA . GLU A 1 379 ? -22.843 -10.211 -16.124 1.00 37.90 379 GLU A CA 1
ATOM 2935 C C . GLU A 1 379 ? -23.825 -11.344 -15.835 1.00 39.89 379 GLU A C 1
ATOM 2936 O O . GLU A 1 379 ? -24.604 -11.272 -14.877 1.00 36.83 379 GLU A O 1
ATOM 2942 N N . ASN A 1 380 ? -23.820 -12.393 -16.659 1.00 33.19 380 ASN A N 1
ATOM 2943 C CA . ASN A 1 380 ? -24.733 -13.502 -16.410 1.00 34.45 380 ASN A CA 1
ATOM 2944 C C . ASN A 1 380 ? -24.275 -14.315 -15.212 1.00 36.35 380 ASN A C 1
ATOM 2945 O O . ASN A 1 380 ? -25.098 -14.761 -14.405 1.00 34.57 380 ASN A O 1
ATOM 2950 N N . LEU A 1 381 ? -22.961 -14.514 -15.074 1.00 35.68 381 LEU A N 1
ATOM 2951 C CA . LEU A 1 381 ? -22.456 -15.278 -13.943 1.00 35.62 381 LEU A CA 1
ATOM 2952 C C . LEU A 1 381 ? -22.776 -14.577 -12.631 1.00 35.13 381 LEU A C 1
ATOM 2953 O O . LEU A 1 381 ? -23.176 -15.223 -11.658 1.00 36.60 381 LEU A O 1
ATOM 2958 N N . ILE A 1 382 ? -22.608 -13.258 -12.586 1.00 35.39 382 ILE A N 1
ATOM 2959 C CA . ILE A 1 382 ? -22.829 -12.535 -11.337 1.00 37.26 382 ILE A CA 1
ATOM 2960 C C . ILE A 1 382 ? -24.316 -12.474 -11.012 1.00 41.83 382 ILE A C 1
ATOM 2961 O O . ILE A 1 382 ? -24.715 -12.550 -9.841 1.00 36.69 382 ILE A O 1
ATOM 2966 N N . LYS A 1 383 ? -25.164 -12.354 -12.041 1.00 35.26 383 LYS A N 1
ATOM 2967 C CA . LYS A 1 383 ? -26.597 -12.293 -11.783 1.00 41.08 383 LYS A CA 1
ATOM 2968 C C . LYS A 1 383 ? -27.127 -13.638 -11.299 1.00 38.73 383 LYS A C 1
ATOM 2969 O O . LYS A 1 383 ? -27.970 -13.689 -10.394 1.00 41.30 383 LYS A O 1
ATOM 2975 N N . GLU A 1 384 ? -26.618 -14.741 -11.852 1.00 39.11 384 GLU A N 1
ATOM 2976 C CA . GLU A 1 384 ? -27.203 -16.051 -11.593 1.00 36.50 384 GLU A CA 1
ATOM 2977 C C . GLU A 1 384 ? -26.575 -16.788 -10.425 1.00 42.85 384 GLU A C 1
ATOM 2978 O O . GLU A 1 384 ? -27.163 -17.767 -9.947 1.00 39.91 384 GLU A O 1
ATOM 2984 N N . ALA A 1 385 ? -25.393 -16.374 -9.975 1.00 36.95 385 ALA A N 1
ATOM 2985 C CA . ALA A 1 385 ? -24.693 -17.158 -8.973 1.00 43.01 385 ALA A CA 1
ATOM 2986 C C . ALA A 1 385 ? -25.486 -17.168 -7.664 1.00 37.68 385 ALA A C 1
ATOM 2987 O O . ALA A 1 385 ? -26.221 -16.222 -7.369 1.00 36.90 385 ALA A O 1
ATOM 2989 N N . PRO A 1 386 ? -25.354 -18.230 -6.857 1.00 45.28 386 PRO A N 1
ATOM 2990 C CA . PRO A 1 386 ? -26.024 -18.385 -5.555 1.00 44.72 386 PRO A CA 1
ATOM 2991 C C . PRO A 1 386 ? -25.899 -17.171 -4.619 1.00 41.46 386 PRO A C 1
ATOM 2992 O O . PRO A 1 386 ? -24.803 -16.601 -4.578 1.00 46.42 386 PRO A O 1
ATOM 2996 N N . GLY B 2 1 ? 13.772 -50.416 -45.339 1.00 73.95 0 GLY B N 1
ATOM 2997 C CA . GLY B 2 1 ? 12.426 -50.079 -45.768 1.00 67.67 0 GLY B CA 1
ATOM 2998 C C . GLY B 2 1 ? 12.328 -48.687 -46.359 1.00 69.04 0 GLY B C 1
ATOM 2999 O O . GLY B 2 1 ? 13.345 -48.095 -46.736 1.00 70.56 0 GLY B O 1
ATOM 3000 N N . PRO B 2 2 ? 11.110 -48.156 -46.447 1.00 69.97 1 PRO B N 1
ATOM 3001 C CA . PRO B 2 2 ? 10.937 -46.812 -47.007 1.00 70.55 1 PRO B CA 1
ATOM 3002 C C . PRO B 2 2 ? 11.523 -45.746 -46.093 1.00 68.92 1 PRO B C 1
ATOM 3003 O O . PRO B 2 2 ? 11.514 -45.860 -44.864 1.00 66.07 1 PRO B O 1
ATOM 3007 N N . LYS B 2 3 ? 12.044 -44.698 -46.717 1.00 65.08 2 LYS B N 1
ATOM 3008 C CA . LYS B 2 3 ? 12.691 -43.606 -46.011 1.00 65.19 2 LYS B CA 1
ATOM 3009 C C . LYS B 2 3 ? 11.850 -42.350 -46.174 1.00 65.47 2 LYS B C 1
ATOM 3010 O O . LYS B 2 3 ? 11.388 -42.049 -47.281 1.00 63.27 2 LYS B O 1
ATOM 3016 N N . LEU B 2 4 ? 11.627 -41.646 -45.064 1.00 61.08 3 LEU B N 1
ATOM 3017 C CA . LEU B 2 4 ? 10.963 -40.347 -45.056 1.00 55.60 3 LEU B CA 1
ATOM 3018 C C . LEU B 2 4 ? 11.992 -39.301 -44.667 1.00 55.83 3 LEU B C 1
ATOM 3019 O O . LEU B 2 4 ? 12.615 -39.405 -43.604 1.00 57.92 3 LEU B O 1
ATOM 3024 N N . LYS B 2 5 ? 12.189 -38.314 -45.529 1.00 52.22 4 LYS B N 1
ATOM 3025 C CA . LYS B 2 5 ? 13.236 -37.331 -45.324 1.00 55.97 4 LYS B CA 1
ATOM 3026 C C . LYS B 2 5 ? 12.633 -36.025 -44.837 1.00 57.28 4 LYS B C 1
ATOM 3027 O O . LYS B 2 5 ? 11.738 -35.468 -45.481 1.00 58.46 4 LYS B O 1
ATOM 3033 N N . GLY B 2 6 ? 13.141 -35.540 -43.708 1.00 53.58 5 GLY B N 1
ATOM 3034 C CA . GLY B 2 6 ? 12.677 -34.304 -43.116 1.00 48.85 5 GLY B CA 1
ATOM 3035 C C . GLY B 2 6 ? 13.825 -33.429 -42.656 1.00 52.50 5 GLY B C 1
ATOM 3036 O O . GLY B 2 6 ? 14.900 -33.415 -43.274 1.00 49.30 5 GLY B O 1
ATOM 3037 N N . ARG B 2 7 ? 13.617 -32.705 -41.557 1.00 43.19 6 ARG B N 1
ATOM 3038 C CA . ARG B 2 7 ? 14.563 -31.705 -41.074 1.00 36.89 6 ARG B CA 1
ATOM 3039 C C . ARG B 2 7 ? 15.036 -32.061 -39.672 1.00 38.90 6 ARG B C 1
ATOM 3040 O O . ARG B 2 7 ? 14.222 -32.376 -38.801 1.00 40.00 6 ARG B O 1
ATOM 3048 N N . LYS B 2 8 ? 16.345 -31.989 -39.444 1.00 39.64 7 LYS B N 1
ATOM 3049 C CA . LYS B 2 8 ? 16.866 -32.157 -38.096 1.00 40.36 7 LYS B CA 1
ATOM 3050 C C . LYS B 2 8 ? 16.371 -31.024 -37.196 1.00 37.99 7 LYS B C 1
ATOM 3051 O O . LYS B 2 8 ? 16.454 -29.850 -37.560 1.00 36.11 7 LYS B O 1
ATOM 3057 N N . ILE B 2 9 ? 15.804 -31.388 -36.049 1.00 38.37 8 ILE B N 1
ATOM 3058 C CA . ILE B 2 9 ? 15.509 -30.451 -34.961 1.00 36.04 8 ILE B CA 1
ATOM 3059 C C . ILE B 2 9 ? 16.553 -30.588 -33.860 1.00 39.24 8 ILE B C 1
ATOM 3060 O O . ILE B 2 9 ? 17.257 -29.629 -33.528 1.00 38.94 8 ILE B O 1
ATOM 3065 N N . VAL B 2 10 ? 16.693 -31.792 -33.303 1.00 34.67 9 VAL B N 1
ATOM 3066 C CA . VAL B 2 10 ? 17.771 -32.121 -32.374 1.00 37.76 9 VAL B CA 1
ATOM 3067 C C . VAL B 2 10 ? 18.413 -33.419 -32.852 1.00 43.44 9 VAL B C 1
ATOM 3068 O O . VAL B 2 10 ? 17.702 -34.375 -33.175 1.00 37.15 9 VAL B O 1
ATOM 3072 N N . GLY B 2 11 ? 19.745 -33.441 -32.920 1.00 42.49 10 GLY B N 1
ATOM 3073 C CA . GLY B 2 11 ? 20.466 -34.582 -33.454 1.00 46.93 10 GLY B CA 1
ATOM 3074 C C . GLY B 2 11 ? 20.404 -35.817 -32.557 1.00 47.05 10 GLY B C 1
ATOM 3075 O O . GLY B 2 11 ? 19.790 -35.840 -31.490 1.00 42.92 10 GLY B O 1
ATOM 3076 N N . GLY B 2 12 ? 21.068 -36.870 -33.013 1.00 53.80 11 GLY B N 1
ATOM 3077 C CA . GLY B 2 12 ? 21.039 -38.157 -32.345 1.00 48.64 11 GLY B CA 1
ATOM 3078 C C . GLY B 2 12 ? 20.439 -39.236 -33.228 1.00 50.23 11 GLY B C 1
ATOM 3079 O O . GLY B 2 12 ? 19.926 -38.984 -34.317 1.00 50.66 11 GLY B O 1
ATOM 3080 N N . LYS B 2 13 ? 20.533 -40.467 -32.734 1.00 48.02 12 LYS B N 1
ATOM 3081 C CA . LYS B 2 13 ? 19.981 -41.612 -33.444 1.00 52.70 12 LYS B CA 1
ATOM 3082 C C . LYS B 2 13 ? 19.196 -42.487 -32.482 1.00 49.76 12 LYS B C 1
ATOM 3083 O O . LYS B 2 13 ? 19.566 -42.634 -31.314 1.00 51.64 12 LYS B O 1
ATOM 3089 N N . ALA B 2 14 ? 18.095 -43.050 -32.973 1.00 48.77 13 ALA B N 1
ATOM 3090 C CA . ALA B 2 14 ? 17.255 -43.884 -32.132 1.00 55.16 13 ALA B CA 1
ATOM 3091 C C . ALA B 2 14 ? 16.466 -44.851 -32.999 1.00 58.92 13 ALA B C 1
ATOM 3092 O O . ALA B 2 14 ? 16.219 -44.604 -34.184 1.00 58.40 13 ALA B O 1
ATOM 3094 N N . GLU B 2 15 ? 16.088 -45.963 -32.388 1.00 58.80 14 GLU B N 1
ATOM 3095 C CA . GLU B 2 15 ? 15.272 -46.982 -33.020 1.00 65.65 14 GLU B CA 1
ATOM 3096 C C . GLU B 2 15 ? 14.298 -47.483 -31.969 1.00 59.79 14 GLU B C 1
ATOM 3097 O O . GLU B 2 15 ? 14.661 -47.627 -30.800 1.00 60.04 14 GLU B O 1
ATOM 3103 N N . GLY B 2 16 ? 13.061 -47.713 -32.377 1.00 61.47 15 GLY B N 1
ATOM 3104 C CA . GLY B 2 16 ? 12.072 -48.166 -31.426 1.00 58.71 15 GLY B CA 1
ATOM 3105 C C . GLY B 2 16 ? 10.724 -48.289 -32.088 1.00 60.96 15 GLY B C 1
ATOM 3106 O O . GLY B 2 16 ? 10.603 -48.230 -33.315 1.00 60.91 15 GLY B O 1
ATOM 3107 N N . GLU B 2 17 ? 9.708 -48.455 -31.242 1.00 59.97 16 GLU B N 1
ATOM 3108 C CA . GLU B 2 17 ? 8.334 -48.629 -31.681 1.00 61.79 16 GLU B CA 1
ATOM 3109 C C . GLU B 2 17 ? 7.623 -47.282 -31.707 1.00 60.78 16 GLU B C 1
ATOM 3110 O O . GLU B 2 17 ? 7.812 -46.447 -30.818 1.00 57.02 16 GLU B O 1
ATOM 3116 N N . VAL B 2 18 ? 6.798 -47.085 -32.723 1.00 58.37 17 VAL B N 1
ATOM 3117 C CA . VAL B 2 18 ? 6.113 -45.821 -32.963 1.00 57.14 17 VAL B CA 1
ATOM 3118 C C . VAL B 2 18 ? 4.767 -45.798 -32.249 1.00 60.69 17 VAL B C 1
ATOM 3119 O O . VAL B 2 18 ? 4.025 -46.790 -32.247 1.00 57.30 17 VAL B O 1
ATOM 3123 N N . ILE B 2 19 ? 4.444 -44.656 -31.643 1.00 53.52 18 ILE B N 1
ATOM 3124 C CA . ILE B 2 19 ? 3.095 -44.373 -31.169 1.00 51.00 18 ILE B CA 1
ATOM 3125 C C . ILE B 2 19 ? 2.650 -43.061 -31.814 1.00 53.36 18 ILE B C 1
ATOM 3126 O O . ILE B 2 19 ? 3.347 -42.043 -31.712 1.00 50.17 18 ILE B O 1
ATOM 3131 N N . VAL B 2 20 ? 1.512 -43.099 -32.506 1.00 49.75 19 VAL B N 1
ATOM 3132 C CA . VAL B 2 20 ? 1.080 -42.047 -33.421 1.00 50.79 19 VAL B CA 1
ATOM 3133 C C . VAL B 2 20 ? -0.166 -41.388 -32.863 1.00 55.80 19 VAL B C 1
ATOM 3134 O O . VAL B 2 20 ? -1.111 -42.077 -32.461 1.00 57.27 19 VAL B O 1
ATOM 3138 N N . SER B 2 21 ? -0.174 -40.057 -32.857 1.00 51.72 20 SER B N 1
ATOM 3139 C CA . SER B 2 21 ? -1.389 -39.278 -32.689 1.00 50.50 20 SER B CA 1
ATOM 3140 C C . SER B 2 21 ? -1.586 -38.417 -33.926 1.00 51.32 20 SER B C 1
ATOM 3141 O O . SER B 2 21 ? -0.614 -37.954 -34.539 1.00 49.30 20 SER B O 1
ATOM 3144 N N . ARG B 2 22 ? -2.851 -38.228 -34.300 1.00 48.38 21 ARG B N 1
ATOM 3145 C CA . ARG B 2 22 ? -3.240 -37.396 -35.433 1.00 50.22 21 ARG B CA 1
ATOM 3146 C C . ARG B 2 22 ? -3.756 -36.025 -35.005 1.00 42.94 21 ARG B C 1
ATOM 3147 O O . ARG B 2 22 ? -4.240 -35.266 -35.849 1.00 41.77 21 ARG B O 1
ATOM 3155 N N . LYS B 2 23 ? -3.675 -35.696 -33.713 1.00 49.49 22 LYS B N 1
ATOM 3156 C CA . LYS B 2 23 ? -4.134 -34.416 -33.182 1.00 48.58 22 LYS B CA 1
ATOM 3157 C C . LYS B 2 23 ? -2.946 -33.605 -32.670 1.00 42.43 22 LYS B C 1
ATOM 3158 O O . LYS B 2 23 ? -1.978 -34.175 -32.153 1.00 39.50 22 LYS B O 1
ATOM 3164 N N . PRO B 2 24 ? -2.972 -32.279 -32.834 1.00 42.03 23 PRO B N 1
ATOM 3165 C CA . PRO B 2 24 ? -1.941 -31.441 -32.210 1.00 37.65 23 PRO B CA 1
ATOM 3166 C C . PRO B 2 24 ? -1.833 -31.719 -30.719 1.00 42.40 23 PRO B C 1
ATOM 3167 O O . PRO B 2 24 ? -2.794 -32.123 -30.067 1.00 42.66 23 PRO B O 1
ATOM 3171 N N . LEU B 2 25 ? -0.639 -31.517 -30.171 1.00 41.42 24 LEU B N 1
ATOM 3172 C CA . LEU B 2 25 ? -0.403 -31.895 -28.787 1.00 42.38 24 LEU B CA 1
ATOM 3173 C C . LEU B 2 25 ? 0.229 -30.746 -28.021 1.00 44.48 24 LEU B C 1
ATOM 3174 O O . LEU B 2 25 ? 1.159 -30.102 -28.512 1.00 39.52 24 LEU B O 1
ATOM 3179 N N . SER B 2 26 ? -0.283 -30.489 -26.821 1.00 43.01 25 SER B N 1
ATOM 3180 C CA . SER B 2 26 ? 0.351 -29.601 -25.856 1.00 43.17 25 SER B CA 1
ATOM 3181 C C . SER B 2 26 ? 0.875 -30.457 -24.710 1.00 45.03 25 SER B C 1
ATOM 3182 O O . SER B 2 26 ? 0.093 -31.130 -24.034 1.00 45.28 25 SER B O 1
ATOM 3185 N N . PHE B 2 27 ? 2.195 -30.454 -24.504 1.00 42.25 26 PHE B N 1
ATOM 3186 C CA . PHE B 2 27 ? 2.754 -31.263 -23.421 1.00 42.77 26 PHE B CA 1
ATOM 3187 C C . PHE B 2 27 ? 2.271 -30.774 -22.063 1.00 47.23 26 PHE B C 1
ATOM 3188 O O . PHE B 2 27 ? 2.007 -31.586 -21.166 1.00 45.11 26 PHE B O 1
ATOM 3196 N N . LEU B 2 28 ? 2.151 -29.453 -21.888 1.00 42.04 27 LEU B N 1
ATOM 3197 C CA . LEU B 2 28 ? 1.504 -28.913 -20.692 1.00 49.49 27 LEU B CA 1
ATOM 3198 C C . LEU B 2 28 ? 0.004 -29.164 -20.782 1.00 49.39 27 LEU B C 1
ATOM 3199 O O . LEU B 2 28 ? -0.704 -28.475 -21.525 1.00 50.57 27 LEU B O 1
ATOM 3204 N N . GLY B 2 29 ? -0.482 -30.147 -20.019 1.00 53.67 28 GLY B N 1
ATOM 3205 C CA . GLY B 2 29 ? -1.855 -30.591 -20.068 1.00 53.32 28 GLY B CA 1
ATOM 3206 C C . GLY B 2 29 ? -2.053 -31.914 -20.787 1.00 59.58 28 GLY B C 1
ATOM 3207 O O . GLY B 2 29 ? -2.950 -32.686 -20.418 1.00 56.82 28 GLY B O 1
ATOM 3208 N N . GLY B 2 30 ? -1.228 -32.204 -21.790 1.00 53.09 29 GLY B N 1
ATOM 3209 C CA . GLY B 2 30 ? -1.421 -33.396 -22.588 1.00 46.80 29 GLY B CA 1
ATOM 3210 C C . GLY B 2 30 ? -0.633 -34.598 -22.122 1.00 56.26 29 GLY B C 1
ATOM 3211 O O . GLY B 2 30 ? -0.983 -35.729 -22.471 1.00 59.02 29 GLY B O 1
ATOM 3212 N N . VAL B 2 31 ? 0.436 -34.384 -21.355 1.00 51.43 30 VAL B N 1
ATOM 3213 C CA . VAL B 2 31 ? 1.298 -35.470 -20.899 1.00 53.52 30 VAL B CA 1
ATOM 3214 C C . VAL B 2 31 ? 1.657 -35.229 -19.438 1.00 56.18 30 VAL B C 1
ATOM 3215 O O . VAL B 2 31 ? 2.025 -34.115 -19.048 1.00 53.66 30 VAL B O 1
ATOM 3219 N N . ASP B 2 32 ? 1.562 -36.286 -18.643 1.00 53.03 31 ASP B N 1
ATOM 3220 C CA . ASP B 2 32 ? 1.957 -36.247 -17.241 1.00 53.29 31 ASP B CA 1
ATOM 3221 C C . ASP B 2 32 ? 3.469 -36.400 -17.142 1.00 55.92 31 ASP B C 1
ATOM 3222 O O . ASP B 2 32 ? 3.999 -37.454 -17.515 1.00 53.69 31 ASP B O 1
ATOM 3227 N N . PRO B 2 33 ? 4.196 -35.395 -16.639 1.00 56.62 32 PRO B N 1
ATOM 3228 C CA . PRO B 2 33 ? 5.664 -35.512 -16.580 1.00 54.43 32 PRO B CA 1
ATOM 3229 C C . PRO B 2 33 ? 6.147 -36.584 -15.624 1.00 56.67 32 PRO B C 1
ATOM 3230 O O . PRO B 2 33 ? 7.314 -36.989 -15.714 1.00 55.09 32 PRO B O 1
ATOM 3234 N N . GLU B 2 34 ? 5.298 -37.035 -14.698 1.00 60.01 33 GLU B N 1
ATOM 3235 C CA . GLU B 2 34 ? 5.700 -38.058 -13.737 1.00 61.86 33 GLU B CA 1
ATOM 3236 C C . GLU B 2 34 ? 5.690 -39.451 -14.347 1.00 55.59 33 GLU B C 1
ATOM 3237 O O . GLU B 2 34 ? 6.461 -40.318 -13.926 1.00 56.35 33 GLU B O 1
ATOM 3243 N N . THR B 2 35 ? 4.825 -39.683 -15.317 1.00 54.89 34 THR B N 1
ATOM 3244 C CA . THR B 2 35 ? 4.558 -41.021 -15.806 1.00 57.97 34 THR B CA 1
ATOM 3245 C C . THR B 2 35 ? 4.872 -41.207 -17.280 1.00 61.44 34 THR B C 1
ATOM 3246 O O . THR B 2 35 ? 5.240 -42.315 -17.684 1.00 59.37 34 THR B O 1
ATOM 3250 N N . GLY B 2 36 ? 4.769 -40.154 -18.086 1.00 57.86 35 GLY B N 1
ATOM 3251 C CA . GLY B 2 36 ? 4.824 -40.308 -19.521 1.00 54.52 35 GLY B CA 1
ATOM 3252 C C . GLY B 2 36 ? 3.517 -40.730 -20.139 1.00 56.28 35 GLY B C 1
ATOM 3253 O O . GLY B 2 36 ? 3.487 -41.063 -21.329 1.00 56.46 35 GLY B O 1
ATOM 3254 N N . ILE B 2 37 ? 2.438 -40.737 -19.368 1.00 57.57 36 ILE B N 1
ATOM 3255 C CA . ILE B 2 37 ? 1.134 -41.162 -19.856 1.00 59.54 36 ILE B CA 1
ATOM 3256 C C . ILE B 2 37 ? 0.415 -39.949 -20.413 1.00 53.63 36 ILE B C 1
ATOM 3257 O O . ILE B 2 37 ? 0.388 -38.890 -19.777 1.00 55.13 36 ILE B O 1
ATOM 3262 N N . VAL B 2 38 ? -0.155 -40.098 -21.608 1.00 54.98 37 VAL B N 1
ATOM 3263 C CA . VAL B 2 38 ? -0.945 -39.025 -22.190 1.00 56.33 37 VAL B CA 1
ATOM 3264 C C . VAL B 2 38 ? -2.186 -38.802 -21.344 1.00 61.65 37 VAL B C 1
ATOM 3265 O O . VAL B 2 38 ? -2.903 -39.749 -20.995 1.00 63.54 37 VAL B O 1
ATOM 3269 N N . THR B 2 39 ? -2.439 -37.542 -21.001 1.00 59.78 38 THR B N 1
ATOM 3270 C CA . THR B 2 39 ? -3.539 -37.177 -20.120 1.00 61.66 38 THR B CA 1
ATOM 3271 C C . THR B 2 39 ? -4.552 -36.263 -20.790 1.00 63.29 38 THR B C 1
ATOM 3272 O O . THR B 2 39 ? -5.518 -35.849 -20.144 1.00 66.35 38 THR B O 1
ATOM 3276 N N . ASP B 2 40 ? -4.349 -35.923 -22.055 1.00 65.82 39 ASP B N 1
ATOM 3277 C CA . ASP B 2 40 ? -5.347 -35.181 -22.809 1.00 68.54 39 ASP B CA 1
ATOM 3278 C C . ASP B 2 40 ? -6.623 -36.013 -22.940 1.00 71.12 39 ASP B C 1
ATOM 3279 O O . ASP B 2 40 ? -6.616 -37.092 -23.545 1.00 69.91 39 ASP B O 1
ATOM 3284 N N . ALA B 2 41 ? -7.721 -35.508 -22.370 1.00 73.73 40 ALA B N 1
ATOM 3285 C CA . ALA B 2 41 ? -8.997 -36.217 -22.413 1.00 69.06 40 ALA B CA 1
ATOM 3286 C C . ALA B 2 41 ? -9.551 -36.368 -23.824 1.00 71.24 40 ALA B C 1
ATOM 3287 O O . ALA B 2 41 ? -10.517 -37.118 -24.010 1.00 80.13 40 ALA B O 1
ATOM 3289 N N . GLU B 2 42 ? -8.979 -35.680 -24.815 1.00 69.55 41 GLU B N 1
ATOM 3290 C CA . GLU B 2 42 ? -9.413 -35.800 -26.205 1.00 70.82 41 GLU B CA 1
ATOM 3291 C C . GLU B 2 42 ? -8.305 -36.302 -27.123 1.00 68.68 41 GLU B C 1
ATOM 3292 O O . GLU B 2 42 ? -8.447 -36.236 -28.351 1.00 60.16 41 GLU B O 1
ATOM 3298 N N . SER B 2 43 ? -7.204 -36.796 -26.571 1.00 68.33 42 SER B N 1
ATOM 3299 C CA . SER B 2 43 ? -6.167 -37.363 -27.417 1.00 68.57 42 SER B CA 1
ATOM 3300 C C . SER B 2 43 ? -6.611 -38.726 -27.927 1.00 64.02 42 SER B C 1
ATOM 3301 O O . SER B 2 43 ? -7.296 -39.478 -27.228 1.00 65.86 42 SER B O 1
ATOM 3304 N N . ASP B 2 44 ? -6.228 -39.037 -29.161 1.00 60.80 43 ASP B N 1
ATOM 3305 C CA . ASP B 2 44 ? -6.514 -40.356 -29.704 1.00 62.63 43 ASP B CA 1
ATOM 3306 C C . ASP B 2 44 ? -5.616 -41.440 -29.120 1.00 62.95 43 ASP B C 1
ATOM 3307 O O . ASP B 2 44 ? -5.843 -42.622 -29.404 1.00 66.23 43 ASP B O 1
ATOM 3312 N N . ILE B 2 45 ? -4.607 -41.082 -28.324 1.00 61.50 44 ILE B N 1
ATOM 3313 C CA . ILE B 2 45 ? -3.803 -42.088 -27.636 1.00 61.90 44 ILE B CA 1
ATOM 3314 C C . ILE B 2 45 ? -3.814 -41.825 -26.133 1.00 62.30 44 ILE B C 1
ATOM 3315 O O . ILE B 2 45 ? -2.859 -42.170 -25.426 1.00 57.39 44 ILE B O 1
ATOM 3320 N N . ARG B 2 46 ? -4.905 -41.239 -25.634 1.00 60.50 45 ARG B N 1
ATOM 3321 C CA . ARG B 2 46 ? -5.032 -41.009 -24.201 1.00 61.80 45 ARG B CA 1
ATOM 3322 C C . ARG B 2 46 ? -4.857 -42.313 -23.428 1.00 63.57 45 ARG B C 1
ATOM 3323 O O . ARG B 2 46 ? -5.292 -43.382 -23.867 1.00 62.88 45 ARG B O 1
ATOM 3331 N N . GLY B 2 47 ? -4.197 -42.219 -22.276 1.00 61.75 46 GLY B N 1
ATOM 3332 C CA . GLY B 2 47 ? -3.971 -43.350 -21.411 1.00 57.27 46 GLY B CA 1
ATOM 3333 C C . GLY B 2 47 ? -2.741 -44.167 -21.740 1.00 64.41 46 GLY B C 1
ATOM 3334 O O . GLY B 2 47 ? -2.310 -44.978 -20.910 1.00 59.85 46 GLY B O 1
ATOM 3335 N N . GLN B 2 48 ? -2.163 -43.983 -22.921 1.00 64.84 47 GLN B N 1
ATOM 3336 C CA . GLN B 2 48 ? -0.986 -44.742 -23.303 1.00 65.41 47 GLN B CA 1
ATOM 3337 C C . GLN B 2 48 ? 0.283 -43.999 -22.903 1.00 63.15 47 GLN B C 1
ATOM 3338 O O . GLN B 2 48 ? 0.297 -42.773 -22.769 1.00 59.07 47 GLN B O 1
ATOM 3344 N N . SER B 2 49 ? 1.347 -44.764 -22.691 1.00 61.60 48 SER B N 1
ATOM 3345 C CA . SER B 2 49 ? 2.629 -44.210 -22.292 1.00 60.51 48 SER B CA 1
ATOM 3346 C C . SER B 2 49 ? 3.450 -43.850 -23.524 1.00 62.58 48 SER B C 1
ATOM 3347 O O . SER B 2 49 ? 3.460 -44.585 -24.518 1.00 56.40 48 SER B O 1
ATOM 3350 N N . ILE B 2 50 ? 4.127 -42.700 -23.457 1.00 58.20 49 ILE B N 1
ATOM 3351 C CA . ILE B 2 50 ? 5.098 -42.330 -24.481 1.00 54.96 49 ILE B CA 1
ATOM 3352 C C . ILE B 2 50 ? 6.523 -42.657 -24.060 1.00 58.28 49 ILE B C 1
ATOM 3353 O O . ILE B 2 50 ? 7.436 -42.586 -24.900 1.00 54.99 49 ILE B O 1
ATOM 3358 N N . ALA B 2 51 ? 6.742 -43.032 -22.800 1.00 54.63 50 ALA B N 1
ATOM 3359 C CA . ALA B 2 51 ? 8.093 -43.230 -22.301 1.00 54.14 50 ALA B CA 1
ATOM 3360 C C . ALA B 2 51 ? 8.814 -44.319 -23.089 1.00 57.70 50 ALA B C 1
ATOM 3361 O O . ALA B 2 51 ? 8.284 -45.415 -23.298 1.00 52.96 50 ALA B O 1
ATOM 3363 N N . GLY B 2 52 ? 10.021 -43.999 -23.549 1.00 56.50 51 GLY B N 1
ATOM 3364 C CA . GLY B 2 52 ? 10.840 -44.934 -24.290 1.00 54.02 51 GLY B CA 1
ATOM 3365 C C . GLY B 2 52 ? 10.385 -45.236 -25.699 1.00 55.64 51 GLY B C 1
ATOM 3366 O O . GLY B 2 52 ? 11.023 -46.058 -26.366 1.00 56.59 51 GLY B O 1
ATOM 3367 N N . LYS B 2 53 ? 9.320 -44.599 -26.186 1.00 53.78 52 LYS B N 1
ATOM 3368 C CA . LYS B 2 53 ? 8.804 -44.860 -27.521 1.00 54.68 52 LYS B CA 1
ATOM 3369 C C . LYS B 2 53 ? 9.257 -43.774 -28.503 1.00 56.09 52 LYS B C 1
ATOM 3370 O O . LYS B 2 53 ? 9.951 -42.815 -28.148 1.00 52.74 52 LYS B O 1
ATOM 3376 N N . ILE B 2 54 ? 8.869 -43.952 -29.764 1.00 50.21 53 ILE B N 1
ATOM 3377 C CA . ILE B 2 54 ? 9.048 -42.954 -30.814 1.00 52.63 53 ILE B CA 1
ATOM 3378 C C . ILE B 2 54 ? 7.701 -42.281 -31.027 1.00 50.94 53 ILE B C 1
ATOM 3379 O O . ILE B 2 54 ? 6.789 -42.884 -31.602 1.00 44.28 53 ILE B O 1
ATOM 3384 N N . LEU B 2 55 ? 7.579 -41.028 -30.583 1.00 46.01 54 LEU B N 1
ATOM 3385 C CA . LEU B 2 55 ? 6.309 -40.312 -30.585 1.00 42.20 54 LEU B CA 1
ATOM 3386 C C . LEU B 2 55 ? 6.140 -39.520 -31.871 1.00 44.13 54 LEU B C 1
ATOM 3387 O O . LEU B 2 55 ? 7.017 -38.730 -32.244 1.00 43.65 54 LEU B O 1
ATOM 3392 N N . VAL B 2 56 ? 5.003 -39.724 -32.530 1.00 41.18 55 VAL B N 1
ATOM 3393 C CA . VAL B 2 56 ? 4.636 -39.052 -33.772 1.00 42.72 55 VAL B CA 1
ATOM 3394 C C . VAL B 2 56 ? 3.373 -38.231 -33.527 1.00 45.82 55 VAL B C 1
ATOM 3395 O O . VAL B 2 56 ? 2.374 -38.764 -33.027 1.00 45.94 55 VAL B O 1
ATOM 3399 N N . PHE B 2 57 ? 3.409 -36.945 -33.878 1.00 40.16 56 PHE B N 1
ATOM 3400 C CA . PHE B 2 57 ? 2.207 -36.119 -33.870 1.00 44.67 56 PHE B CA 1
ATOM 3401 C C . PHE B 2 57 ? 2.372 -34.996 -34.883 1.00 38.65 56 PHE B C 1
ATOM 3402 O O . PHE B 2 57 ? 3.488 -34.736 -35.352 1.00 40.92 56 PHE B O 1
ATOM 3410 N N . PRO B 2 58 ? 1.278 -34.351 -35.306 1.00 39.48 57 PRO B N 1
ATOM 3411 C CA . PRO B 2 58 ? 1.393 -33.430 -36.449 1.00 39.06 57 PRO B CA 1
ATOM 3412 C C . PRO B 2 58 ? 2.071 -32.103 -36.123 1.00 40.98 57 PRO B C 1
ATOM 3413 O O . PRO B 2 58 ? 2.851 -31.603 -36.945 1.00 36.60 57 PRO B O 1
ATOM 3417 N N . ARG B 2 59 ? 1.796 -31.520 -34.957 1.00 35.98 58 ARG B N 1
ATOM 3418 C CA . ARG B 2 59 ? 2.334 -30.212 -34.575 1.00 35.94 58 ARG B CA 1
ATOM 3419 C C . ARG B 2 59 ? 1.945 -29.944 -33.128 1.00 35.35 58 ARG B C 1
ATOM 3420 O O . ARG B 2 59 ? 1.006 -30.543 -32.602 1.00 37.59 58 ARG B O 1
ATOM 3428 N N . GLY B 2 60 ? 2.677 -29.036 -32.486 1.00 34.55 59 GLY B N 1
ATOM 3429 C CA . GLY B 2 60 ? 2.301 -28.626 -31.152 1.00 33.71 59 GLY B CA 1
ATOM 3430 C C . GLY B 2 60 ? 1.141 -27.640 -31.164 1.00 35.75 59 GLY B C 1
ATOM 3431 O O . GLY B 2 60 ? 0.812 -27.039 -32.187 1.00 36.64 59 GLY B O 1
ATOM 3432 N N . LYS B 2 61 ? 0.525 -27.487 -29.992 1.00 37.25 60 LYS B N 1
ATOM 3433 C CA . LYS B 2 61 ? -0.434 -26.427 -29.711 1.00 37.61 60 LYS B CA 1
ATOM 3434 C C . LYS B 2 61 ? -0.217 -25.972 -28.272 1.00 36.92 60 LYS B C 1
ATOM 3435 O O . LYS B 2 61 ? 0.523 -26.599 -27.511 1.00 35.02 60 LYS B O 1
ATOM 3441 N N . GLY B 2 62 ? -0.894 -24.890 -27.882 1.00 35.12 61 GLY B N 1
ATOM 3442 C CA . GLY B 2 62 ? -1.003 -24.584 -26.469 1.00 31.33 61 GLY B CA 1
ATOM 3443 C C . GLY B 2 62 ? 0.212 -23.911 -25.854 1.00 37.10 61 GLY B C 1
ATOM 3444 O O . GLY B 2 62 ? 0.848 -23.057 -26.475 1.00 33.56 61 GLY B O 1
ATOM 3445 N N . SER B 2 63 ? 0.557 -24.341 -24.645 1.00 34.18 62 SER B N 1
ATOM 3446 C CA . SER B 2 63 ? 1.353 -23.551 -23.713 1.00 37.35 62 SER B CA 1
ATOM 3447 C C . SER B 2 63 ? 2.810 -23.390 -24.120 1.00 30.69 62 SER B C 1
ATOM 3448 O O . SER B 2 63 ? 3.479 -24.352 -24.507 1.00 35.30 62 SER B O 1
ATOM 3451 N N . THR B 2 64 ? 3.329 -22.177 -23.931 1.00 31.93 63 THR B N 1
ATOM 3452 C CA . THR B 2 64 ? 4.764 -21.963 -24.092 1.00 32.78 63 THR B CA 1
ATOM 3453 C C . THR B 2 64 ? 5.579 -22.619 -22.979 1.00 31.28 63 THR B C 1
ATOM 3454 O O . THR B 2 64 ? 6.810 -22.670 -23.083 1.00 32.37 63 THR B O 1
ATOM 3458 N N . VAL B 2 65 ? 4.927 -23.107 -21.917 1.00 29.50 64 VAL B N 1
ATOM 3459 C CA . VAL B 2 65 ? 5.615 -23.860 -20.865 1.00 31.90 64 VAL B CA 1
ATOM 3460 C C . VAL B 2 65 ? 5.734 -25.348 -21.215 1.00 34.59 64 VAL B C 1
ATOM 3461 O O . VAL B 2 65 ? 6.361 -26.114 -20.468 1.00 31.72 64 VAL B O 1
ATOM 3465 N N . GLY B 2 66 ? 5.197 -25.772 -22.360 1.00 33.05 65 GLY B N 1
ATOM 3466 C CA . GLY B 2 66 ? 5.407 -27.139 -22.811 1.00 33.11 65 GLY B CA 1
ATOM 3467 C C . GLY B 2 66 ? 6.867 -27.565 -22.829 1.00 37.62 65 GLY B C 1
ATOM 3468 O O . GLY B 2 66 ? 7.180 -28.730 -22.559 1.00 34.20 65 GLY B O 1
ATOM 3469 N N . SER B 2 67 ? 7.783 -26.634 -23.128 1.00 32.26 66 SER B N 1
ATOM 3470 C CA . SER B 2 67 ? 9.209 -26.972 -23.129 1.00 33.55 66 SER B CA 1
ATOM 3471 C C . SER B 2 67 ? 9.656 -27.504 -21.769 1.00 37.62 66 SER B C 1
ATOM 3472 O O . SER B 2 67 ? 10.502 -28.412 -21.689 1.00 34.17 66 SER B O 1
ATOM 3475 N N . TYR B 2 68 ? 9.111 -26.948 -20.684 1.00 33.83 67 TYR B N 1
ATOM 3476 C CA . TYR B 2 68 ? 9.491 -27.418 -19.350 1.00 33.17 67 TYR B CA 1
ATOM 3477 C C . TYR B 2 68 ? 8.883 -28.783 -19.017 1.00 33.62 67 TYR B C 1
ATOM 3478 O O . TYR B 2 68 ? 9.474 -29.540 -18.233 1.00 39.48 67 TYR B O 1
ATOM 3487 N N . VAL B 2 69 ? 7.722 -29.120 -19.578 1.00 32.90 68 VAL B N 1
ATOM 3488 C CA . VAL B 2 69 ? 7.160 -30.448 -19.342 1.00 35.03 68 VAL B CA 1
ATOM 3489 C C . VAL B 2 69 ? 8.033 -31.502 -20.005 1.00 40.37 68 VAL B C 1
ATOM 3490 O O . VAL B 2 69 ? 8.338 -32.543 -19.407 1.00 39.05 68 VAL B O 1
ATOM 3494 N N . ILE B 2 70 ? 8.447 -31.244 -21.250 1.00 36.04 69 ILE B N 1
ATOM 3495 C CA . ILE B 2 70 ? 9.359 -32.145 -21.954 1.00 35.43 69 ILE B CA 1
ATOM 3496 C C . ILE B 2 70 ? 10.621 -32.354 -21.135 1.00 36.78 69 ILE B C 1
ATOM 3497 O O . ILE B 2 70 ? 11.101 -33.487 -20.973 1.00 39.12 69 ILE B O 1
ATOM 3502 N N . TYR B 2 71 ? 11.161 -31.273 -20.573 1.00 34.88 70 TYR B N 1
ATOM 3503 C CA . TYR B 2 71 ? 12.376 -31.382 -19.774 1.00 36.74 70 TYR B CA 1
ATOM 3504 C C . TYR B 2 71 ? 12.137 -32.224 -18.525 1.00 43.16 70 TYR B C 1
ATOM 3505 O O . TYR B 2 71 ? 12.960 -33.079 -18.181 1.00 40.48 70 TYR B O 1
ATOM 3514 N N . ALA B 2 72 ? 11.007 -32.009 -17.846 1.00 35.11 71 ALA B N 1
ATOM 3515 C CA . ALA B 2 72 ? 10.693 -32.806 -16.660 1.00 39.88 71 ALA B CA 1
ATOM 3516 C C . ALA B 2 72 ? 10.486 -34.281 -17.004 1.00 43.73 71 ALA B C 1
ATOM 3517 O O . ALA B 2 72 ? 10.878 -35.165 -16.231 1.00 44.86 71 ALA B O 1
ATOM 3519 N N . LEU B 2 73 ? 9.841 -34.565 -18.139 1.00 41.80 72 LEU B N 1
ATOM 3520 C CA . LEU B 2 73 ? 9.709 -35.948 -18.593 1.00 44.70 72 LEU B CA 1
ATOM 3521 C C . LEU B 2 73 ? 11.073 -36.596 -18.740 1.00 50.21 72 LEU B C 1
ATOM 3522 O O . LEU B 2 73 ? 11.303 -37.714 -18.261 1.00 46.67 72 LEU B O 1
ATOM 3527 N N . LYS B 2 74 ? 11.995 -35.899 -19.404 1.00 45.62 73 LYS B N 1
ATOM 3528 C CA . LYS B 2 74 ? 13.332 -36.441 -19.597 1.00 47.71 73 LYS B CA 1
ATOM 3529 C C . LYS B 2 74 ? 14.018 -36.683 -18.258 1.00 54.54 73 LYS B C 1
ATOM 3530 O O . LYS B 2 74 ? 14.666 -37.720 -18.064 1.00 51.24 73 LYS B O 1
ATOM 3536 N N . LYS B 2 75 ? 13.871 -35.746 -17.307 1.00 45.30 74 LYS B N 1
ATOM 3537 C CA . LYS B 2 75 ? 14.540 -35.917 -16.020 1.00 48.73 74 LYS B CA 1
ATOM 3538 C C . LYS B 2 75 ? 13.919 -37.056 -15.214 1.00 47.85 74 LYS B C 1
ATOM 3539 O O . LYS B 2 75 ? 14.610 -37.691 -14.412 1.00 49.19 74 LYS B O 1
ATOM 3545 N N . ASN B 2 76 ? 12.637 -37.336 -15.413 1.00 48.35 75 ASN B N 1
ATOM 3546 C CA . ASN B 2 76 ? 11.991 -38.478 -14.774 1.00 51.43 75 ASN B CA 1
ATOM 3547 C C . ASN B 2 76 ? 12.194 -39.770 -15.557 1.00 57.00 75 ASN B C 1
ATOM 3548 O O . ASN B 2 76 ? 11.588 -40.790 -15.211 1.00 58.16 75 ASN B O 1
ATOM 3553 N N . ASN B 2 77 ? 13.023 -39.728 -16.603 1.00 58.16 76 ASN B N 1
ATOM 3554 C CA . ASN B 2 77 ? 13.255 -40.856 -17.503 1.00 58.11 76 ASN B CA 1
ATOM 3555 C C . ASN B 2 77 ? 11.935 -41.449 -17.996 1.00 58.96 76 ASN B C 1
ATOM 3556 O O . ASN B 2 77 ? 11.757 -42.665 -18.050 1.00 63.48 76 ASN B O 1
ATOM 3561 N N . LYS B 2 78 ? 10.993 -40.576 -18.362 1.00 52.49 77 LYS B N 1
ATOM 3562 C CA . LYS B 2 78 ? 9.731 -41.002 -18.963 1.00 53.85 77 LYS B CA 1
ATOM 3563 C C . LYS B 2 78 ? 9.503 -40.353 -20.327 1.00 53.63 77 LYS B C 1
ATOM 3564 O O . LYS B 2 78 ? 8.365 -40.280 -20.804 1.00 54.93 77 LYS B O 1
ATOM 3570 N N . ALA B 2 79 ? 10.557 -39.893 -20.964 1.00 52.00 78 ALA B N 1
ATOM 3571 C CA . ALA B 2 79 ? 10.413 -39.225 -22.245 1.00 52.10 78 ALA B CA 1
ATOM 3572 C C . ALA B 2 79 ? 10.533 -40.228 -23.380 1.00 53.91 78 ALA B C 1
ATOM 3573 O O . ALA B 2 79 ? 11.139 -41.291 -23.223 1.00 53.41 78 ALA B O 1
ATOM 3575 N N . PRO B 2 80 ? 9.952 -39.924 -24.542 1.00 55.94 79 PRO B N 1
ATOM 3576 C CA . PRO B 2 80 ? 10.160 -40.782 -25.711 1.00 49.20 79 PRO B CA 1
ATOM 3577 C C . PRO B 2 80 ? 11.632 -40.847 -26.094 1.00 52.30 79 PRO B C 1
ATOM 3578 O O . PRO B 2 80 ? 12.442 -39.985 -25.735 1.00 49.05 79 PRO B O 1
ATOM 3582 N N . LYS B 2 81 ? 11.980 -41.918 -26.814 1.00 54.68 80 LYS B N 1
ATOM 3583 C CA . LYS B 2 81 ? 13.334 -42.042 -27.338 1.00 53.58 80 LYS B CA 1
ATOM 3584 C C . LYS B 2 81 ? 13.595 -41.025 -28.437 1.00 46.03 80 LYS B C 1
ATOM 3585 O O . LYS B 2 81 ? 14.732 -40.566 -28.600 1.00 45.72 80 LYS B O 1
ATOM 3591 N N . ALA B 2 82 ? 12.565 -40.675 -29.201 1.00 46.81 81 ALA B N 1
ATOM 3592 C CA . ALA B 2 82 ? 12.677 -39.663 -30.241 1.00 45.91 81 ALA B CA 1
ATOM 3593 C C . ALA B 2 82 ? 11.280 -39.139 -30.536 1.00 44.40 81 ALA B C 1
ATOM 3594 O O . ALA B 2 82 ? 10.274 -39.734 -30.139 1.00 43.98 81 ALA B O 1
ATOM 3596 N N . ILE B 2 83 ? 11.223 -38.008 -31.233 1.00 40.94 82 ILE B N 1
ATOM 3597 C CA . ILE B 2 83 ? 9.953 -37.398 -31.596 1.00 36.56 82 ILE B CA 1
ATOM 3598 C C . ILE B 2 83 ? 9.985 -37.025 -33.070 1.00 39.68 82 ILE B C 1
ATOM 3599 O O . ILE B 2 83 ? 10.967 -36.441 -33.549 1.00 37.85 82 ILE B O 1
ATOM 3604 N N . ILE B 2 84 ? 8.914 -37.373 -33.782 1.00 34.73 83 ILE B N 1
ATOM 3605 C CA . ILE B 2 84 ? 8.731 -37.064 -35.196 1.00 39.97 83 ILE B CA 1
ATOM 3606 C C . ILE B 2 84 ? 7.462 -36.233 -35.314 1.00 42.92 83 ILE B C 1
ATOM 3607 O O . ILE B 2 84 ? 6.389 -36.670 -34.877 1.00 41.56 83 ILE B O 1
ATOM 3612 N N . VAL B 2 85 ? 7.574 -35.035 -35.887 1.00 37.44 84 VAL B N 1
ATOM 3613 C CA . VAL B 2 85 ? 6.412 -34.170 -36.044 1.00 41.36 84 VAL B CA 1
ATOM 3614 C C . VAL B 2 85 ? 6.322 -33.708 -37.491 1.00 39.35 84 VAL B C 1
ATOM 3615 O O . VAL B 2 85 ? 7.301 -33.753 -38.242 1.00 40.56 84 VAL B O 1
ATOM 3619 N N . GLY B 2 86 ? 5.123 -33.292 -37.892 1.00 36.84 85 GLY B N 1
ATOM 3620 C CA . GLY B 2 86 ? 4.972 -32.682 -39.206 1.00 39.04 85 GLY B CA 1
ATOM 3621 C C . GLY B 2 86 ? 5.638 -31.322 -39.286 1.00 40.65 85 GLY B C 1
ATOM 3622 O O . GLY B 2 86 ? 6.374 -31.032 -40.232 1.00 38.75 85 GLY B O 1
ATOM 3623 N N . GLU B 2 87 ? 5.382 -30.461 -38.298 1.00 36.28 86 GLU B N 1
ATOM 3624 C CA . GLU B 2 87 ? 6.071 -29.178 -38.186 1.00 41.66 86 GLU B CA 1
ATOM 3625 C C . GLU B 2 87 ? 6.345 -28.922 -36.716 1.00 37.81 86 GLU B C 1
ATOM 3626 O O . GLU B 2 87 ? 5.422 -29.010 -35.900 1.00 36.48 86 GLU B O 1
ATOM 3632 N N . ALA B 2 88 ? 7.588 -28.574 -36.383 1.00 33.30 87 ALA B N 1
ATOM 3633 C CA . ALA B 2 88 ? 7.989 -28.333 -34.996 1.00 35.64 87 ALA B CA 1
ATOM 3634 C C . ALA B 2 88 ? 8.159 -26.835 -34.761 1.00 37.26 87 ALA B C 1
ATOM 3635 O O . ALA B 2 88 ? 9.106 -26.228 -35.275 1.00 37.67 87 ALA B O 1
ATOM 3637 N N . GLU B 2 89 ? 7.284 -26.255 -33.936 1.00 33.76 88 GLU B N 1
ATOM 3638 C CA . GLU B 2 89 ? 7.402 -24.844 -33.589 1.00 30.48 88 GLU B CA 1
ATOM 3639 C C . GLU B 2 89 ? 8.422 -24.637 -32.468 1.00 32.58 88 GLU B C 1
ATOM 3640 O O . GLU B 2 89 ? 8.901 -25.582 -31.827 1.00 32.13 88 GLU B O 1
ATOM 3646 N N . THR B 2 90 ? 8.695 -23.364 -32.184 1.00 33.32 89 THR B N 1
ATOM 3647 C CA . THR B 2 90 ? 9.763 -22.996 -31.247 1.00 33.10 89 THR B CA 1
ATOM 3648 C C . THR B 2 90 ? 9.607 -23.667 -29.889 1.00 31.34 89 THR B C 1
ATOM 3649 O O . THR B 2 90 ? 10.599 -24.091 -29.286 1.00 30.70 89 THR B O 1
ATOM 3653 N N . ILE B 2 91 ? 8.377 -23.733 -29.371 1.00 30.64 90 ILE B N 1
ATOM 3654 C CA . ILE B 2 91 ? 8.159 -24.320 -28.047 1.00 30.12 90 ILE B CA 1
ATOM 3655 C C . ILE B 2 91 ? 8.632 -25.770 -28.025 1.00 31.09 90 ILE B C 1
ATOM 3656 O O . ILE B 2 91 ? 9.356 -26.198 -27.113 1.00 32.77 90 ILE B O 1
ATOM 3661 N N . VAL B 2 92 ? 8.216 -26.552 -29.024 1.00 29.92 91 VAL B N 1
ATOM 3662 C CA . VAL B 2 92 ? 8.561 -27.972 -29.027 1.00 35.96 91 VAL B CA 1
ATOM 3663 C C . VAL B 2 92 ? 10.051 -28.149 -29.277 1.00 32.84 91 VAL B C 1
ATOM 3664 O O . VAL B 2 92 ? 10.728 -28.914 -28.578 1.00 33.16 91 VAL B O 1
ATOM 3668 N N . ALA B 2 93 ? 10.579 -27.452 -30.281 1.00 31.24 92 ALA B N 1
ATOM 3669 C CA . ALA B 2 93 ? 12.015 -27.500 -30.539 1.00 31.97 92 ALA B CA 1
ATOM 3670 C C . ALA B 2 93 ? 12.809 -27.173 -29.279 1.00 35.73 92 ALA B C 1
ATOM 3671 O O . ALA B 2 93 ? 13.784 -27.862 -28.940 1.00 31.92 92 ALA B O 1
ATOM 3673 N N . THR B 2 94 ? 12.394 -26.131 -28.557 1.00 29.50 93 THR B N 1
ATOM 3674 C CA . THR B 2 94 ? 13.140 -25.729 -27.371 1.00 29.48 93 THR B CA 1
ATOM 3675 C C . THR B 2 94 ? 13.144 -26.841 -26.318 1.00 32.22 93 THR B C 1
ATOM 3676 O O . THR B 2 94 ? 14.171 -27.086 -25.667 1.00 33.37 93 THR B O 1
ATOM 3680 N N . GLY B 2 95 ? 12.009 -27.526 -26.139 1.00 31.13 94 GLY B N 1
ATOM 3681 C CA . GLY B 2 95 ? 11.970 -28.639 -25.198 1.00 34.78 94 GLY B CA 1
ATOM 3682 C C . GLY B 2 95 ? 12.943 -29.745 -25.577 1.00 31.96 94 GLY B C 1
ATOM 3683 O O . GLY B 2 95 ? 13.700 -30.232 -24.741 1.00 31.17 94 GLY B O 1
ATOM 3684 N N . ALA B 2 96 ? 12.957 -30.127 -26.856 1.00 31.61 95 ALA B N 1
ATOM 3685 C CA . ALA B 2 96 ? 13.904 -31.150 -27.309 1.00 34.77 95 ALA B CA 1
ATOM 3686 C C . ALA B 2 96 ? 15.352 -30.709 -27.108 1.00 33.27 95 ALA B C 1
ATOM 3687 O O . ALA B 2 96 ? 16.189 -31.498 -26.653 1.00 36.62 95 ALA B O 1
ATOM 3689 N N . ILE B 2 97 ? 15.666 -29.453 -27.442 1.00 32.22 96 ILE B N 1
ATOM 3690 C CA . ILE B 2 97 ? 17.036 -28.948 -27.324 1.00 35.13 96 ILE B CA 1
ATOM 3691 C C . ILE B 2 97 ? 17.541 -29.062 -25.887 1.00 39.26 96 ILE B C 1
ATOM 3692 O O . ILE B 2 97 ? 18.620 -29.620 -25.634 1.00 37.74 96 ILE B O 1
ATOM 3697 N N . ILE B 2 98 ? 16.794 -28.510 -24.922 1.00 35.90 97 ILE B N 1
ATOM 3698 C CA . ILE B 2 98 ? 17.293 -28.543 -23.551 1.00 34.46 97 ILE B CA 1
ATOM 3699 C C . ILE B 2 98 ? 17.209 -29.943 -22.953 1.00 37.90 97 ILE B C 1
ATOM 3700 O O . ILE B 2 98 ? 17.892 -30.224 -21.960 1.00 37.52 97 ILE B O 1
ATOM 3705 N N . SER B 2 99 ? 16.416 -30.836 -23.539 1.00 36.60 98 SER B N 1
ATOM 3706 C CA . SER B 2 99 ? 16.281 -32.198 -23.034 1.00 37.18 98 SER B CA 1
ATOM 3707 C C . SER B 2 99 ? 17.145 -33.204 -23.777 1.00 43.20 98 SER B C 1
ATOM 3708 O O . SER B 2 99 ? 17.152 -34.382 -23.401 1.00 44.55 98 SER B O 1
ATOM 3711 N N . ASP B 2 100 ? 17.836 -32.783 -24.837 1.00 40.23 99 ASP B N 1
ATOM 3712 C CA . ASP B 2 100 ? 18.613 -33.692 -25.692 1.00 44.27 99 ASP B CA 1
ATOM 3713 C C . ASP B 2 100 ? 17.789 -34.902 -26.145 1.00 45.97 99 ASP B C 1
ATOM 3714 O O . ASP B 2 100 ? 18.223 -36.055 -26.047 1.00 44.26 99 ASP B O 1
ATOM 3719 N N . ILE B 2 101 ? 16.592 -34.641 -26.653 1.00 37.49 100 ILE B N 1
ATOM 3720 C CA . ILE B 2 101 ? 15.735 -35.684 -27.215 1.00 38.78 100 ILE B CA 1
ATOM 3721 C C . ILE B 2 101 ? 15.817 -35.598 -28.727 1.00 42.21 100 ILE B C 1
ATOM 3722 O O . ILE B 2 101 ? 15.426 -34.565 -29.300 1.00 37.82 100 ILE B O 1
ATOM 3727 N N . PRO B 2 102 ? 16.286 -36.640 -29.427 1.00 42.72 101 PRO B N 1
ATOM 3728 C CA . PRO B 2 102 ? 16.357 -36.580 -30.896 1.00 41.52 101 PRO B CA 1
ATOM 3729 C C . PRO B 2 102 ? 14.991 -36.282 -31.508 1.00 42.06 101 PRO B C 1
ATOM 3730 O O . PRO B 2 102 ? 13.969 -36.837 -31.094 1.00 40.21 101 PRO B O 1
ATOM 3734 N N . MET B 2 103 ? 14.979 -35.388 -32.502 1.00 38.33 102 MET B N 1
ATOM 3735 C CA . MET B 2 103 ? 13.721 -34.889 -33.040 1.00 37.33 102 MET B CA 1
ATOM 3736 C C . MET B 2 103 ? 13.885 -34.443 -34.482 1.00 33.03 102 MET B C 1
ATOM 3737 O O . MET B 2 103 ? 14.871 -33.785 -34.821 1.00 38.11 102 MET B O 1
ATOM 3742 N N . VAL B 2 104 ? 12.898 -34.780 -35.317 1.00 35.00 103 VAL B N 1
ATOM 3743 C CA . VAL B 2 104 ? 12.843 -34.338 -36.706 1.00 36.32 103 VAL B CA 1
ATOM 3744 C C . VAL B 2 104 ? 11.445 -33.806 -36.992 1.00 37.89 103 VAL B C 1
ATOM 3745 O O . VAL B 2 104 ? 10.466 -34.180 -36.340 1.00 37.45 103 VAL B O 1
ATOM 3749 N N . ASP B 2 105 ? 11.352 -32.939 -38.002 1.00 35.93 104 ASP B N 1
ATOM 3750 C CA . ASP B 2 105 ? 10.055 -32.495 -38.489 1.00 39.71 104 ASP B CA 1
ATOM 3751 C C . ASP B 2 105 ? 10.082 -32.490 -40.012 1.00 38.62 104 ASP B C 1
ATOM 3752 O O . ASP B 2 105 ? 11.057 -32.918 -40.634 1.00 40.42 104 ASP B O 1
ATOM 3757 N N . GLY B 2 106 ? 8.995 -32.018 -40.625 1.00 40.94 105 GLY B N 1
ATOM 3758 C CA . GLY B 2 106 ? 8.936 -32.032 -42.074 1.00 40.63 105 GLY B CA 1
ATOM 3759 C C . GLY B 2 106 ? 8.705 -33.399 -42.680 1.00 45.25 105 GLY B C 1
ATOM 3760 O O . GLY B 2 106 ? 8.880 -33.565 -43.889 1.00 43.44 105 GLY B O 1
ATOM 3761 N N . VAL B 2 107 ? 8.319 -34.370 -41.872 1.00 44.90 106 VAL B N 1
ATOM 3762 C CA . VAL B 2 107 ? 8.041 -35.743 -42.282 1.00 46.06 106 VAL B CA 1
ATOM 3763 C C . VAL B 2 107 ? 6.558 -35.880 -42.611 1.00 49.07 106 VAL B C 1
ATOM 3764 O O . VAL B 2 107 ? 5.699 -35.262 -41.966 1.00 42.88 106 VAL B O 1
ATOM 3768 N N . ASP B 2 108 ? 6.243 -36.681 -43.625 1.00 47.35 107 ASP B N 1
ATOM 3769 C CA . ASP B 2 108 ? 4.845 -36.975 -43.939 1.00 51.45 107 ASP B CA 1
ATOM 3770 C C . ASP B 2 108 ? 4.331 -37.986 -42.920 1.00 54.13 107 ASP B C 1
ATOM 3771 O O . ASP B 2 108 ? 4.338 -39.196 -43.158 1.00 52.91 107 ASP B O 1
ATOM 3776 N N . VAL B 2 109 ? 3.839 -37.484 -41.783 1.00 49.18 108 VAL B N 1
ATOM 3777 C CA . VAL B 2 109 ? 3.498 -38.371 -40.669 1.00 50.93 108 VAL B CA 1
ATOM 3778 C C . VAL B 2 109 ? 2.312 -39.286 -40.975 1.00 51.73 108 VAL B C 1
ATOM 3779 O O . VAL B 2 109 ? 2.098 -40.267 -40.252 1.00 50.30 108 VAL B O 1
ATOM 3783 N N . SER B 2 110 ? 1.523 -38.990 -42.011 1.00 50.03 109 SER B N 1
ATOM 3784 C CA . SER B 2 110 ? 0.430 -39.885 -42.384 1.00 49.70 109 SER B CA 1
ATOM 3785 C C . SER B 2 110 ? 0.932 -41.260 -42.795 1.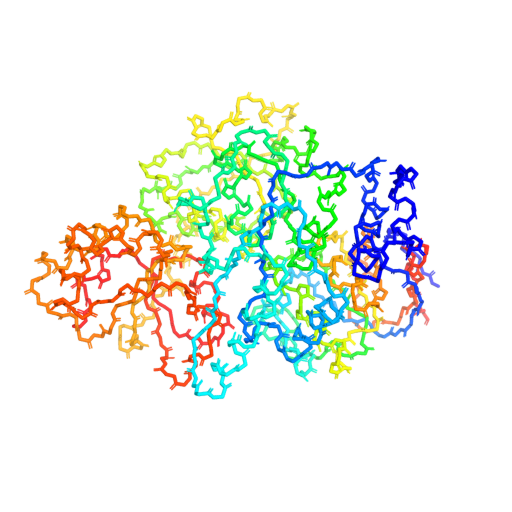00 55.75 109 SER B C 1
ATOM 3786 O O . SER B 2 110 ? 0.153 -42.220 -42.790 1.00 55.61 109 SER B O 1
ATOM 3789 N N . LYS B 2 111 ? 2.207 -41.374 -43.166 1.00 54.32 110 LYS B N 1
ATOM 3790 C CA . LYS B 2 111 ? 2.777 -42.652 -43.563 1.00 54.04 110 LYS B CA 1
ATOM 3791 C C . LYS B 2 111 ? 3.279 -43.470 -42.381 1.00 57.34 110 LYS B C 1
ATOM 3792 O O . LYS B 2 111 ? 3.764 -44.588 -42.582 1.00 60.84 110 LYS B O 1
ATOM 3798 N N . LEU B 2 112 ? 3.159 -42.958 -41.159 1.00 55.80 111 LEU B N 1
ATOM 3799 C CA . LEU B 2 112 ? 3.550 -43.682 -39.958 1.00 53.59 111 LEU B CA 1
ATOM 3800 C C . LEU B 2 112 ? 2.301 -44.114 -39.201 1.00 57.76 111 LEU B C 1
ATOM 3801 O O . LEU B 2 112 ? 1.324 -43.363 -39.119 1.00 55.39 111 LEU B O 1
ATOM 3806 N N . LYS B 2 113 ? 2.339 -45.327 -38.648 1.00 57.93 112 LYS B N 1
ATOM 3807 C CA . LYS B 2 113 ? 1.197 -45.911 -37.960 1.00 59.15 112 LYS B CA 1
ATOM 3808 C C . LYS B 2 113 ? 1.682 -46.581 -36.684 1.00 57.17 112 LYS B C 1
ATOM 3809 O O . LYS B 2 113 ? 2.834 -47.014 -36.595 1.00 56.66 112 LYS B O 1
ATOM 3815 N N . THR B 2 114 ? 0.797 -46.650 -35.692 1.00 57.88 113 THR B N 1
ATOM 3816 C CA . THR B 2 114 ? 1.190 -47.163 -34.386 1.00 56.83 113 THR B CA 1
ATOM 3817 C C . THR B 2 114 ? 1.687 -48.600 -34.497 1.00 63.12 113 THR B C 1
ATOM 3818 O O . THR B 2 114 ? 1.145 -49.409 -35.255 1.00 61.86 113 THR B O 1
ATOM 3822 N N . GLY B 2 115 ? 2.749 -48.905 -33.752 1.00 63.75 114 GLY B N 1
ATOM 3823 C CA . GLY B 2 115 ? 3.312 -50.235 -33.732 1.00 64.49 114 GLY B CA 1
ATOM 3824 C C . GLY B 2 115 ? 4.442 -50.481 -34.708 1.00 68.74 114 GLY B C 1
ATOM 3825 O O . GLY B 2 115 ? 5.093 -51.531 -34.615 1.00 69.95 114 GLY B O 1
ATOM 3826 N N . MET B 2 116 ? 4.693 -49.566 -35.646 1.00 61.43 115 MET B N 1
ATOM 3827 C CA . MET B 2 116 ? 5.821 -49.731 -36.550 1.00 60.49 115 MET B CA 1
ATOM 3828 C C . MET B 2 116 ? 7.140 -49.653 -35.785 1.00 63.79 115 MET B C 1
ATOM 3829 O O . MET B 2 116 ? 7.264 -48.957 -34.772 1.00 63.37 115 MET B O 1
ATOM 3834 N N . LYS B 2 117 ? 8.127 -50.394 -36.270 1.00 62.85 116 LYS B N 1
ATOM 3835 C CA . LYS B 2 117 ? 9.503 -50.223 -35.835 1.00 66.88 116 LYS B CA 1
ATOM 3836 C C . LYS B 2 117 ? 10.193 -49.302 -36.833 1.00 67.59 116 LYS B C 1
ATOM 3837 O O . LYS B 2 117 ? 10.001 -49.432 -38.048 1.00 66.54 116 LYS B O 1
ATOM 3843 N N . VAL B 2 118 ? 10.952 -48.335 -36.317 1.00 62.95 117 VAL B N 1
ATOM 3844 C CA . VAL B 2 118 ? 11.554 -47.310 -37.163 1.00 60.18 117 VAL B CA 1
ATOM 3845 C C . VAL B 2 118 ? 12.937 -46.970 -36.632 1.00 59.50 117 VAL B C 1
ATOM 3846 O O . VAL B 2 118 ? 13.206 -47.058 -35.431 1.00 58.63 117 VAL B O 1
ATOM 3850 N N . ARG B 2 119 ? 13.810 -46.562 -37.545 1.00 57.91 118 ARG B N 1
ATOM 3851 C CA . ARG B 2 119 ? 15.061 -45.905 -37.206 1.00 63.28 118 ARG B CA 1
ATOM 3852 C C . ARG B 2 119 ? 14.929 -44.424 -37.529 1.00 58.86 118 ARG B C 1
ATOM 3853 O O . ARG B 2 119 ? 14.528 -44.061 -38.642 1.00 57.39 118 ARG B O 1
ATOM 3861 N N . VAL B 2 120 ? 15.251 -43.573 -36.560 1.00 58.05 119 VAL B N 1
ATOM 3862 C CA . VAL B 2 120 ? 15.258 -42.131 -36.770 1.00 51.71 119 VAL B CA 1
ATOM 3863 C C . VAL B 2 120 ? 16.715 -41.690 -36.812 1.00 51.37 119 VAL B C 1
ATOM 3864 O O . VAL B 2 120 ? 17.448 -41.824 -35.827 1.00 53.52 119 VAL B O 1
ATOM 3868 N N . ASP B 2 121 ? 17.158 -41.205 -37.970 1.00 43.09 120 ASP B N 1
ATOM 3869 C CA . ASP B 2 121 ? 18.486 -40.610 -38.084 1.00 54.12 120 ASP B CA 1
ATOM 3870 C C . ASP B 2 121 ? 18.289 -39.100 -37.972 1.00 48.67 120 ASP B C 1
ATOM 3871 O O . ASP B 2 121 ? 18.137 -38.379 -38.960 1.00 48.12 120 ASP B O 1
ATOM 3876 N N . ALA B 2 122 ? 18.251 -38.629 -36.724 1.00 45.50 121 ALA B N 1
ATOM 3877 C CA . ALA B 2 122 ? 17.908 -37.235 -36.489 1.00 43.40 121 ALA B CA 1
ATOM 3878 C C . ALA B 2 122 ? 18.992 -36.299 -37.006 1.00 45.86 121 ALA B C 1
ATOM 3879 O O . ALA B 2 122 ? 18.685 -35.179 -37.424 1.00 43.84 121 ALA B O 1
ATOM 3881 N N . ASP B 2 123 ? 20.254 -36.738 -37.014 1.00 43.41 122 ASP B N 1
ATOM 3882 C CA . ASP B 2 123 ? 21.324 -35.882 -37.529 1.00 43.80 122 ASP B CA 1
ATOM 3883 C C . ASP B 2 123 ? 21.068 -35.478 -38.974 1.00 44.31 122 ASP B C 1
ATOM 3884 O O . ASP B 2 123 ? 21.361 -34.342 -39.373 1.00 43.76 122 ASP B O 1
ATOM 3889 N N . SER B 2 124 ? 20.492 -36.379 -39.764 1.00 42.33 123 SER B N 1
ATOM 3890 C CA . SER B 2 124 ? 20.208 -36.116 -41.165 1.00 46.16 123 SER B CA 1
ATOM 3891 C C . SER B 2 124 ? 18.733 -35.860 -41.423 1.00 47.56 123 SER B C 1
ATOM 3892 O O . SER B 2 124 ? 18.358 -35.592 -42.565 1.00 51.30 123 SER B O 1
ATOM 3895 N N . GLY B 2 125 ? 17.891 -35.942 -40.396 1.00 46.24 124 GLY B N 1
ATOM 3896 C CA . GLY B 2 125 ? 16.476 -35.686 -40.577 1.00 44.17 124 GLY B CA 1
ATOM 3897 C C . GLY B 2 125 ? 15.698 -36.826 -41.190 1.00 50.91 124 GLY B C 1
ATOM 3898 O O . GLY B 2 125 ? 14.567 -36.616 -41.643 1.00 52.87 124 GLY B O 1
ATOM 3899 N N . GLU B 2 126 ? 16.253 -38.033 -41.201 1.00 45.14 125 GLU B N 1
ATOM 3900 C CA . GLU B 2 126 ? 15.690 -39.142 -41.955 1.00 52.86 125 GLU B CA 1
ATOM 3901 C C . GLU B 2 126 ? 15.019 -40.150 -41.033 1.00 49.18 125 GLU B C 1
ATOM 3902 O O . GLU B 2 126 ? 15.550 -40.486 -39.971 1.00 49.35 125 GLU B O 1
ATOM 3908 N N . VAL B 2 127 ? 13.847 -40.629 -41.443 1.00 49.49 126 VAL B N 1
ATOM 3909 C CA . VAL B 2 127 ? 13.149 -41.700 -40.744 1.00 51.31 126 VAL B CA 1
ATOM 3910 C C . VAL B 2 127 ? 13.069 -42.896 -41.681 1.00 58.47 126 VAL B C 1
ATOM 3911 O O . VAL B 2 127 ? 12.670 -42.749 -42.843 1.00 57.47 126 VAL B O 1
ATOM 3915 N N . GLU B 2 128 ? 13.443 -44.075 -41.178 1.00 55.33 127 GLU B N 1
ATOM 3916 C CA . GLU B 2 128 ? 13.368 -45.316 -41.942 1.00 65.41 127 GLU B CA 1
ATOM 3917 C C . GLU B 2 128 ? 12.414 -46.290 -41.262 1.00 59.63 127 GLU B C 1
ATOM 3918 O O . GLU B 2 128 ? 12.578 -46.596 -40.077 1.00 56.48 127 GLU B O 1
ATOM 3924 N N . ILE B 2 129 ? 11.426 -46.773 -42.015 1.00 59.32 128 ILE B N 1
ATOM 3925 C CA . ILE B 2 129 ? 10.482 -47.773 -41.520 1.00 62.35 128 ILE B CA 1
ATOM 3926 C C . ILE B 2 129 ? 11.094 -49.161 -41.672 1.00 67.42 128 ILE B C 1
ATOM 3927 O O . ILE B 2 129 ? 11.569 -49.527 -42.753 1.00 70.32 128 ILE B O 1
ATOM 3932 N N . LEU B 2 130 ? 11.066 -49.950 -40.601 1.00 67.19 129 LEU B N 1
ATOM 3933 C CA . LEU B 2 130 ? 11.731 -51.249 -40.579 1.00 69.70 129 LEU B CA 1
ATOM 3934 C C . LEU B 2 130 ? 10.718 -52.364 -40.809 1.00 73.17 129 LEU B C 1
ATOM 3935 O O . LEU B 2 130 ? 9.757 -52.509 -40.044 1.00 73.86 129 LEU B O 1
ATOM 3940 N N . GLU B 2 131 ? 10.951 -53.146 -41.860 1.00 82.41 130 GLU B N 1
ATOM 3941 C CA . GLU B 2 131 ? 10.070 -54.229 -42.296 1.00 88.70 130 GLU B CA 1
ATOM 3942 C C . GLU B 2 131 ? 10.619 -55.584 -41.848 1.00 85.39 130 GLU B C 1
ATOM 3943 O O . GLU B 2 131 ? 9.870 -56.478 -41.453 1.00 88.23 130 GLU B O 1
#

Foldseek 3Di:
DDEDPVLVCQCVQVPHDLLNVLSVVQVVVLVVFVFPYWDFAQEFEAEDQECLRQPPVNLVVLVVNVVRQFAFPHAYEYAFYADDDPVRVVVSVSRLVSCVSNVYHDQLALPCCQPRDNDAAAGHAEYEDQLSLACCCAAHNYFYDNDHNSNSVSCRRNRIHGCGARNDPVNQAFAAEEEEPADQAALLSLQLVLLLVLQVDAAGAYEYEPDDYPDVVSVSLSSLNSVQNHNHRYYYYVPRTDPRVRRHPDDHYYDYHYNVSSVVVQVVQADDLVQWQEEEECVNADALVRLVVQLVLQVVLVAAFPHAYEGEHTPSSVVVCVVVVSQVSQVRRRYHYDYRYDHLSYPCVVPTQEYEYQHSNSSVSCVVVRHRGNHDHVSVCSNPGD/DDKWAFAFLFADKDKAFEDEWADAEQLVQQADLQAQAGCNPPTPRHGDHQQQAEYEYAEHDDDLCSLVSLQSNLVNSRHYQAYEYQDYDPSRSNSCVVSVRTYTHVTPCVPDDGGWIWMQRSVRRMIGTDD